Protein AF-A0A437JYG1-F1 (afdb_monomer)

pLDDT: mean 81.85, std 15.3, range [28.48, 97.88]

InterPro domains:
  IPR005534 Curli production assembly/transport component CsgG [PF03783] (320-383)
  IPR011990 Tetratricopeptide-like helical domain superfamily [G3DSA:1.25.40.10] (181-280)
  IPR011990 Tetratricopeptide-like helical domain superfamily [SSF48452] (197-292)

Radius of gyration: 34.42 Å; Cα contacts (8 Å, |Δi|>4): 713; chains: 1; bounding box: 74×98×95 Å

Sequence (388 aa):
MKHTLITLAALLACGTAWSQARLVHAEGTVTLDGRPVVEGTDFDQGRVRTADGGTAQLRFIDGTLLMLGSASEVALPRAGFKELALTAGGLRLATGSPDWYVLVGDGQAGERQLRATGFLKLEWCRADAGCTLTPGLYGSVAQGEAVLEYQGGRSVLRNRHFRWDGAAVRPEILAQPPLLAVDQPRREAAEQARVAVAAQLKAGIEAFGAEQDAVAAEALKRVREAAPGEPLVPYYLGLIALRQGDNAEALRQLQQYAREDPEGATAREVPKTLTVLSSAQLQQEVQAAVAREREVAVAEPEPGSIAVQAFVNRGDEQYRAMAKGLAAMIIADLTKVPGLTVLEREKVQLLLDEMKLGDAGLANPDGAVRSGRLMRAEKVIVGNFEVQ

Organism: NCBI:txid2499835

Nearest PDB structures (foldseek):
  6vfh-assembly1_A  TM=8.377E-01  e=5.446E-03  synthetic construct
  8ump-assembly1_A  TM=8.580E-01  e=1.405E-02  synthetic construct
  5lyn-assembly1_B  TM=5.896E-01  e=2.453E-02  Saccharomyces cerevisiae
  7b80-assembly1_A  TM=6.020E-01  e=2.594E-02  Homo sapiens
  5lyp-assembly1_A  TM=5.891E-01  e=4.052E-02  Saccharomyces cerevisiae

Foldseek 3Di:
DDDDDDDDDDDDPPVPQQWWKFFQDKDAFKDFQNHTDDGGDIDFWGKIFAAAQMKIWIATNQRKIKIFFHGWIKTGDGGDALEIETQAFKMKIAAAPDWHWYWYYNVPADIKIKIDYGIKIKGFDDVVVVHPDDGFIKMAACAGWMWTAAPVGIDIDHRWIWGDHGSNDDIHTDPDHDPTPRCVVVVVVVVVLVVVLVVLQVVLVVCVVVVVLVSSLVSLVVSCVSPVLPLVSLVSQLVSCVVVVVLVSNLVSLVSSCVSDVPVCVVVVSVVVNVVSVLVVLLVVLVVLVVCLVVLLPDAFDFQEEEEAQEAEPADPVCSVVSVVVSVVVLVVQVPDPSHHYQDHSSLVSNCVVVVNPSVNCVDPVSQVSSCSSSSGPYYDYHYDYDD

Solvent-accessible surface area (backbone atoms only — not comparable to full-atom values): 20710 Å² total; per-residue (Å²): 136,89,88,80,90,81,82,93,78,75,98,72,86,76,76,76,69,68,41,41,29,27,30,72,41,66,40,76,57,36,22,49,71,84,39,80,60,56,66,71,44,71,45,45,54,46,36,42,34,26,35,82,86,4,31,38,31,34,38,32,73,81,67,31,36,40,35,36,36,43,46,10,30,37,38,35,56,66,62,75,58,62,47,36,34,44,54,39,36,28,43,36,39,41,37,59,85,79,61,35,38,41,36,41,38,75,87,79,57,68,70,25,44,31,40,37,28,27,31,41,35,41,34,59,35,40,70,92,76,72,38,89,64,80,65,28,39,35,37,37,25,78,36,59,41,36,40,39,48,28,76,84,49,76,47,80,39,57,70,41,22,34,41,34,75,46,27,69,45,80,65,43,78,42,96,57,76,81,90,49,74,88,51,46,66,58,51,50,51,52,49,52,50,51,53,51,42,53,52,38,43,51,51,14,52,52,28,46,75,68,69,36,49,72,62,12,48,55,32,31,50,54,32,39,73,77,37,78,82,54,52,62,43,34,42,55,50,13,52,44,24,50,76,73,67,38,53,67,60,14,44,55,24,40,55,49,19,41,70,70,32,52,66,63,23,57,80,66,46,42,68,60,54,47,54,53,43,53,55,54,50,48,50,50,54,35,51,54,47,59,75,37,38,81,59,44,63,70,50,80,47,43,87,49,21,35,33,65,45,70,32,39,71,74,43,60,74,90,51,54,67,49,22,57,50,55,35,50,52,53,49,62,56,49,61,71,42,88,78,45,46,66,56,60,58,69,57,53,51,49,44,32,59,74,69,68,44,51,77,75,41,54,76,36,70,69,44,42,52,54,52,26,37,69,68,30,28,62,40,69,47,77,52,73,48,69,60,134

Mean predicted aligned error: 17.24 Å

Structure (mmCIF, N/CA/C/O backbone):
data_AF-A0A437JYG1-F1
#
_entry.id   AF-A0A437JYG1-F1
#
loop_
_atom_site.group_PDB
_atom_site.id
_atom_site.type_symbol
_atom_site.label_atom_id
_atom_site.label_alt_id
_atom_site.label_comp_id
_atom_site.label_asym_id
_atom_site.label_entity_id
_atom_site.label_seq_id
_atom_site.pdbx_PDB_ins_code
_atom_site.Cartn_x
_atom_site.Cartn_y
_atom_site.Cartn_z
_atom_site.occupancy
_atom_site.B_iso_or_equiv
_atom_site.auth_seq_id
_atom_site.auth_comp_id
_atom_site.auth_asym_id
_atom_site.auth_atom_id
_atom_site.pdbx_PDB_model_num
ATOM 1 N N . MET A 1 1 ? 11.766 -69.275 -7.592 1.00 34.53 1 MET A N 1
ATOM 2 C CA . MET A 1 1 ? 11.378 -68.276 -6.572 1.00 34.53 1 MET A CA 1
ATOM 3 C C . MET A 1 1 ? 10.675 -67.117 -7.267 1.00 34.53 1 MET A C 1
ATOM 5 O O . MET A 1 1 ? 11.291 -66.468 -8.093 1.00 34.53 1 MET A O 1
ATOM 9 N N . LYS A 1 2 ? 9.384 -66.944 -6.942 1.00 32.75 2 LYS A N 1
ATOM 10 C CA . LYS A 1 2 ? 8.495 -65.781 -7.147 1.00 32.75 2 LYS A CA 1
ATOM 11 C C . LYS A 1 2 ? 8.434 -65.132 -8.539 1.00 32.75 2 LYS A C 1
ATOM 13 O O . LYS A 1 2 ? 9.134 -64.161 -8.784 1.00 32.75 2 LYS A O 1
ATOM 18 N N . HIS A 1 3 ? 7.479 -65.568 -9.362 1.00 32.34 3 HIS A N 1
ATOM 19 C CA . HIS A 1 3 ? 6.846 -64.762 -10.417 1.00 32.34 3 HIS A CA 1
ATOM 20 C C . HIS A 1 3 ? 5.339 -65.049 -10.420 1.00 32.34 3 HIS A C 1
ATOM 22 O O . HIS A 1 3 ? 4.922 -66.008 -11.062 1.00 32.34 3 HIS A O 1
ATOM 28 N N . THR A 1 4 ? 4.529 -64.264 -9.695 1.00 32.94 4 THR A N 1
ATOM 29 C CA . THR A 1 4 ? 3.105 -64.029 -10.026 1.00 32.94 4 THR A CA 1
ATOM 30 C C . THR A 1 4 ? 2.510 -62.864 -9.213 1.00 32.94 4 THR A C 1
ATOM 32 O O . THR A 1 4 ? 2.688 -62.836 -7.998 1.00 32.94 4 THR A O 1
ATOM 35 N N . LEU A 1 5 ? 1.728 -62.018 -9.913 1.00 30.34 5 LEU A N 1
ATOM 36 C CA . LEU A 1 5 ? 0.699 -61.051 -9.458 1.00 30.34 5 LEU A CA 1
ATOM 37 C C . LEU A 1 5 ? 1.243 -59.773 -8.780 1.00 30.34 5 LEU A C 1
ATOM 39 O O . LEU A 1 5 ? 2.100 -59.844 -7.913 1.00 30.34 5 LEU A O 1
ATOM 43 N N . ILE A 1 6 ? 0.838 -58.550 -9.147 1.00 29.92 6 ILE A N 1
ATOM 44 C CA . ILE A 1 6 ? -0.505 -57.932 -9.051 1.00 29.92 6 ILE A CA 1
ATOM 45 C C . ILE A 1 6 ? -0.475 -56.664 -9.952 1.00 29.92 6 ILE A C 1
ATOM 47 O O . ILE A 1 6 ? 0.472 -55.891 -9.875 1.00 29.92 6 ILE A O 1
ATOM 51 N N . THR A 1 7 ? -1.310 -56.556 -10.991 1.00 28.48 7 THR A N 1
ATOM 52 C CA . THR A 1 7 ? -2.571 -55.773 -11.052 1.00 28.48 7 THR A CA 1
ATOM 53 C C . THR A 1 7 ? -2.410 -54.241 -11.068 1.00 28.48 7 THR A C 1
ATOM 55 O O . THR A 1 7 ? -2.052 -53.630 -10.071 1.00 28.48 7 THR A O 1
ATOM 58 N N . LEU A 1 8 ? -2.751 -53.655 -12.224 1.00 37.88 8 LEU A N 1
ATOM 59 C CA . LEU A 1 8 ? -3.527 -52.421 -12.427 1.00 37.88 8 LEU A CA 1
ATOM 60 C C . LEU A 1 8 ? -3.446 -51.335 -11.325 1.00 37.88 8 LEU A C 1
ATOM 62 O O . LEU A 1 8 ? -4.182 -51.387 -10.343 1.00 37.88 8 LEU A O 1
ATOM 66 N N . ALA A 1 9 ? -2.659 -50.281 -11.558 1.00 28.83 9 ALA A N 1
ATOM 67 C CA . ALA A 1 9 ? -2.824 -48.991 -10.884 1.00 28.83 9 ALA A CA 1
ATOM 68 C C . ALA A 1 9 ? -2.414 -47.830 -11.814 1.00 28.83 9 ALA A C 1
ATOM 70 O O . ALA A 1 9 ? -1.243 -47.709 -12.155 1.00 28.83 9 ALA A O 1
ATOM 71 N N . ALA A 1 10 ? -3.415 -47.020 -12.194 1.00 32.03 10 ALA A N 1
ATOM 72 C CA . ALA A 1 10 ? -3.375 -45.603 -12.606 1.00 32.03 10 ALA A CA 1
ATOM 73 C C . ALA A 1 10 ? -2.372 -45.203 -13.723 1.00 32.03 10 ALA A C 1
ATOM 75 O O . ALA A 1 10 ? -1.169 -45.200 -13.521 1.00 32.03 10 ALA A O 1
ATOM 76 N N . LEU A 1 11 ? -2.741 -44.755 -14.932 1.00 37.16 11 LEU A N 1
ATOM 77 C CA . LEU A 1 11 ? -3.838 -43.849 -15.310 1.00 37.16 11 LEU A CA 1
ATOM 78 C C . LEU A 1 11 ? -4.058 -42.731 -14.283 1.00 37.16 11 LEU A C 1
ATOM 80 O O . LEU A 1 11 ? -5.119 -42.646 -13.685 1.00 37.16 11 LEU A O 1
ATOM 84 N N . LEU A 1 12 ? -3.007 -41.933 -14.047 1.00 36.94 12 LEU A N 1
ATOM 85 C CA . LEU A 1 12 ? -3.036 -40.529 -13.599 1.00 36.94 12 LEU A CA 1
ATOM 86 C C . LEU A 1 12 ? -1.592 -40.010 -13.450 1.00 36.94 12 LEU A C 1
ATOM 88 O O . LEU A 1 12 ? -1.148 -39.632 -12.373 1.00 36.94 12 LEU A O 1
ATOM 92 N N . ALA A 1 13 ? -0.841 -39.958 -14.551 1.00 35.59 13 ALA A N 1
ATOM 93 C CA . ALA A 1 13 ? 0.259 -39.002 -14.650 1.00 35.59 13 ALA A CA 1
ATOM 94 C C . ALA A 1 13 ? -0.328 -37.697 -15.202 1.00 35.59 13 ALA A C 1
ATOM 96 O O . ALA A 1 13 ? -0.120 -37.337 -16.357 1.00 35.59 13 ALA A O 1
ATOM 97 N N . CYS A 1 14 ? -1.137 -37.020 -14.382 1.00 36.38 14 CYS A N 1
ATOM 98 C CA . CYS A 1 14 ? -1.401 -35.603 -14.583 1.00 36.38 14 CYS A CA 1
ATOM 99 C C . CYS A 1 14 ? -0.077 -34.903 -14.265 1.00 36.38 14 CYS A C 1
ATOM 101 O O . CYS A 1 14 ? 0.210 -34.594 -13.110 1.00 36.38 14 CYS A O 1
ATOM 103 N N . GLY A 1 15 ? 0.790 -34.788 -15.272 1.00 38.59 15 GLY A N 1
ATOM 104 C CA . GLY A 1 15 ? 1.950 -33.916 -15.205 1.00 38.59 15 GLY A CA 1
ATOM 105 C C . GLY A 1 15 ? 1.410 -32.504 -15.085 1.00 38.59 15 GLY A C 1
ATOM 106 O O . GLY A 1 15 ? 1.040 -31.898 -16.084 1.00 38.59 15 GLY A O 1
ATOM 107 N N . THR A 1 16 ? 1.268 -32.020 -13.856 1.00 42.62 16 THR A N 1
ATOM 108 C CA . THR A 1 16 ? 0.970 -30.621 -13.587 1.00 42.62 16 THR A CA 1
ATOM 109 C C . THR A 1 16 ? 1.991 -29.791 -14.360 1.00 42.62 16 THR A C 1
ATOM 111 O O . THR A 1 16 ? 3.190 -30.007 -14.226 1.00 42.62 16 THR A O 1
ATOM 114 N N . ALA A 1 17 ? 1.534 -28.908 -15.244 1.00 48.91 17 ALA A N 1
ATOM 115 C CA . ALA A 1 17 ? 2.380 -27.916 -15.890 1.00 48.91 17 ALA A CA 1
ATOM 116 C C . ALA A 1 17 ? 2.541 -26.762 -14.890 1.00 48.91 17 ALA A C 1
ATOM 118 O O . ALA A 1 17 ? 1.601 -26.016 -14.636 1.00 48.91 17 ALA A O 1
ATOM 119 N N . TRP A 1 18 ? 3.706 -26.652 -14.249 1.00 51.47 18 TRP A N 1
ATOM 120 C CA . TRP A 1 18 ? 3.938 -25.700 -13.146 1.00 51.47 18 TRP A CA 1
ATOM 121 C C . TRP A 1 18 ? 4.208 -24.266 -13.637 1.00 51.47 18 TRP A C 1
ATOM 123 O O . TRP A 1 18 ? 4.412 -23.368 -12.825 1.00 51.47 18 TRP A O 1
ATOM 133 N N . SER A 1 19 ? 4.227 -24.040 -14.955 1.00 55.88 19 SER A N 1
ATOM 134 C CA . SER A 1 19 ? 4.678 -22.792 -15.583 1.00 55.88 19 SER A CA 1
ATOM 135 C C . SER A 1 19 ? 3.697 -22.228 -16.616 1.00 55.88 19 SER A C 1
ATOM 137 O O . SER A 1 19 ? 4.125 -21.524 -17.527 1.00 55.88 19 SER A O 1
ATOM 139 N N . GLN A 1 20 ? 2.400 -22.527 -16.499 1.00 79.31 20 GLN A N 1
ATOM 140 C CA . GLN A 1 20 ? 1.398 -21.830 -17.305 1.00 79.31 20 GLN A CA 1
ATOM 141 C C . GLN A 1 20 ? 1.421 -20.344 -16.925 1.00 79.31 20 GLN A C 1
ATOM 143 O O . GLN A 1 20 ? 1.304 -19.981 -15.747 1.00 79.31 20 GLN A O 1
ATOM 148 N N . ALA A 1 21 ? 1.620 -19.492 -17.920 1.00 88.69 21 ALA A N 1
ATOM 149 C CA . ALA A 1 21 ? 1.566 -18.050 -17.793 1.00 88.69 21 ALA A CA 1
ATOM 150 C C . ALA A 1 21 ? 0.187 -17.559 -18.229 1.00 88.69 21 ALA A C 1
ATOM 152 O O . ALA A 1 21 ? -0.336 -17.981 -19.259 1.00 88.69 21 ALA A O 1
ATOM 153 N N . ARG A 1 22 ? -0.376 -16.623 -17.468 1.00 93.69 22 ARG A N 1
ATOM 154 C CA . ARG A 1 22 ? -1.562 -15.859 -17.854 1.00 93.69 22 ARG A CA 1
ATOM 155 C C . ARG A 1 22 ? -1.168 -14.424 -18.152 1.00 93.69 22 ARG A C 1
ATOM 157 O O . ARG A 1 22 ? -0.555 -13.779 -17.301 1.00 93.69 22 ARG A O 1
ATOM 164 N N . LEU A 1 23 ? -1.575 -13.892 -19.300 1.00 95.38 23 LEU A N 1
ATOM 165 C CA . LEU A 1 23 ? -1.528 -12.454 -19.568 1.00 95.38 23 LEU A CA 1
ATOM 166 C C . LEU A 1 23 ? -2.587 -11.763 -18.701 1.00 95.38 23 LEU A C 1
ATOM 168 O O . LEU A 1 23 ? -3.778 -11.924 -18.942 1.00 95.38 23 LEU A O 1
ATOM 172 N N . VAL A 1 24 ? -2.177 -11.049 -17.653 1.00 95.50 24 VAL A N 1
ATOM 173 C CA . VAL A 1 24 ? -3.100 -10.403 -16.697 1.00 95.50 24 VAL A CA 1
ATOM 174 C C . VAL A 1 24 ? -3.350 -8.937 -17.006 1.00 95.50 24 VAL A C 1
ATOM 176 O O . VAL A 1 24 ? -4.391 -8.422 -16.619 1.00 95.50 24 VAL A O 1
ATOM 179 N N . HIS A 1 25 ? -2.412 -8.285 -17.690 1.00 93.88 25 HIS A N 1
ATOM 180 C CA . HIS A 1 25 ? -2.579 -6.918 -18.155 1.00 93.88 25 HIS A CA 1
ATOM 181 C C . HIS A 1 25 ? -1.878 -6.719 -19.497 1.00 93.88 25 HIS A C 1
ATOM 183 O O . HIS A 1 25 ? -0.777 -7.245 -19.692 1.00 93.88 25 HIS A O 1
ATOM 189 N N . ALA A 1 26 ? -2.496 -5.969 -20.403 1.00 93.00 26 ALA A N 1
ATOM 190 C CA . ALA A 1 26 ? -1.930 -5.605 -21.693 1.00 93.00 26 ALA A CA 1
ATOM 191 C C . ALA A 1 26 ? -2.331 -4.177 -22.077 1.00 93.00 26 ALA A C 1
ATOM 193 O O . ALA A 1 26 ? -3.512 -3.857 -22.185 1.00 93.00 26 ALA A O 1
ATOM 194 N N . GLU A 1 27 ? -1.338 -3.338 -22.349 1.00 91.75 27 GLU A N 1
ATOM 195 C CA . GLU A 1 27 ? -1.521 -1.999 -22.900 1.00 91.75 27 GLU A CA 1
ATOM 196 C C . GLU A 1 27 ? -0.906 -1.957 -24.302 1.00 91.75 27 GLU A C 1
ATOM 198 O O . GLU A 1 27 ? 0.227 -2.393 -24.510 1.00 91.75 27 GLU A O 1
ATOM 203 N N . GLY A 1 28 ? -1.647 -1.455 -25.290 1.00 90.00 28 GLY A N 1
ATOM 204 C CA . GLY A 1 28 ? -1.216 -1.487 -26.688 1.00 90.00 28 GLY A CA 1
ATOM 205 C C . GLY A 1 28 ? -1.249 -2.892 -27.310 1.00 90.00 28 GLY A C 1
ATOM 206 O O . GLY A 1 28 ? -2.003 -3.767 -26.890 1.00 90.00 28 GLY A O 1
ATOM 207 N N . THR A 1 29 ? -0.462 -3.102 -28.371 1.00 93.12 29 THR A N 1
ATOM 208 C CA . THR A 1 29 ? -0.431 -4.393 -29.083 1.00 93.12 29 THR A CA 1
ATOM 209 C C . THR A 1 29 ? 0.553 -5.355 -28.419 1.00 93.12 29 THR A C 1
ATOM 211 O O . THR A 1 29 ? 1.758 -5.092 -28.391 1.00 93.12 29 THR A O 1
ATOM 214 N N . VAL A 1 30 ? 0.039 -6.493 -27.946 1.00 96.06 30 VAL A N 1
ATOM 215 C CA . VAL A 1 30 ? 0.820 -7.617 -27.410 1.00 96.06 30 VAL A CA 1
ATOM 216 C C . VAL A 1 30 ? 0.598 -8.840 -28.293 1.00 96.06 30 VAL A C 1
ATOM 218 O O . VAL A 1 30 ? -0.536 -9.160 -28.653 1.00 96.06 30 VAL A O 1
ATOM 221 N N . THR A 1 31 ? 1.676 -9.528 -28.660 1.00 96.94 31 THR A N 1
ATOM 222 C CA . THR A 1 31 ? 1.617 -10.741 -29.485 1.00 96.94 31 THR A CA 1
ATOM 223 C C . THR A 1 31 ? 2.284 -11.922 -28.794 1.00 96.94 31 THR A C 1
ATOM 225 O O . THR A 1 31 ? 3.279 -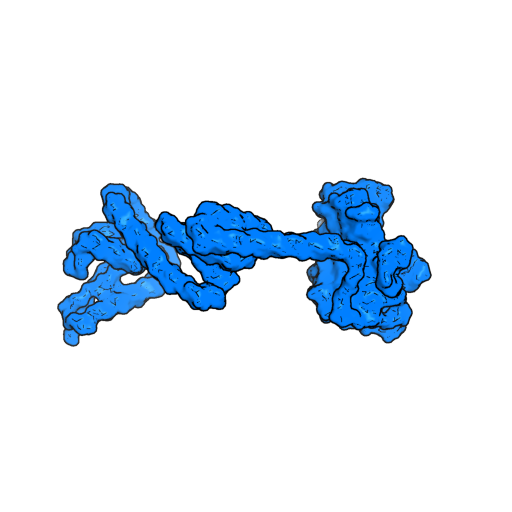11.743 -28.095 1.00 96.94 31 THR A O 1
ATOM 228 N N . LEU A 1 32 ? 1.745 -13.120 -29.015 1.00 95.88 32 LEU A N 1
ATOM 229 C CA . LEU A 1 32 ? 2.342 -14.409 -28.679 1.00 95.88 32 LEU A CA 1
ATOM 230 C C . LEU A 1 32 ? 2.622 -15.163 -29.983 1.00 95.88 32 LEU A C 1
ATOM 232 O O . LEU A 1 32 ? 1.706 -15.400 -30.772 1.00 95.88 32 LEU A O 1
ATOM 236 N N . ASP A 1 33 ? 3.887 -15.492 -30.241 1.00 94.31 33 ASP A N 1
ATOM 237 C CA . ASP A 1 33 ? 4.347 -16.132 -31.483 1.00 94.31 33 ASP A CA 1
ATOM 238 C C . ASP A 1 33 ? 3.843 -15.416 -32.753 1.00 94.31 33 ASP A C 1
ATOM 240 O O . ASP A 1 33 ? 3.459 -16.028 -33.751 1.00 94.31 33 ASP A O 1
ATOM 244 N N . GLY A 1 34 ? 3.826 -14.080 -32.697 1.00 93.00 34 GLY A N 1
ATOM 245 C CA . GLY A 1 34 ? 3.386 -13.208 -33.788 1.00 93.00 34 GLY A CA 1
ATOM 246 C C . GLY A 1 34 ? 1.868 -13.066 -33.935 1.00 93.00 34 GLY A C 1
ATOM 247 O O . GLY A 1 34 ? 1.415 -12.350 -34.824 1.00 93.00 34 GLY A O 1
ATOM 248 N N . ARG A 1 35 ? 1.066 -13.706 -33.076 1.00 95.62 35 ARG A N 1
ATOM 249 C CA . ARG A 1 35 ? -0.397 -13.561 -33.062 1.00 95.62 35 ARG A CA 1
ATOM 250 C C . ARG A 1 35 ? -0.829 -12.613 -31.944 1.00 95.62 35 ARG A C 1
ATOM 252 O O . ARG A 1 35 ? -0.350 -12.786 -30.828 1.00 95.62 35 ARG A O 1
ATOM 259 N N . PRO A 1 36 ? -1.722 -11.640 -32.192 1.00 95.44 36 PRO A N 1
ATOM 260 C CA . PRO A 1 36 ? -2.258 -10.790 -31.133 1.00 95.44 36 PRO A CA 1
ATOM 261 C C . PRO A 1 36 ? -2.925 -11.611 -30.026 1.00 95.44 36 PRO A C 1
ATOM 263 O O . PRO A 1 36 ? -3.646 -12.567 -30.313 1.00 95.44 36 PRO A O 1
ATOM 266 N N . VAL A 1 37 ? -2.692 -11.223 -28.775 1.00 95.75 37 VAL A N 1
ATOM 267 C CA . VAL A 1 37 ? -3.293 -11.839 -27.585 1.00 95.75 37 VAL A CA 1
ATOM 268 C C . VAL A 1 37 ? -3.936 -10.776 -26.704 1.00 95.75 37 VAL A C 1
ATOM 270 O O . VAL A 1 37 ? -3.549 -9.610 -26.740 1.00 95.75 37 VAL A O 1
ATOM 273 N N . VAL A 1 38 ? -4.931 -11.185 -25.919 1.00 93.88 38 VAL A N 1
ATOM 274 C CA . VAL A 1 38 ? -5.693 -10.305 -25.020 1.00 93.88 38 VAL A CA 1
ATOM 275 C C . VAL A 1 38 ? -5.540 -10.741 -23.567 1.00 93.88 38 VAL A C 1
ATOM 277 O O . VAL A 1 38 ? -5.146 -11.878 -23.286 1.00 93.88 38 VAL A O 1
ATOM 280 N N . GLU A 1 39 ? -5.865 -9.851 -22.634 1.00 95.44 39 GLU A N 1
ATOM 281 C CA . GLU A 1 39 ? -5.903 -10.173 -21.206 1.00 95.44 39 GLU A CA 1
ATOM 282 C C . GLU A 1 39 ? -6.757 -11.426 -20.936 1.00 95.44 39 GLU A C 1
ATOM 284 O O . GLU A 1 39 ? -7.795 -11.653 -21.557 1.00 95.44 39 GLU A O 1
ATOM 289 N N . GLY A 1 40 ? -6.287 -12.277 -20.027 1.00 92.56 40 GLY A N 1
ATOM 290 C CA . GLY A 1 40 ? -6.865 -13.585 -19.726 1.00 92.56 40 GLY A CA 1
ATOM 291 C C . GLY A 1 40 ? -6.323 -14.742 -20.571 1.00 92.56 40 GLY A C 1
ATOM 292 O O . GLY A 1 40 ? -6.617 -15.888 -20.245 1.00 92.56 40 GLY A O 1
ATOM 293 N N . THR A 1 41 ? -5.517 -14.481 -21.608 1.00 92.94 41 THR A N 1
ATOM 294 C CA . THR A 1 41 ? -4.900 -15.548 -22.417 1.00 92.94 41 THR A CA 1
ATOM 295 C C . THR A 1 41 ? -3.901 -16.353 -21.585 1.00 92.94 41 THR A C 1
ATOM 297 O O . THR A 1 41 ? -2.968 -15.783 -21.015 1.00 92.94 41 THR A O 1
ATOM 300 N N . ASP A 1 42 ? -4.075 -17.674 -21.568 1.00 92.75 42 ASP A N 1
ATOM 301 C CA . ASP A 1 42 ? -3.160 -18.624 -20.939 1.00 92.75 42 ASP A CA 1
ATOM 302 C C . ASP A 1 42 ? -2.248 -19.292 -21.978 1.00 92.75 42 ASP A C 1
ATOM 304 O O . ASP A 1 42 ? -2.695 -19.645 -23.071 1.00 92.75 42 ASP A O 1
ATOM 308 N N . PHE A 1 43 ? -0.976 -19.494 -21.637 1.00 90.38 43 PHE A N 1
ATOM 309 C CA . PHE A 1 43 ? 0.006 -20.149 -22.501 1.00 90.38 43 PHE A CA 1
ATOM 310 C C . PHE A 1 43 ? 1.166 -20.749 -21.701 1.00 90.38 43 PHE A C 1
ATOM 312 O O . PHE A 1 43 ? 1.519 -20.268 -20.628 1.00 90.38 43 PHE A O 1
ATOM 319 N N . ASP A 1 44 ? 1.779 -21.796 -22.249 1.00 85.94 44 ASP A N 1
ATOM 320 C CA . ASP A 1 44 ? 2.822 -22.575 -21.561 1.00 85.94 44 ASP A CA 1
ATOM 321 C C . ASP A 1 44 ? 4.245 -22.283 -22.058 1.00 85.94 44 ASP A C 1
ATOM 323 O O . ASP A 1 44 ? 5.221 -22.645 -21.407 1.00 85.94 44 ASP A O 1
ATOM 327 N N . GLN A 1 45 ? 4.362 -21.699 -23.250 1.00 88.94 45 GLN A N 1
ATOM 328 C CA . GLN A 1 45 ? 5.612 -21.391 -23.946 1.00 88.94 45 GLN A CA 1
ATOM 329 C C . GLN A 1 45 ? 5.326 -20.401 -25.081 1.00 88.94 45 GLN A C 1
ATOM 331 O O . GLN A 1 45 ? 4.166 -20.199 -25.449 1.00 88.94 45 GLN A O 1
ATOM 336 N N . GLY A 1 46 ? 6.383 -19.856 -25.678 1.00 91.12 46 GLY A N 1
ATOM 337 C CA . GLY A 1 46 ? 6.303 -19.014 -26.872 1.00 91.12 46 GLY A CA 1
ATOM 338 C C . GLY A 1 46 ? 6.999 -17.672 -26.687 1.00 91.12 46 GLY A C 1
ATOM 339 O O . GLY A 1 46 ? 7.566 -17.380 -25.632 1.00 91.12 46 GLY A O 1
ATOM 340 N N . ARG A 1 47 ? 6.985 -16.849 -27.734 1.00 94.06 47 ARG A N 1
ATOM 341 C CA . ARG A 1 47 ? 7.556 -15.497 -27.716 1.00 94.06 47 ARG A CA 1
ATOM 342 C C . ARG A 1 47 ? 6.486 -14.452 -27.492 1.00 94.06 47 ARG A C 1
ATOM 344 O O . ARG A 1 47 ? 5.632 -14.256 -28.354 1.00 94.06 47 ARG A O 1
ATOM 351 N N . VAL A 1 48 ? 6.576 -13.761 -26.364 1.00 95.25 48 VAL A N 1
ATOM 352 C CA . VAL A 1 48 ? 5.728 -12.620 -26.033 1.00 95.25 48 VAL A CA 1
ATOM 353 C C . VAL A 1 48 ? 6.437 -11.345 -26.458 1.00 95.25 48 VAL A C 1
ATOM 355 O O . VAL A 1 48 ? 7.576 -11.105 -26.057 1.00 95.25 48 VAL A O 1
ATOM 358 N N . ARG A 1 49 ? 5.758 -10.517 -27.250 1.00 95.81 49 ARG A N 1
ATOM 359 C CA . ARG A 1 49 ? 6.293 -9.248 -27.743 1.00 95.81 49 ARG A CA 1
ATOM 360 C C . ARG A 1 49 ? 5.305 -8.111 -27.546 1.00 95.81 49 ARG A C 1
ATOM 362 O O . ARG A 1 49 ? 4.129 -8.257 -27.883 1.00 95.81 49 ARG A O 1
ATOM 369 N N . THR A 1 50 ? 5.797 -6.980 -27.060 1.00 94.62 50 THR A N 1
ATOM 370 C CA . THR A 1 50 ? 5.067 -5.711 -26.969 1.00 94.62 50 THR A CA 1
ATOM 371 C C . THR A 1 50 ? 5.488 -4.780 -28.109 1.00 94.62 50 THR A C 1
ATOM 373 O O . THR A 1 50 ? 6.642 -4.777 -28.545 1.00 94.62 50 THR A O 1
ATOM 376 N N . ALA A 1 51 ? 4.542 -4.004 -28.633 1.00 91.12 51 ALA A N 1
ATOM 377 C CA . ALA A 1 51 ? 4.830 -2.937 -29.591 1.00 91.12 51 ALA A CA 1
ATOM 378 C C . ALA A 1 51 ? 5.438 -1.693 -28.905 1.00 91.12 51 ALA A C 1
ATOM 380 O O . ALA A 1 51 ? 5.554 -1.638 -27.677 1.00 91.12 51 ALA A O 1
ATOM 381 N N . ASP A 1 52 ? 5.804 -0.680 -29.694 1.00 85.00 52 ASP A N 1
ATOM 382 C CA . ASP A 1 52 ? 6.211 0.629 -29.171 1.00 85.00 52 ASP A CA 1
ATOM 383 C C . ASP A 1 52 ? 5.080 1.253 -28.337 1.00 85.00 52 ASP A C 1
ATOM 385 O O . ASP A 1 52 ? 3.916 1.254 -28.740 1.00 85.00 52 ASP A O 1
ATOM 389 N N . GLY A 1 53 ? 5.414 1.741 -27.143 1.00 79.88 53 GLY A N 1
ATOM 390 C CA . GLY A 1 53 ? 4.464 2.231 -26.142 1.00 79.88 53 GLY A CA 1
ATOM 391 C C . GLY A 1 53 ? 3.631 1.142 -25.454 1.00 79.88 53 GLY A C 1
ATOM 392 O O . GLY A 1 53 ? 2.899 1.456 -24.521 1.00 79.88 53 GLY A O 1
ATOM 393 N N . GLY A 1 54 ? 3.734 -0.122 -25.877 1.00 86.75 54 GLY A N 1
ATOM 394 C CA . GLY A 1 54 ? 2.968 -1.223 -25.302 1.00 86.75 54 GLY A CA 1
ATOM 395 C C . GLY A 1 54 ? 3.564 -1.762 -24.003 1.00 86.75 54 GLY A C 1
ATOM 396 O O . GLY A 1 54 ? 4.773 -1.708 -23.787 1.00 86.75 54 GLY A O 1
ATOM 397 N N . THR A 1 55 ? 2.729 -2.337 -23.142 1.00 91.25 55 THR A N 1
ATOM 398 C CA . THR A 1 55 ? 3.171 -3.051 -21.938 1.00 91.25 55 THR A CA 1
ATOM 399 C C . THR A 1 55 ? 2.412 -4.362 -21.781 1.00 91.25 55 THR A C 1
ATOM 401 O O . THR A 1 55 ? 1.295 -4.518 -22.270 1.00 91.25 55 THR A O 1
ATOM 404 N N . ALA A 1 56 ? 3.030 -5.337 -21.118 1.00 94.81 56 ALA A N 1
ATOM 405 C CA . ALA A 1 56 ? 2.377 -6.602 -20.803 1.00 94.81 56 ALA A CA 1
ATOM 406 C C . ALA A 1 56 ? 2.778 -7.074 -19.409 1.00 94.81 56 ALA A C 1
ATOM 408 O O . ALA A 1 56 ? 3.948 -6.991 -19.034 1.00 94.81 56 ALA A O 1
ATOM 409 N N . GLN A 1 57 ? 1.826 -7.617 -18.657 1.00 96.12 57 GLN A N 1
ATOM 410 C CA . GLN A 1 57 ? 2.072 -8.288 -17.389 1.00 96.12 57 GLN A CA 1
ATOM 411 C C . GLN A 1 57 ? 1.610 -9.735 -17.479 1.00 96.12 57 GLN A C 1
ATOM 413 O O . GLN A 1 57 ? 0.452 -10.020 -17.779 1.00 96.12 57 GLN A O 1
ATOM 418 N N . LEU A 1 58 ? 2.518 -10.649 -17.166 1.00 94.38 58 LEU A N 1
ATOM 419 C CA . LEU A 1 58 ? 2.275 -12.077 -17.085 1.00 94.38 58 LEU A CA 1
ATOM 420 C C . LEU A 1 58 ? 2.309 -12.511 -15.622 1.00 94.38 58 LEU A C 1
ATOM 422 O O . LEU A 1 58 ? 3.168 -12.073 -14.851 1.00 94.38 58 LEU A O 1
ATOM 426 N N . ARG A 1 59 ? 1.392 -13.402 -15.255 1.00 92.62 59 ARG A N 1
ATOM 427 C CA . ARG A 1 59 ? 1.374 -14.074 -13.958 1.00 92.62 59 ARG A CA 1
ATOM 428 C C . ARG A 1 59 ? 1.506 -15.572 -14.160 1.00 92.62 59 ARG A C 1
ATOM 430 O O . ARG A 1 59 ? 0.687 -16.171 -14.852 1.00 92.62 59 ARG A O 1
ATOM 437 N N . PHE A 1 60 ? 2.501 -16.161 -13.519 1.00 89.50 60 PHE A N 1
ATOM 438 C CA . PHE A 1 60 ? 2.696 -17.605 -13.483 1.00 89.50 60 PHE A CA 1
ATOM 439 C C . PHE A 1 60 ? 1.929 -18.226 -12.311 1.00 89.50 60 PHE A C 1
ATOM 441 O O . PHE A 1 60 ? 1.604 -17.547 -11.332 1.00 89.50 60 PHE A O 1
ATOM 448 N N . ILE A 1 61 ? 1.645 -19.529 -12.400 1.00 85.50 61 ILE A N 1
ATOM 449 C CA . ILE A 1 61 ? 0.945 -20.290 -11.347 1.00 85.50 61 ILE A CA 1
ATOM 450 C C . ILE A 1 61 ? 1.673 -20.207 -9.997 1.00 85.50 61 ILE A C 1
ATOM 452 O O . ILE A 1 61 ? 1.028 -20.147 -8.954 1.00 85.50 61 ILE A O 1
ATOM 456 N N . ASP A 1 62 ? 3.006 -20.161 -10.006 1.00 83.31 62 ASP A N 1
ATOM 457 C CA . ASP A 1 62 ? 3.830 -20.067 -8.795 1.00 83.31 62 ASP A CA 1
ATOM 458 C C . ASP A 1 62 ? 3.832 -18.668 -8.144 1.00 83.31 62 ASP A C 1
ATOM 460 O O . ASP A 1 62 ? 4.559 -18.431 -7.180 1.00 83.31 62 ASP A O 1
ATOM 464 N N . GLY A 1 63 ? 3.033 -17.735 -8.670 1.00 86.88 63 GLY A N 1
ATOM 465 C CA . GLY A 1 63 ? 2.949 -16.357 -8.200 1.00 86.88 63 GLY A CA 1
ATOM 466 C C . GLY A 1 63 ? 4.020 -15.434 -8.778 1.00 86.88 63 GLY A C 1
ATOM 467 O O . GLY A 1 63 ? 3.981 -14.237 -8.493 1.00 86.88 63 GLY A O 1
ATOM 468 N N . THR A 1 64 ? 4.941 -15.939 -9.609 1.00 90.31 64 THR A N 1
ATOM 469 C CA . THR A 1 64 ? 5.910 -15.087 -10.304 1.00 90.31 64 THR A CA 1
ATOM 470 C C . THR A 1 64 ? 5.177 -14.090 -11.196 1.00 90.31 64 THR A C 1
ATOM 472 O O . THR A 1 64 ? 4.259 -14.447 -11.942 1.00 90.31 64 THR A O 1
ATOM 475 N N . LEU A 1 65 ? 5.613 -12.833 -11.140 1.00 92.50 65 LEU A N 1
ATOM 476 C CA . LEU A 1 65 ? 5.149 -11.777 -12.027 1.00 92.50 65 LEU A CA 1
ATOM 477 C C . LEU A 1 65 ? 6.272 -11.356 -12.966 1.00 92.50 65 LEU A C 1
ATOM 479 O O . LEU A 1 65 ? 7.390 -11.061 -12.542 1.00 92.50 65 LEU A O 1
ATOM 483 N N . LEU A 1 66 ? 5.938 -11.279 -14.246 1.00 93.62 66 LEU A N 1
ATOM 484 C CA . LEU A 1 66 ? 6.818 -10.815 -15.304 1.00 93.62 66 LEU A CA 1
ATOM 485 C C . LEU A 1 66 ? 6.151 -9.626 -15.987 1.00 93.62 66 LEU A C 1
ATOM 487 O O . LEU A 1 66 ? 5.011 -9.725 -16.424 1.00 93.62 66 LEU A O 1
ATOM 491 N N . MET A 1 67 ? 6.842 -8.494 -16.069 1.00 94.88 67 MET A N 1
ATOM 492 C CA . MET A 1 67 ? 6.359 -7.300 -16.759 1.00 94.88 67 MET A CA 1
ATOM 493 C C . MET A 1 67 ? 7.308 -6.924 -17.895 1.00 94.88 67 MET A C 1
ATOM 495 O O . MET A 1 67 ? 8.515 -6.777 -17.683 1.00 94.88 67 MET A O 1
ATOM 499 N N . LEU A 1 68 ? 6.740 -6.725 -19.078 1.00 93.38 68 LEU A N 1
ATOM 500 C CA . LEU A 1 68 ? 7.410 -6.260 -20.284 1.00 93.38 68 LEU A CA 1
ATOM 501 C C . LEU A 1 68 ? 7.084 -4.785 -20.518 1.00 93.38 68 LEU A C 1
ATOM 503 O O . LEU A 1 68 ? 5.935 -4.362 -20.363 1.00 93.38 68 LEU A O 1
ATOM 507 N N . GLY A 1 69 ? 8.113 -4.008 -20.853 1.00 87.06 69 GLY A N 1
ATOM 508 C CA . GLY A 1 69 ? 7.979 -2.607 -21.248 1.00 87.06 69 GLY A CA 1
ATOM 509 C C . GLY A 1 69 ? 7.678 -2.450 -22.737 1.00 87.06 69 GLY A C 1
ATOM 510 O O . GLY A 1 69 ? 7.343 -3.418 -23.412 1.00 87.06 69 GLY A O 1
ATOM 511 N N . SER A 1 70 ? 7.826 -1.224 -23.233 1.00 86.88 70 SER A N 1
ATOM 512 C CA . SER A 1 70 ? 7.724 -0.894 -24.659 1.00 86.88 70 SER A CA 1
ATOM 513 C C . SER A 1 70 ? 8.778 -1.636 -25.476 1.00 86.88 70 SER A C 1
ATOM 515 O O . SER A 1 70 ? 9.927 -1.724 -25.044 1.00 86.88 70 SER A O 1
ATOM 517 N N . ALA A 1 71 ? 8.406 -2.099 -26.673 1.00 89.06 71 ALA A N 1
ATOM 518 C CA . ALA A 1 71 ? 9.320 -2.745 -27.623 1.00 89.06 71 ALA A CA 1
ATOM 519 C C . ALA A 1 71 ? 10.122 -3.922 -27.024 1.00 89.06 71 ALA A C 1
ATOM 521 O O . ALA A 1 71 ? 11.278 -4.164 -27.383 1.00 89.06 71 ALA A O 1
ATOM 522 N N . SER A 1 72 ? 9.514 -4.646 -26.085 1.00 92.19 72 SER A N 1
ATOM 523 C CA . SER A 1 72 ? 10.125 -5.778 -25.400 1.00 92.19 72 SER A CA 1
ATOM 524 C C . SER A 1 72 ? 9.785 -7.088 -26.092 1.00 92.19 72 SER A C 1
ATOM 526 O O . SER A 1 72 ? 8.667 -7.289 -26.565 1.00 92.19 72 SER A O 1
ATOM 528 N N . GLU A 1 73 ? 10.730 -8.023 -26.078 1.00 93.44 73 GLU A N 1
ATOM 529 C CA . GLU A 1 73 ? 10.504 -9.396 -26.523 1.00 93.44 73 GLU A CA 1
ATOM 530 C C . GLU A 1 73 ? 11.125 -10.376 -25.525 1.00 93.44 73 GLU A C 1
ATOM 532 O O . GLU A 1 73 ? 12.304 -10.267 -25.176 1.00 93.44 73 GLU A O 1
ATOM 537 N N . VAL A 1 74 ? 10.308 -11.324 -25.059 1.00 93.62 74 VAL A N 1
ATOM 538 C CA . VAL A 1 74 ? 10.738 -12.424 -24.195 1.00 93.62 74 VAL A CA 1
ATOM 539 C C . VAL A 1 74 ? 10.275 -13.755 -24.769 1.00 93.62 74 VAL A C 1
ATOM 541 O O . VAL A 1 74 ? 9.099 -13.933 -25.083 1.00 93.62 74 VAL A O 1
ATOM 544 N N . ALA A 1 75 ? 11.196 -14.710 -24.862 1.00 91.94 75 ALA A N 1
ATOM 545 C CA . ALA A 1 75 ? 10.888 -16.100 -25.154 1.00 91.94 75 ALA A CA 1
ATOM 546 C C . ALA A 1 75 ? 10.762 -16.899 -23.853 1.00 91.94 75 ALA A C 1
ATOM 548 O O . ALA A 1 75 ? 11.658 -16.871 -23.009 1.00 91.94 75 ALA A O 1
ATOM 549 N N . LEU A 1 76 ? 9.662 -17.633 -23.716 1.00 89.06 76 LEU A N 1
ATOM 550 C CA . LEU A 1 76 ? 9.469 -18.626 -22.669 1.00 89.06 76 LEU A CA 1
ATOM 551 C C . LEU A 1 76 ? 9.683 -20.023 -23.277 1.00 89.06 76 LEU A C 1
ATOM 553 O O . LEU A 1 76 ? 8.955 -20.389 -24.211 1.00 89.06 76 LEU A O 1
ATOM 557 N N . PRO A 1 77 ? 10.674 -20.798 -22.802 1.00 78.75 77 PRO A N 1
ATOM 558 C CA . PRO A 1 77 ? 10.873 -22.176 -23.226 1.00 78.75 77 PRO A CA 1
ATOM 559 C C . PRO A 1 77 ? 9.735 -23.081 -22.725 1.00 78.75 77 PRO A C 1
ATOM 561 O O . PRO A 1 77 ? 8.869 -22.661 -21.959 1.00 78.75 77 PRO A O 1
ATOM 564 N N . ARG A 1 78 ? 9.723 -24.341 -23.186 1.00 69.56 78 ARG A N 1
ATOM 565 C CA . ARG A 1 78 ? 8.711 -25.348 -22.814 1.00 69.56 78 ARG A CA 1
ATOM 566 C C . ARG A 1 78 ? 8.498 -25.436 -21.304 1.00 69.56 78 ARG A C 1
ATOM 568 O O . ARG A 1 78 ? 9.451 -25.364 -20.528 1.00 69.56 78 ARG A O 1
ATOM 575 N N . ALA A 1 79 ? 7.249 -25.711 -20.931 1.00 60.28 79 ALA A N 1
ATOM 576 C CA . ALA A 1 79 ? 6.834 -25.832 -19.546 1.00 60.28 79 ALA A CA 1
ATOM 577 C C . ALA A 1 79 ? 7.715 -26.787 -18.724 1.00 60.28 79 ALA A C 1
ATOM 579 O O . ALA A 1 79 ? 8.029 -27.895 -19.162 1.00 60.28 79 ALA A O 1
ATOM 580 N N . GLY A 1 80 ? 8.078 -26.349 -17.515 1.00 60.00 80 GLY A N 1
ATOM 581 C CA . GLY A 1 80 ? 8.868 -27.126 -16.551 1.00 60.00 80 GLY A CA 1
ATOM 582 C C . GLY A 1 80 ? 10.216 -26.515 -16.154 1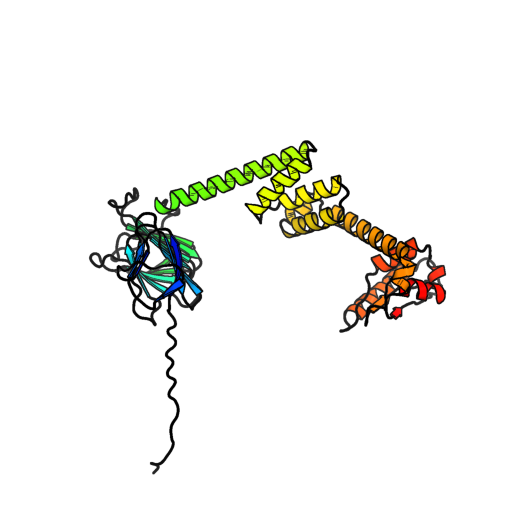.00 60.00 80 GLY A C 1
ATOM 583 O O . GLY A 1 80 ? 10.762 -26.914 -15.128 1.00 60.00 80 GLY A O 1
ATOM 584 N N . PHE A 1 81 ? 10.723 -25.521 -16.890 1.00 65.69 81 PHE A N 1
ATOM 585 C CA . PHE A 1 81 ? 11.941 -24.785 -16.534 1.00 65.69 81 PHE A CA 1
ATOM 586 C C . PHE A 1 81 ? 11.604 -23.337 -16.161 1.00 65.69 81 PHE A C 1
ATOM 588 O O . PHE A 1 81 ? 10.889 -22.657 -16.894 1.00 65.69 81 PHE A O 1
ATOM 595 N N . LYS A 1 82 ? 12.124 -22.849 -15.025 1.00 80.75 82 LYS A N 1
ATOM 596 C CA . LYS A 1 82 ? 12.061 -21.426 -14.640 1.00 80.75 82 LYS A CA 1
ATOM 597 C C . LYS A 1 82 ? 13.117 -20.635 -15.398 1.00 80.75 82 LYS A C 1
ATOM 599 O O . LYS A 1 82 ? 14.058 -20.111 -14.812 1.00 80.75 82 LYS A O 1
ATOM 604 N N . GLU A 1 83 ? 12.991 -20.632 -16.711 1.00 88.00 83 GLU A N 1
ATOM 605 C CA . GLU A 1 83 ? 13.916 -19.985 -17.624 1.00 88.00 83 GLU A CA 1
ATOM 606 C C . GLU A 1 83 ? 13.140 -19.058 -18.555 1.00 88.00 83 GLU A C 1
ATOM 608 O O . GLU A 1 83 ? 11.984 -19.316 -18.883 1.00 88.00 83 GLU A O 1
ATOM 613 N N . LEU A 1 84 ? 13.761 -17.960 -18.962 1.00 91.12 84 LEU A N 1
ATOM 614 C CA . LEU A 1 84 ? 13.254 -17.074 -20.002 1.00 91.12 84 LEU A CA 1
ATOM 615 C C . LEU A 1 84 ? 14.427 -16.447 -20.751 1.00 91.12 84 LEU A C 1
ATOM 617 O O . LEU A 1 84 ? 15.510 -16.297 -20.182 1.00 91.12 84 LEU A O 1
ATOM 621 N N . ALA A 1 85 ? 14.196 -16.016 -21.989 1.00 91.44 85 ALA A N 1
ATOM 622 C CA . ALA A 1 85 ? 15.180 -15.280 -22.774 1.00 91.44 85 ALA A CA 1
ATOM 623 C C . ALA A 1 85 ? 14.672 -13.876 -23.122 1.00 91.44 85 ALA A C 1
ATOM 625 O O . ALA A 1 85 ? 13.654 -13.741 -23.794 1.00 91.44 85 ALA A O 1
ATOM 626 N N . LEU A 1 86 ? 15.381 -12.834 -22.679 1.00 91.88 86 LEU A N 1
ATOM 627 C CA . LEU A 1 86 ? 15.138 -11.438 -23.047 1.00 91.88 86 LEU A CA 1
ATOM 628 C C . LEU A 1 86 ? 15.954 -11.075 -24.292 1.00 91.88 86 LEU A C 1
ATOM 630 O O . LEU A 1 86 ? 17.182 -10.959 -24.224 1.00 91.88 86 LEU A O 1
ATOM 634 N N . THR A 1 87 ? 15.261 -10.831 -25.402 1.00 88.69 87 THR A N 1
ATOM 635 C CA . THR A 1 87 ? 15.880 -10.574 -26.714 1.00 88.69 87 THR A CA 1
ATOM 636 C C . THR A 1 87 ? 15.792 -9.109 -27.143 1.00 88.69 87 THR A C 1
ATOM 638 O O . THR A 1 87 ? 16.640 -8.642 -27.905 1.00 88.69 87 THR A O 1
ATOM 641 N N . ALA A 1 88 ? 14.822 -8.351 -26.617 1.00 88.06 88 ALA A N 1
ATOM 642 C CA . ALA A 1 88 ? 14.663 -6.919 -26.874 1.00 88.06 88 ALA A CA 1
ATOM 643 C C . ALA A 1 88 ? 13.997 -6.184 -25.697 1.00 88.06 88 ALA A C 1
ATOM 645 O O . ALA A 1 88 ? 13.257 -6.788 -24.920 1.00 88.06 88 ALA A O 1
ATOM 646 N N . GLY A 1 89 ? 14.245 -4.874 -25.594 1.00 88.31 89 GLY A N 1
ATOM 647 C CA . GLY A 1 89 ? 13.594 -3.970 -24.640 1.00 88.31 89 GLY A CA 1
ATOM 648 C C . GLY A 1 89 ? 13.938 -4.242 -23.173 1.00 88.31 89 GLY A C 1
ATOM 649 O O . GLY A 1 89 ? 15.099 -4.460 -22.813 1.00 88.31 89 GLY A O 1
ATOM 650 N N . GLY A 1 90 ? 12.915 -4.198 -22.324 1.00 89.88 90 GLY A N 1
ATOM 651 C CA . GLY A 1 90 ? 13.023 -4.320 -20.873 1.00 89.88 90 GLY A CA 1
ATOM 652 C C . GLY A 1 90 ? 12.180 -5.431 -20.255 1.00 89.88 90 GLY A C 1
ATOM 653 O O . GLY A 1 90 ? 11.118 -5.804 -20.761 1.00 89.88 90 GLY A O 1
ATOM 654 N N . LEU A 1 91 ? 12.649 -5.911 -19.107 1.00 92.38 91 LEU A N 1
ATOM 655 C CA . LEU A 1 91 ? 12.043 -6.954 -18.289 1.00 92.38 91 LEU A CA 1
ATOM 656 C C . LEU A 1 91 ? 12.065 -6.533 -16.820 1.00 92.38 91 LEU A C 1
ATOM 658 O O . LEU A 1 91 ? 13.102 -6.156 -16.276 1.00 92.38 91 LEU A O 1
ATOM 662 N N . ARG A 1 92 ? 10.931 -6.665 -16.139 1.00 94.12 92 ARG A N 1
ATOM 663 C CA . ARG A 1 92 ? 10.869 -6.665 -14.675 1.00 94.12 92 ARG A CA 1
ATOM 664 C C . ARG A 1 92 ? 10.333 -8.013 -14.231 1.00 94.12 92 ARG A C 1
ATOM 666 O O . ARG A 1 92 ? 9.289 -8.450 -14.703 1.00 94.12 92 ARG A O 1
ATOM 673 N N . LEU A 1 93 ? 11.052 -8.651 -13.328 1.00 93.06 93 LEU A N 1
ATOM 674 C CA . LEU A 1 93 ? 10.758 -9.982 -12.845 1.00 93.06 93 LEU A CA 1
ATOM 675 C C . LEU A 1 93 ? 10.668 -9.926 -11.320 1.00 93.06 93 LEU A C 1
ATOM 677 O O . LEU A 1 93 ? 11.641 -9.574 -10.653 1.00 93.06 93 LEU A O 1
ATOM 681 N N . ALA A 1 94 ? 9.489 -10.237 -10.789 1.00 92.69 94 ALA A N 1
ATOM 682 C CA . ALA A 1 94 ? 9.237 -10.376 -9.364 1.00 92.69 94 ALA A CA 1
ATOM 683 C C . ALA A 1 94 ? 8.987 -11.855 -9.064 1.00 92.69 94 ALA A C 1
ATOM 685 O O . ALA A 1 94 ? 7.935 -12.402 -9.397 1.00 92.69 94 ALA A O 1
ATOM 686 N N . THR A 1 95 ? 9.983 -12.503 -8.472 1.00 86.62 95 THR A N 1
ATOM 687 C CA . THR A 1 95 ? 10.006 -13.937 -8.199 1.00 86.62 95 THR A CA 1
ATOM 688 C C . THR A 1 95 ? 9.985 -14.203 -6.700 1.00 86.62 95 THR A C 1
ATOM 690 O O . THR A 1 95 ? 10.513 -13.432 -5.893 1.00 86.62 95 THR A O 1
ATOM 693 N N . GLY A 1 96 ? 9.381 -15.329 -6.327 1.00 73.38 96 GLY A N 1
ATOM 694 C CA . GLY A 1 96 ? 9.596 -15.956 -5.027 1.00 73.38 96 GLY A CA 1
ATOM 695 C C . GLY A 1 96 ? 10.770 -16.938 -5.078 1.00 73.38 96 GLY A C 1
ATOM 696 O O . GLY A 1 96 ? 11.772 -16.713 -5.754 1.00 73.38 96 GLY A O 1
ATOM 697 N N . SER A 1 97 ? 10.615 -18.063 -4.386 1.00 65.25 97 SER A N 1
ATOM 698 C CA . SER A 1 97 ? 11.473 -19.245 -4.521 1.00 65.25 97 SER A CA 1
ATOM 699 C C . SER A 1 97 ? 10.719 -20.332 -5.305 1.00 65.25 97 SER A C 1
ATOM 701 O O . SER A 1 97 ? 9.506 -20.453 -5.117 1.00 65.25 97 SER A O 1
ATOM 703 N N . PRO A 1 98 ? 11.366 -21.152 -6.159 1.00 67.25 98 PRO A N 1
ATOM 704 C CA . PRO A 1 98 ? 12.790 -21.139 -6.528 1.00 67.25 98 PRO A CA 1
ATOM 705 C C . PRO A 1 98 ? 13.165 -20.101 -7.598 1.00 67.25 98 PRO A C 1
ATOM 707 O O . PRO A 1 98 ? 12.291 -19.495 -8.223 1.00 67.25 98 PRO A O 1
ATOM 710 N N . ASP A 1 99 ? 14.475 -19.943 -7.785 1.00 83.00 99 ASP A N 1
ATOM 711 C CA . ASP A 1 99 ? 15.137 -18.970 -8.655 1.00 83.00 99 ASP A CA 1
ATOM 712 C C . ASP A 1 99 ? 14.728 -19.081 -10.126 1.00 83.00 99 ASP A C 1
ATOM 714 O O . ASP A 1 99 ? 14.404 -20.159 -10.626 1.00 83.00 99 ASP A O 1
ATOM 718 N N . TRP A 1 100 ? 14.817 -17.954 -10.827 1.00 89.75 100 TRP A N 1
ATOM 719 C CA . TRP A 1 100 ? 14.625 -17.878 -12.270 1.00 89.75 100 TRP A CA 1
ATOM 720 C C . TRP A 1 100 ? 15.948 -17.676 -12.997 1.00 89.75 100 TRP A C 1
ATOM 722 O O . TRP A 1 100 ? 16.766 -16.847 -12.592 1.00 89.75 100 TRP A O 1
ATOM 732 N N . TYR A 1 101 ? 16.124 -18.398 -14.097 1.00 91.12 101 TYR A N 1
ATOM 733 C CA . TYR A 1 101 ? 17.206 -18.218 -15.049 1.00 91.12 101 TYR A CA 1
ATOM 734 C C . TYR A 1 101 ? 16.762 -17.264 -16.154 1.00 91.12 101 TYR A C 1
ATOM 736 O O . TYR A 1 101 ? 15.701 -17.415 -16.754 1.00 91.12 101 TYR A O 1
ATOM 744 N N . VAL A 1 102 ? 17.569 -16.243 -16.401 1.00 92.50 102 VAL A N 1
ATOM 745 C CA . VAL A 1 102 ? 17.312 -15.222 -17.407 1.00 92.50 102 VAL A CA 1
ATOM 746 C C . VAL A 1 102 ? 18.482 -15.223 -18.371 1.00 92.50 102 VAL A C 1
ATOM 748 O O . VAL A 1 102 ? 19.603 -14.859 -18.009 1.00 92.50 102 VAL A O 1
ATOM 751 N N . LEU A 1 103 ? 18.203 -15.652 -19.592 1.00 91.44 103 LEU A N 1
ATOM 752 C CA . LEU A 1 103 ? 19.109 -15.566 -20.721 1.00 91.44 103 LEU A CA 1
ATOM 753 C C . LEU A 1 103 ? 18.925 -14.200 -21.378 1.00 91.44 103 LEU A C 1
ATOM 755 O O . LEU A 1 103 ? 17.801 -13.743 -21.582 1.00 91.44 103 LEU A O 1
ATOM 759 N N . VAL A 1 104 ? 20.018 -13.499 -21.657 1.00 89.38 104 VAL A N 1
ATOM 760 C CA . VAL A 1 104 ? 19.962 -12.153 -22.234 1.00 89.38 104 VAL A CA 1
ATOM 761 C C . VAL A 1 104 ? 20.914 -12.052 -23.409 1.00 89.38 104 VAL A C 1
ATOM 763 O O . VAL A 1 104 ? 22.140 -12.068 -23.262 1.00 89.38 104 VAL A O 1
ATOM 766 N N . GLY A 1 105 ? 20.336 -11.911 -24.591 1.00 80.94 105 GLY A N 1
ATOM 767 C CA . GLY A 1 105 ? 21.075 -11.859 -25.839 1.00 80.94 105 GLY A CA 1
ATOM 768 C C . GLY A 1 105 ? 20.134 -11.819 -27.031 1.00 80.94 105 GLY A C 1
ATOM 769 O O . GLY A 1 105 ? 18.963 -12.164 -26.936 1.00 80.94 105 GLY A O 1
ATOM 770 N N . ASP A 1 106 ? 20.668 -11.398 -28.166 1.00 65.25 106 ASP A N 1
ATOM 771 C CA . ASP A 1 106 ? 19.990 -11.396 -29.465 1.00 65.25 106 ASP A CA 1
ATOM 772 C C . ASP A 1 106 ? 20.347 -12.627 -30.317 1.00 65.25 106 ASP A C 1
ATOM 774 O O . ASP A 1 106 ? 20.035 -12.681 -31.506 1.00 65.25 106 ASP A O 1
ATOM 778 N N . GLY A 1 107 ? 21.035 -13.609 -29.723 1.00 55.66 107 GLY A N 1
ATOM 779 C CA . GLY A 1 107 ? 21.550 -14.796 -30.407 1.00 55.66 107 GLY A CA 1
ATOM 780 C C . GLY A 1 107 ? 22.802 -14.556 -31.266 1.00 55.66 107 GLY A C 1
ATOM 781 O O . GLY A 1 107 ? 23.280 -15.504 -31.882 1.00 55.66 107 GLY A O 1
ATOM 782 N N . GLN A 1 108 ? 23.344 -13.329 -31.319 1.00 48.38 108 GLN A N 1
ATOM 783 C CA . GLN A 1 108 ? 24.513 -12.960 -32.139 1.00 48.38 108 GLN A CA 1
ATOM 784 C C . GLN A 1 108 ? 25.746 -12.625 -31.281 1.00 48.38 108 GLN A C 1
ATOM 786 O O . GLN A 1 108 ? 26.861 -13.025 -31.613 1.00 48.38 108 GLN A O 1
ATOM 791 N N . ALA A 1 109 ? 25.558 -11.932 -30.154 1.00 49.72 109 ALA A N 1
ATOM 792 C CA . ALA A 1 109 ? 26.606 -11.667 -29.168 1.00 49.72 109 ALA A CA 1
ATOM 793 C C . ALA A 1 109 ? 26.389 -12.565 -27.944 1.00 49.72 109 ALA A C 1
ATOM 795 O O . ALA A 1 109 ? 25.308 -12.525 -27.363 1.00 49.72 109 ALA A O 1
ATOM 796 N N . GLY A 1 110 ? 27.402 -13.364 -27.578 1.00 61.38 110 GLY A N 1
ATOM 797 C CA . GLY A 1 110 ? 27.355 -14.414 -26.547 1.00 61.38 110 GLY A CA 1
ATOM 798 C C . GLY A 1 110 ? 26.333 -14.202 -25.421 1.00 61.38 110 GLY A C 1
ATOM 799 O O . GLY A 1 110 ? 26.262 -13.134 -24.810 1.00 61.38 110 GLY A O 1
ATOM 800 N N . GLU A 1 111 ? 25.546 -15.244 -25.169 1.00 76.38 111 GLU A N 1
ATOM 801 C CA . GLU A 1 111 ? 24.397 -15.221 -24.269 1.00 76.38 111 GLU A CA 1
ATOM 802 C C . GLU A 1 111 ? 24.825 -14.931 -22.825 1.00 76.38 111 GLU A C 1
ATOM 804 O O . GLU A 1 111 ? 25.687 -15.603 -22.257 1.00 76.38 111 GLU A O 1
ATOM 809 N N . ARG A 1 112 ? 24.248 -13.882 -22.232 1.00 87.69 112 ARG A N 1
ATOM 810 C CA . ARG A 1 112 ? 24.430 -13.588 -20.809 1.00 87.69 112 ARG A CA 1
ATOM 811 C C . ARG A 1 112 ? 23.486 -14.474 -20.020 1.00 87.69 112 ARG A C 1
ATOM 813 O O . ARG A 1 112 ? 22.293 -14.489 -20.309 1.00 87.69 112 ARG A O 1
ATOM 820 N N . GLN A 1 113 ? 23.996 -15.119 -18.981 1.00 91.00 113 GLN A N 1
ATOM 821 C CA . GLN A 1 113 ? 23.182 -15.924 -18.084 1.00 91.00 113 GLN A CA 1
ATOM 822 C C . GLN A 1 113 ? 23.117 -15.276 -16.704 1.00 91.00 113 GLN A C 1
ATOM 824 O O . GLN A 1 113 ? 24.136 -14.912 -16.106 1.00 91.00 113 GLN A O 1
ATOM 829 N N . LEU A 1 114 ? 21.895 -15.115 -16.205 1.00 92.81 114 LEU A N 1
ATOM 830 C CA . LEU A 1 114 ? 21.622 -14.615 -14.868 1.00 92.81 114 LEU A CA 1
ATOM 831 C C . LEU A 1 114 ? 20.716 -15.590 -14.130 1.00 92.81 114 LEU A C 1
ATOM 833 O O . LEU A 1 114 ? 19.770 -16.114 -14.706 1.00 92.81 114 LEU A O 1
ATOM 837 N N . ARG A 1 115 ? 20.954 -15.768 -12.834 1.00 93.88 115 ARG A N 1
ATOM 838 C CA . ARG A 1 115 ? 20.015 -16.402 -11.904 1.00 93.88 115 ARG A CA 1
ATOM 839 C C . ARG A 1 115 ? 19.499 -15.350 -10.935 1.00 93.88 115 ARG A C 1
ATOM 841 O O . ARG A 1 115 ? 20.314 -14.635 -10.356 1.00 93.88 115 ARG A O 1
ATOM 848 N N . ALA A 1 116 ? 18.188 -15.241 -10.745 1.00 92.25 116 ALA A N 1
ATOM 849 C CA . ALA A 1 116 ? 17.596 -14.186 -9.929 1.00 92.25 116 ALA A CA 1
ATOM 850 C C . ALA A 1 116 ? 16.496 -14.670 -8.977 1.00 92.25 116 ALA A C 1
ATOM 852 O O . ALA A 1 116 ? 15.658 -15.505 -9.323 1.00 92.25 116 ALA A O 1
ATOM 853 N N . THR A 1 117 ? 16.487 -14.069 -7.788 1.00 92.31 117 THR A N 1
ATOM 854 C CA . THR A 1 117 ? 15.421 -14.167 -6.782 1.00 92.31 117 THR A CA 1
ATOM 855 C C . THR A 1 117 ? 14.953 -12.779 -6.374 1.00 92.31 117 THR A C 1
ATOM 857 O O . THR A 1 117 ? 15.746 -11.836 -6.367 1.00 92.31 117 THR A O 1
ATOM 860 N N . GLY A 1 118 ? 13.686 -12.649 -5.983 1.00 91.50 118 GLY A N 1
ATOM 861 C CA . GLY A 1 118 ? 13.122 -11.372 -5.566 1.00 91.50 118 GLY A CA 1
ATOM 862 C C . GLY A 1 118 ? 12.810 -10.482 -6.764 1.00 91.50 118 GLY A C 1
ATOM 863 O O . GLY A 1 118 ? 12.113 -10.900 -7.680 1.00 91.50 118 GLY A O 1
ATOM 864 N N . PHE A 1 119 ? 13.292 -9.241 -6.758 1.00 91.88 119 PHE A N 1
ATOM 865 C CA . PHE A 1 119 ? 12.961 -8.254 -7.782 1.00 91.88 119 PHE A CA 1
ATOM 866 C C . PHE A 1 119 ? 14.180 -7.895 -8.629 1.00 91.88 119 PHE A C 1
ATOM 868 O O . PHE A 1 119 ? 15.066 -7.153 -8.184 1.00 91.88 119 PHE A O 1
ATOM 875 N N . LEU A 1 120 ? 14.179 -8.383 -9.870 1.00 93.50 120 LEU A N 1
ATOM 876 C CA . LEU A 1 120 ? 15.153 -8.050 -10.901 1.00 93.50 120 LEU A CA 1
ATOM 877 C C . LEU A 1 120 ? 14.507 -7.156 -11.958 1.00 93.50 120 LEU A C 1
ATOM 879 O O . LEU A 1 120 ? 13.439 -7.450 -12.490 1.00 93.50 120 LEU A O 1
ATOM 883 N N . LYS A 1 121 ? 15.207 -6.090 -12.325 1.00 93.31 121 LYS A N 1
ATOM 884 C CA . LYS A 1 121 ? 14.902 -5.279 -13.498 1.00 93.31 121 LYS A CA 1
ATOM 885 C C . LYS A 1 121 ? 16.074 -5.334 -14.467 1.00 93.31 121 LYS A C 1
ATOM 887 O O . LYS A 1 121 ? 17.212 -5.178 -14.031 1.00 93.31 121 LYS A O 1
ATOM 892 N N . LEU A 1 122 ? 15.778 -5.510 -15.748 1.00 92.62 122 LEU A N 1
ATOM 893 C CA . LEU A 1 122 ? 16.716 -5.492 -16.863 1.00 92.62 122 LEU A CA 1
ATOM 894 C C . LEU A 1 122 ? 16.180 -4.587 -17.969 1.00 92.62 122 LEU A C 1
ATOM 896 O O . LEU A 1 122 ? 14.982 -4.582 -18.232 1.00 92.62 122 LEU A O 1
ATOM 900 N N . GLU A 1 123 ? 17.067 -3.860 -18.632 1.00 89.31 123 GLU A N 1
ATOM 901 C CA . GLU A 1 123 ? 16.727 -3.018 -19.774 1.00 89.31 123 GLU A CA 1
ATOM 902 C C . GLU A 1 123 ? 17.908 -2.953 -20.740 1.00 89.31 123 GLU A C 1
ATOM 904 O O . GLU A 1 123 ? 19.049 -2.695 -20.338 1.00 89.31 123 GLU A O 1
ATOM 909 N N . TRP A 1 124 ? 17.638 -3.161 -22.023 1.00 86.81 124 TRP A N 1
ATOM 910 C CA . TRP A 1 124 ? 18.614 -2.915 -23.070 1.00 86.81 124 TRP A CA 1
ATOM 911 C C . TRP A 1 124 ? 18.743 -1.421 -23.357 1.00 86.81 124 TRP A C 1
ATOM 913 O O . TRP A 1 124 ? 17.776 -0.757 -23.715 1.00 86.81 124 TRP A O 1
ATOM 923 N N . CYS A 1 125 ? 19.966 -0.903 -23.276 1.00 84.19 125 CYS A N 1
ATOM 924 C CA . CYS A 1 125 ? 20.303 0.390 -23.849 1.00 84.19 125 CYS A CA 1
ATOM 925 C C . CYS A 1 125 ? 20.982 0.161 -25.198 1.00 84.19 125 CYS A C 1
ATOM 927 O O . CYS A 1 125 ? 22.111 -0.338 -25.262 1.00 84.19 125 CYS A O 1
ATOM 929 N N . ARG A 1 126 ? 20.284 0.513 -26.278 1.00 77.69 126 ARG A N 1
ATOM 930 C CA . ARG A 1 126 ? 20.825 0.511 -27.637 1.00 77.69 126 ARG A CA 1
ATOM 931 C C . ARG A 1 126 ? 20.668 1.897 -28.261 1.00 77.69 126 ARG A C 1
ATOM 933 O O . ARG A 1 126 ? 19.714 2.613 -27.958 1.00 77.69 126 ARG A O 1
ATOM 940 N N . ALA A 1 127 ? 21.629 2.281 -29.100 1.00 67.69 127 ALA A N 1
ATOM 941 C CA . ALA A 1 127 ? 21.675 3.612 -29.707 1.00 67.69 127 ALA A CA 1
ATOM 942 C C . ALA A 1 127 ? 20.518 3.856 -30.698 1.00 67.69 127 ALA A C 1
ATOM 944 O O . ALA A 1 127 ? 20.030 4.975 -30.815 1.00 67.69 127 ALA A O 1
ATOM 945 N N . ASP A 1 128 ? 20.052 2.805 -31.372 1.00 62.56 128 ASP A N 1
ATOM 946 C CA . ASP A 1 128 ? 18.896 2.802 -32.278 1.00 62.56 128 ASP A CA 1
ATOM 947 C C . ASP A 1 128 ? 17.549 2.936 -31.545 1.00 62.56 128 ASP A C 1
ATOM 949 O O . ASP A 1 128 ? 16.591 3.451 -32.112 1.00 62.56 128 ASP A O 1
ATOM 953 N N . ALA A 1 129 ? 17.492 2.553 -30.268 1.00 63.12 129 ALA A N 1
ATOM 954 C CA . ALA A 1 129 ? 16.323 2.691 -29.397 1.00 63.12 129 ALA A CA 1
ATOM 955 C C . ALA A 1 129 ? 16.251 4.054 -28.670 1.00 63.12 129 ALA A C 1
ATOM 957 O O . ALA A 1 129 ? 15.495 4.208 -27.711 1.00 63.12 129 ALA A O 1
ATOM 958 N N . GLY A 1 130 ? 17.062 5.042 -29.075 1.00 63.47 130 GLY A N 1
ATOM 959 C CA . GLY A 1 130 ? 17.053 6.391 -28.493 1.00 63.47 130 GLY A CA 1
ATOM 960 C C . GLY A 1 130 ? 17.665 6.492 -27.089 1.00 63.47 130 GLY A C 1
ATOM 961 O O . GLY A 1 130 ? 17.479 7.498 -26.404 1.00 63.47 130 GLY A O 1
ATOM 962 N N . CYS A 1 131 ? 18.401 5.470 -26.640 1.00 73.88 131 CYS A N 1
ATOM 963 C CA . CYS A 1 131 ? 19.091 5.502 -25.355 1.00 73.88 131 CYS A CA 1
ATOM 964 C C . CYS A 1 131 ? 20.365 6.364 -25.438 1.00 73.88 131 CYS A C 1
ATOM 966 O O . CYS A 1 131 ? 21.223 6.136 -26.289 1.00 73.88 131 CYS A O 1
ATOM 968 N N . THR A 1 132 ? 20.506 7.341 -24.536 1.00 76.88 132 THR A N 1
ATOM 969 C CA . THR A 1 132 ? 21.653 8.274 -24.482 1.00 76.88 132 THR A CA 1
ATOM 970 C C . THR A 1 132 ? 22.806 7.788 -23.600 1.00 76.88 132 THR A C 1
ATOM 972 O O . THR A 1 132 ? 23.867 8.412 -23.566 1.00 76.88 132 THR A O 1
ATOM 975 N N . LEU A 1 133 ? 22.609 6.687 -22.868 1.00 83.31 133 LEU A N 1
ATOM 976 C CA . LEU A 1 133 ? 23.647 6.059 -22.054 1.00 83.31 133 LEU A CA 1
ATOM 977 C C . LEU A 1 133 ? 24.583 5.212 -22.928 1.00 83.31 133 LEU A C 1
ATOM 979 O O . LEU A 1 133 ? 24.297 4.922 -24.089 1.00 83.31 133 LEU A O 1
ATOM 983 N N . THR A 1 134 ? 25.718 4.790 -22.368 1.00 87.50 134 THR A N 1
ATOM 984 C CA . THR A 1 134 ? 26.603 3.861 -23.076 1.00 87.50 134 THR A CA 1
ATOM 985 C C . THR A 1 134 ? 25.865 2.550 -23.375 1.00 87.50 134 THR A C 1
ATOM 987 O O . THR A 1 134 ? 25.227 2.020 -22.463 1.00 87.50 134 THR A O 1
ATOM 990 N N . PRO A 1 135 ? 25.969 1.992 -24.595 1.00 87.25 135 PRO A N 1
ATOM 991 C CA . PRO A 1 135 ? 25.300 0.745 -24.943 1.00 87.25 135 PRO A CA 1
ATOM 992 C C . PRO A 1 135 ? 25.615 -0.398 -23.975 1.00 87.25 135 PRO A C 1
ATOM 994 O O . PRO A 1 135 ? 26.715 -0.489 -23.430 1.00 87.25 135 PRO A O 1
ATOM 997 N N . GLY A 1 136 ? 24.635 -1.273 -23.767 1.00 88.38 136 GLY A N 1
ATOM 998 C CA . 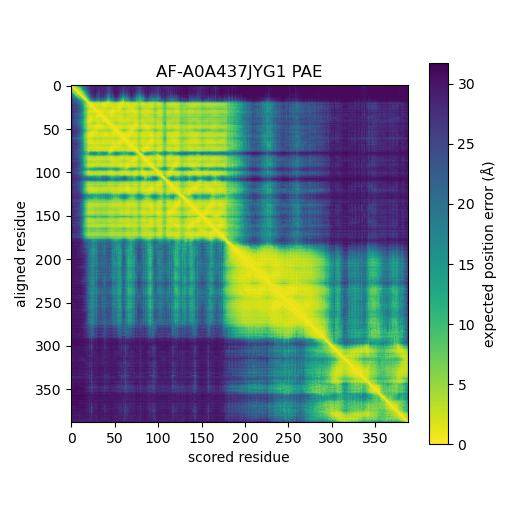GLY A 1 136 ? 24.777 -2.445 -22.909 1.00 88.38 136 GLY A CA 1
ATOM 999 C C . GLY A 1 136 ? 23.484 -2.816 -22.193 1.00 88.38 136 GLY A C 1
ATOM 1000 O O . GLY A 1 136 ? 22.451 -2.157 -22.331 1.00 88.38 136 GLY A O 1
ATOM 1001 N N . LEU A 1 137 ? 23.551 -3.893 -21.413 1.00 90.81 137 LEU A N 1
ATOM 1002 C CA . LEU A 1 137 ? 22.445 -4.322 -20.566 1.00 90.81 137 LEU A CA 1
ATOM 1003 C C . LEU A 1 137 ? 22.523 -3.611 -19.216 1.00 90.81 137 LEU A C 1
ATOM 1005 O O . LEU A 1 137 ? 23.496 -3.776 -18.481 1.00 90.81 137 LEU A O 1
ATOM 1009 N N . TYR A 1 138 ? 21.492 -2.860 -18.862 1.00 92.25 138 TYR A N 1
ATOM 1010 C CA . TYR A 1 138 ? 21.371 -2.241 -17.550 1.00 92.25 138 TYR A CA 1
ATOM 1011 C C . TYR A 1 138 ? 20.478 -3.081 -16.652 1.00 92.25 138 TYR A C 1
ATOM 1013 O O . TYR A 1 138 ? 19.461 -3.608 -17.098 1.00 92.25 138 TYR A O 1
ATOM 1021 N N . GLY A 1 139 ? 20.831 -3.186 -15.373 1.00 92.62 139 GLY A N 1
ATOM 1022 C CA . GLY A 1 139 ? 20.017 -3.930 -14.426 1.00 92.62 139 GLY A CA 1
ATOM 1023 C C . G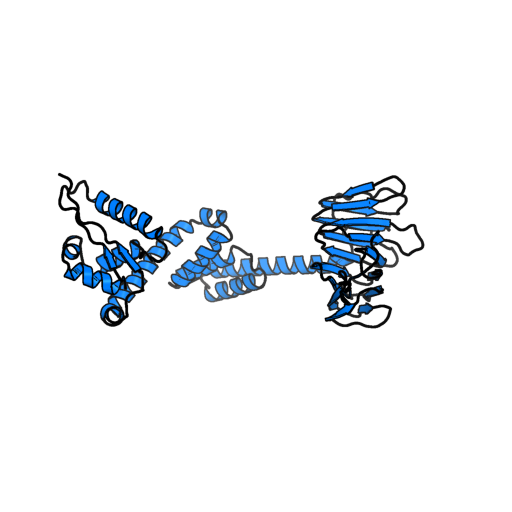LY A 1 139 ? 20.023 -3.384 -13.008 1.00 92.62 139 GLY A C 1
ATOM 1024 O O . GLY A 1 139 ? 20.899 -2.623 -12.594 1.00 92.62 139 GLY A O 1
ATOM 1025 N N . SER A 1 140 ? 18.996 -3.773 -12.258 1.00 93.00 140 SER A N 1
ATOM 1026 C CA . SER A 1 140 ? 18.792 -3.402 -10.862 1.00 93.00 140 SER A CA 1
ATOM 1027 C C . SER A 1 140 ? 18.211 -4.576 -10.090 1.00 93.00 140 SER A C 1
ATOM 1029 O O . SER A 1 140 ? 17.202 -5.144 -10.501 1.00 93.00 140 SER A O 1
ATOM 1031 N N . VAL A 1 141 ? 18.807 -4.887 -8.942 1.00 92.50 141 VAL A N 1
ATOM 1032 C CA . VAL A 1 141 ? 18.282 -5.867 -7.984 1.00 92.50 141 VAL A CA 1
ATOM 1033 C C . VAL A 1 141 ? 17.748 -5.093 -6.789 1.00 92.50 141 VAL A C 1
ATOM 1035 O O . VAL A 1 141 ? 18.548 -4.602 -5.998 1.00 92.50 141 VAL A O 1
ATOM 1038 N N . ALA A 1 142 ? 16.428 -4.935 -6.673 1.00 86.31 142 ALA A N 1
ATOM 1039 C CA . ALA A 1 142 ? 15.822 -4.167 -5.573 1.00 86.31 142 ALA A CA 1
ATOM 1040 C C . ALA A 1 142 ? 15.538 -5.035 -4.336 1.00 86.31 142 ALA A C 1
ATOM 1042 O O . ALA A 1 142 ? 15.597 -4.557 -3.208 1.00 86.31 142 ALA A O 1
ATOM 1043 N N . GLN A 1 143 ? 15.270 -6.323 -4.547 1.00 88.50 143 GLN A N 1
ATOM 1044 C CA . GLN A 1 143 ? 15.006 -7.307 -3.500 1.00 88.50 143 GLN A CA 1
ATOM 1045 C C . GLN A 1 143 ? 15.600 -8.652 -3.926 1.00 88.50 143 GLN A C 1
ATOM 1047 O O . GLN A 1 143 ? 15.585 -8.962 -5.112 1.00 88.50 143 GLN A O 1
ATOM 1052 N N . GLY A 1 144 ? 16.103 -9.446 -2.977 1.00 90.25 144 GLY A N 1
ATOM 1053 C CA . GLY A 1 144 ? 16.712 -10.751 -3.258 1.00 90.25 144 GLY A CA 1
ATOM 1054 C C . GLY A 1 144 ? 18.157 -10.657 -3.760 1.00 90.25 144 GLY A C 1
ATOM 1055 O O . GLY A 1 144 ? 18.940 -9.829 -3.283 1.00 90.25 144 GLY A O 1
ATOM 1056 N N . GLU A 1 145 ? 18.531 -11.544 -4.678 1.00 93.88 145 GLU A N 1
ATOM 1057 C CA . GLU A 1 145 ? 19.864 -11.594 -5.286 1.00 93.88 145 GLU A CA 1
ATOM 1058 C C . GLU A 1 145 ? 19.793 -11.857 -6.790 1.00 93.88 145 GLU A C 1
ATOM 1060 O O . GLU A 1 145 ? 18.908 -12.571 -7.257 1.00 93.88 145 GLU A O 1
ATOM 1065 N N . ALA A 1 146 ? 20.777 -11.343 -7.528 1.00 94.56 146 ALA A N 1
ATOM 1066 C CA . ALA A 1 146 ? 21.073 -11.793 -8.882 1.00 94.56 146 ALA A CA 1
ATOM 1067 C C . ALA A 1 146 ? 22.517 -12.291 -8.968 1.00 94.56 146 ALA A C 1
ATOM 1069 O O . ALA A 1 146 ? 23.445 -11.614 -8.521 1.00 94.56 146 ALA A O 1
ATOM 1070 N N . VAL A 1 147 ? 22.708 -13.468 -9.553 1.00 95.81 147 VAL A N 1
ATOM 1071 C CA . VAL A 1 147 ? 24.016 -14.045 -9.859 1.00 95.81 147 VAL A CA 1
ATOM 1072 C C . VAL A 1 147 ? 24.226 -13.975 -11.360 1.00 95.81 147 VAL A C 1
ATOM 1074 O O . VAL A 1 147 ? 23.464 -14.561 -12.119 1.00 95.81 147 VAL A O 1
ATOM 1077 N N . LEU A 1 148 ? 25.237 -13.216 -11.770 1.00 95.19 148 LEU A N 1
ATOM 1078 C CA . LEU A 1 148 ? 25.585 -12.959 -13.162 1.00 95.19 148 LEU A CA 1
ATOM 1079 C C . LEU A 1 148 ? 26.818 -13.785 -13.512 1.00 95.19 148 LEU A C 1
ATOM 1081 O O . LEU A 1 148 ? 27.864 -13.614 -12.875 1.00 95.19 148 LEU A O 1
ATOM 1085 N N . GLU A 1 149 ? 26.701 -14.651 -14.511 1.00 92.88 149 GLU A N 1
ATOM 1086 C CA . GLU A 1 149 ? 27.789 -15.510 -14.979 1.00 92.88 149 GLU A CA 1
ATOM 1087 C C . GLU A 1 149 ? 28.455 -14.900 -16.215 1.00 92.88 149 GLU A C 1
ATOM 1089 O O . GLU A 1 149 ? 27.796 -14.567 -17.196 1.00 92.88 149 GLU A O 1
ATOM 1094 N N . TYR A 1 150 ? 29.773 -14.723 -16.158 1.00 91.38 150 TYR A N 1
ATOM 1095 C CA . TYR A 1 150 ? 30.587 -14.186 -17.248 1.00 91.38 150 TYR A CA 1
ATOM 1096 C C . TYR A 1 150 ? 31.820 -15.075 -17.459 1.00 91.38 150 TYR A C 1
ATOM 1098 O O . TYR A 1 150 ? 32.185 -15.852 -16.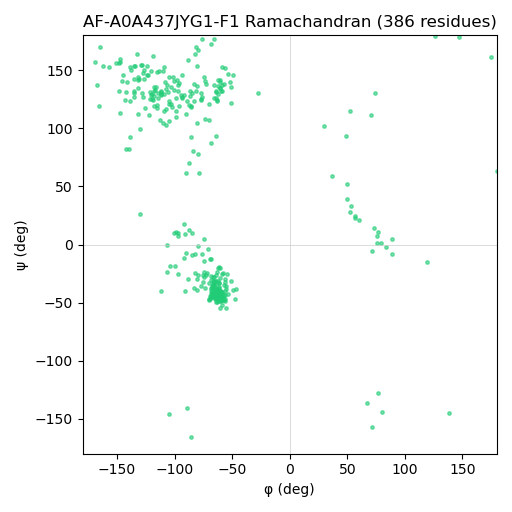579 1.00 91.38 150 TYR A O 1
ATOM 1106 N N . GLN A 1 151 ? 32.509 -14.961 -18.598 1.00 86.94 151 GLN A N 1
ATOM 1107 C CA . GLN A 1 151 ? 33.633 -15.859 -18.940 1.00 86.94 151 GLN A CA 1
ATOM 1108 C C . GLN A 1 151 ? 34.749 -15.919 -17.874 1.00 86.94 151 GLN A C 1
ATOM 1110 O O . GLN A 1 151 ? 35.453 -16.920 -17.774 1.00 86.94 151 GLN A O 1
ATOM 1115 N N . GLY A 1 152 ? 34.904 -14.872 -17.057 1.00 85.12 152 GLY A N 1
ATOM 1116 C CA . GLY A 1 152 ? 35.883 -14.800 -15.968 1.00 85.12 152 GLY A CA 1
ATOM 1117 C C . GLY A 1 152 ? 35.356 -15.154 -14.568 1.00 85.12 152 GLY A C 1
ATOM 1118 O O . GLY A 1 152 ? 36.076 -14.922 -13.598 1.00 85.12 152 GLY A O 1
ATOM 1119 N N . GLY A 1 153 ? 34.118 -15.645 -14.421 1.00 91.62 153 GLY A N 1
ATOM 1120 C CA . GLY A 1 153 ? 33.554 -16.081 -13.138 1.00 91.62 153 GLY A CA 1
ATOM 1121 C C . GLY A 1 153 ? 32.099 -15.664 -12.908 1.00 91.62 153 GLY A C 1
ATOM 1122 O O . GLY A 1 153 ? 31.282 -15.625 -13.822 1.00 91.62 153 GLY A O 1
ATOM 1123 N N . ARG A 1 154 ? 31.755 -15.360 -11.650 1.00 94.56 154 ARG A N 1
ATOM 1124 C CA . ARG A 1 154 ? 30.393 -14.973 -11.245 1.00 94.56 154 ARG A CA 1
ATOM 1125 C C . ARG A 1 154 ? 30.391 -13.721 -10.378 1.00 94.56 154 ARG A C 1
ATOM 1127 O O . ARG A 1 154 ? 31.248 -13.566 -9.510 1.00 94.56 154 ARG A O 1
ATOM 1134 N N . SER A 1 155 ? 29.409 -12.847 -10.580 1.00 95.69 155 SER A N 1
ATOM 1135 C CA . SER A 1 155 ? 29.149 -11.688 -9.718 1.00 95.69 155 SER A CA 1
ATOM 1136 C C . SER A 1 155 ? 27.804 -11.851 -9.018 1.00 95.69 155 SER A C 1
ATOM 1138 O O . SER A 1 155 ? 26.793 -12.057 -9.678 1.00 95.69 155 SER A O 1
ATOM 1140 N N . VAL A 1 156 ? 27.787 -11.748 -7.688 1.00 96.38 156 VAL A N 1
ATOM 1141 C CA . VAL A 1 156 ? 26.562 -11.826 -6.875 1.00 96.38 156 VAL A CA 1
ATOM 1142 C C . VAL A 1 156 ? 26.164 -10.423 -6.437 1.00 96.38 156 VAL A C 1
ATOM 1144 O O . VAL A 1 156 ? 26.940 -9.738 -5.770 1.00 96.38 156 VAL A O 1
ATOM 1147 N N . LEU A 1 157 ? 24.961 -9.996 -6.806 1.00 95.31 157 LEU A N 1
ATOM 1148 C CA . LEU A 1 157 ? 24.455 -8.642 -6.606 1.00 95.31 157 LEU A CA 1
ATOM 1149 C C . LEU A 1 157 ? 23.227 -8.654 -5.690 1.00 95.31 157 LEU A C 1
ATOM 1151 O O . LEU A 1 157 ? 22.299 -9.429 -5.903 1.00 95.31 157 LEU A O 1
ATOM 1155 N N . ARG A 1 158 ? 23.214 -7.770 -4.685 1.00 94.88 158 ARG A N 1
ATOM 1156 C CA . ARG A 1 158 ? 22.090 -7.550 -3.757 1.00 94.88 158 ARG A CA 1
ATOM 1157 C C . ARG A 1 158 ? 21.934 -6.058 -3.507 1.00 94.88 158 ARG A C 1
ATOM 1159 O O . ARG A 1 158 ? 22.901 -5.439 -3.066 1.00 94.88 158 ARG A O 1
ATOM 1166 N N . ASN A 1 159 ? 20.757 -5.489 -3.758 1.00 91.12 159 ASN A N 1
ATOM 1167 C CA . ASN A 1 159 ? 20.535 -4.043 -3.636 1.00 91.12 159 ASN A CA 1
ATOM 1168 C C . ASN A 1 159 ? 21.620 -3.234 -4.382 1.00 91.12 159 ASN A C 1
ATOM 1170 O O . ASN A 1 159 ? 22.357 -2.425 -3.803 1.00 91.12 159 ASN A O 1
ATOM 1174 N N . ARG A 1 160 ? 21.823 -3.585 -5.656 1.00 94.31 160 ARG A N 1
ATOM 1175 C CA . ARG A 1 160 ? 22.847 -3.010 -6.536 1.00 94.31 160 ARG A CA 1
ATOM 1176 C C . ARG A 1 160 ? 22.280 -2.772 -7.926 1.00 94.31 160 ARG A C 1
ATOM 1178 O O . ARG A 1 160 ? 21.390 -3.492 -8.384 1.00 94.31 160 ARG A O 1
ATOM 1185 N N . HIS A 1 161 ? 22.873 -1.794 -8.592 1.00 94.12 161 HIS A N 1
ATOM 1186 C CA . HIS A 1 161 ? 22.649 -1.473 -9.992 1.00 94.12 161 HIS A CA 1
ATOM 1187 C C . HIS A 1 161 ? 23.898 -1.840 -10.787 1.00 94.12 161 HIS A C 1
ATOM 1189 O O . HIS A 1 161 ? 25.009 -1.786 -10.253 1.00 94.12 161 HIS A O 1
ATOM 1195 N N . PHE A 1 162 ? 23.732 -2.227 -12.045 1.00 94.62 162 PHE A N 1
ATOM 1196 C CA . PHE A 1 162 ? 24.857 -2.620 -12.880 1.00 94.62 162 PHE A CA 1
ATOM 1197 C C . PHE A 1 162 ? 24.647 -2.266 -14.350 1.00 94.62 162 PHE A C 1
ATOM 1199 O O . PHE A 1 162 ? 23.514 -2.141 -14.820 1.00 94.62 162 PHE A O 1
ATOM 1206 N N . ARG A 1 163 ? 25.764 -2.151 -15.067 1.00 93.69 163 ARG A N 1
ATOM 1207 C CA . ARG A 1 163 ? 25.839 -2.174 -16.527 1.00 93.69 163 ARG A CA 1
ATOM 1208 C C . ARG A 1 163 ? 26.644 -3.394 -16.950 1.00 93.69 163 ARG A C 1
ATOM 1210 O O . ARG A 1 163 ? 27.706 -3.664 -16.393 1.00 93.69 163 ARG A O 1
ATOM 1217 N N . TRP A 1 164 ? 26.163 -4.120 -17.949 1.00 92.38 164 TRP A N 1
ATOM 1218 C CA . TRP A 1 164 ? 26.818 -5.315 -18.450 1.00 92.38 164 TRP A CA 1
ATOM 1219 C C . TRP A 1 164 ? 26.963 -5.293 -19.971 1.00 92.38 164 TRP A C 1
ATOM 1221 O O . TRP A 1 164 ? 26.041 -5.612 -20.727 1.00 92.38 164 TRP A O 1
ATOM 1231 N N . ASP A 1 165 ? 28.165 -4.920 -20.401 1.00 88.38 165 ASP A N 1
ATOM 1232 C CA . ASP A 1 165 ? 28.523 -4.728 -21.806 1.00 88.38 165 ASP A CA 1
ATOM 1233 C C . ASP A 1 165 ? 28.517 -6.033 -22.619 1.00 88.38 165 ASP A C 1
ATOM 1235 O O . ASP A 1 165 ? 28.014 -6.053 -23.736 1.00 88.38 165 ASP A O 1
ATOM 1239 N N . GLY A 1 166 ? 28.927 -7.167 -22.039 1.00 86.19 166 GLY A N 1
ATOM 1240 C CA . GLY A 1 166 ? 28.957 -8.461 -22.733 1.00 86.19 166 GLY A CA 1
ATOM 1241 C C . GLY A 1 166 ? 29.217 -9.647 -21.806 1.00 86.19 166 GLY A C 1
ATOM 1242 O O . GLY A 1 166 ? 29.835 -9.485 -20.758 1.00 86.19 166 GLY A O 1
ATOM 1243 N N . ALA A 1 167 ? 28.809 -10.855 -22.210 1.00 86.19 167 ALA A N 1
ATOM 1244 C CA . ALA A 1 167 ? 29.007 -12.083 -21.423 1.00 86.19 167 ALA A CA 1
ATOM 1245 C C . ALA A 1 167 ? 30.491 -12.423 -21.157 1.00 86.19 167 ALA A C 1
ATOM 1247 O O . ALA A 1 167 ? 30.812 -13.169 -20.235 1.00 86.19 167 ALA A O 1
ATOM 1248 N N . ALA A 1 168 ? 31.418 -11.866 -21.942 1.00 86.94 168 ALA A N 1
ATOM 1249 C CA . ALA A 1 168 ? 32.854 -12.046 -21.737 1.00 86.94 168 ALA A CA 1
ATOM 1250 C C . ALA A 1 168 ? 33.416 -11.223 -20.566 1.00 86.94 168 ALA A C 1
ATOM 1252 O O . ALA A 1 168 ? 34.420 -11.601 -19.963 1.00 86.94 168 ALA A O 1
ATOM 1253 N N . VAL A 1 169 ? 32.778 -10.101 -20.226 1.00 89.88 169 VAL A N 1
ATOM 1254 C CA . VAL A 1 169 ? 33.312 -9.126 -19.271 1.00 89.88 169 VAL A CA 1
ATOM 1255 C C . VAL A 1 169 ? 32.534 -9.134 -17.964 1.00 89.88 169 VAL A C 1
ATOM 1257 O O . VAL A 1 169 ? 31.347 -9.455 -17.919 1.00 89.88 169 VAL A O 1
ATOM 1260 N N . ARG A 1 170 ? 33.210 -8.760 -16.875 1.00 93.56 170 ARG A N 1
ATOM 1261 C CA . ARG A 1 170 ? 32.566 -8.600 -15.571 1.00 93.56 170 ARG A CA 1
ATOM 1262 C C . ARG A 1 170 ? 31.570 -7.425 -15.616 1.00 93.56 170 ARG A C 1
ATOM 1264 O O . ARG A 1 170 ? 31.941 -6.369 -16.126 1.00 93.56 170 ARG A O 1
ATOM 1271 N N . PRO A 1 171 ? 30.360 -7.559 -15.042 1.00 93.94 171 PRO A N 1
ATOM 1272 C CA . PRO A 1 171 ? 29.427 -6.443 -14.895 1.00 93.94 171 PRO A CA 1
ATOM 1273 C C . PRO A 1 171 ? 30.032 -5.291 -14.081 1.00 93.94 171 PRO A C 1
ATOM 1275 O O . PRO A 1 171 ? 30.645 -5.508 -13.033 1.00 93.94 171 PRO A O 1
ATOM 1278 N N . GLU A 1 172 ? 29.816 -4.065 -14.540 1.00 94.88 172 GLU A N 1
ATOM 1279 C CA . GLU A 1 172 ? 30.190 -2.841 -13.839 1.00 94.88 172 GLU A CA 1
ATOM 1280 C C . GLU A 1 172 ? 29.097 -2.461 -12.839 1.00 94.88 172 GLU A C 1
ATOM 1282 O O . GLU A 1 172 ? 27.922 -2.407 -13.197 1.00 94.88 172 GLU A O 1
ATOM 1287 N N . ILE A 1 173 ? 29.470 -2.175 -11.590 1.00 95.62 173 ILE A N 1
ATOM 1288 C CA . ILE A 1 173 ? 28.520 -1.756 -10.554 1.00 95.62 173 ILE A CA 1
ATOM 1289 C C . ILE A 1 173 ? 28.325 -0.248 -10.615 1.00 95.62 173 ILE A C 1
ATOM 1291 O O . ILE A 1 173 ? 29.287 0.512 -10.541 1.00 95.62 173 ILE A O 1
ATOM 1295 N N . LEU A 1 174 ? 27.069 0.177 -10.688 1.00 91.69 174 LEU A N 1
ATOM 1296 C CA . LEU A 1 174 ? 26.692 1.582 -10.740 1.00 91.69 174 LEU A CA 1
ATOM 1297 C C . LEU A 1 174 ? 26.336 2.083 -9.337 1.00 91.69 174 LEU A C 1
ATOM 1299 O O . LEU A 1 174 ? 25.659 1.395 -8.569 1.00 91.69 174 LEU A O 1
ATOM 1303 N N . ALA A 1 175 ? 26.770 3.301 -9.012 1.00 85.94 175 ALA A N 1
ATOM 1304 C CA . ALA A 1 175 ? 26.476 3.942 -7.728 1.00 85.94 175 ALA A CA 1
ATOM 1305 C C . ALA A 1 175 ? 25.016 4.415 -7.612 1.00 85.94 175 ALA A C 1
ATOM 1307 O O . ALA A 1 175 ? 24.482 4.517 -6.511 1.00 85.94 175 ALA A O 1
ATOM 1308 N N . GLN A 1 176 ? 24.376 4.705 -8.745 1.00 81.88 176 GLN A N 1
ATOM 1309 C CA . GLN A 1 176 ? 22.997 5.173 -8.838 1.00 81.88 176 GLN A CA 1
ATOM 1310 C C . GLN A 1 176 ? 22.226 4.319 -9.852 1.00 81.88 176 GLN A C 1
ATOM 1312 O O . GLN A 1 176 ? 22.841 3.744 -10.757 1.00 81.88 176 GLN A O 1
ATOM 1317 N N . PRO A 1 177 ? 20.892 4.215 -9.721 1.00 78.06 177 PRO A N 1
ATOM 1318 C CA . PRO A 1 177 ? 20.074 3.532 -10.712 1.00 78.06 177 PRO A CA 1
ATOM 1319 C C . PRO A 1 177 ? 20.218 4.215 -12.079 1.00 78.06 177 PRO A C 1
ATOM 1321 O O . PRO A 1 177 ? 20.236 5.447 -12.146 1.00 78.06 177 PRO A O 1
ATOM 1324 N N . PRO A 1 178 ? 20.296 3.442 -13.174 1.00 69.81 178 PRO A N 1
ATOM 1325 C CA . PRO A 1 178 ? 20.394 4.019 -14.505 1.00 69.81 178 PRO A CA 1
ATOM 1326 C C . PRO A 1 178 ? 19.117 4.805 -14.830 1.00 69.81 178 PRO A C 1
ATOM 1328 O O . PRO A 1 178 ? 18.003 4.309 -14.643 1.00 69.81 178 PRO A O 1
ATOM 1331 N N . LEU A 1 179 ? 19.284 6.040 -15.307 1.00 66.12 179 LEU A N 1
ATOM 1332 C CA . LEU A 1 179 ? 18.197 6.886 -15.804 1.00 66.12 179 LEU A CA 1
ATOM 1333 C C . LEU A 1 179 ? 17.836 6.452 -17.229 1.00 66.12 179 LEU A C 1
ATOM 1335 O O . LEU A 1 179 ? 18.269 7.049 -18.209 1.00 66.12 179 LEU A O 1
ATOM 1339 N N . LEU A 1 180 ? 17.098 5.350 -17.335 1.00 64.56 180 LEU A N 1
ATOM 1340 C CA . LEU A 1 180 ? 16.638 4.811 -18.612 1.00 64.56 180 LEU A CA 1
ATOM 1341 C C . LEU A 1 180 ? 15.404 5.591 -19.084 1.00 64.56 180 LEU A C 1
ATOM 1343 O O . LEU A 1 180 ? 14.488 5.843 -18.300 1.00 64.56 180 LEU A O 1
ATOM 1347 N N . ALA A 1 181 ? 15.361 5.935 -20.373 1.00 57.62 181 ALA A N 1
ATOM 1348 C CA . ALA A 1 181 ? 14.296 6.748 -20.967 1.00 57.62 181 ALA A CA 1
ATOM 1349 C C . ALA A 1 181 ? 12.883 6.161 -20.753 1.00 57.62 181 ALA A C 1
ATOM 1351 O O . ALA A 1 181 ? 11.930 6.907 -20.558 1.00 57.62 181 ALA A O 1
ATOM 1352 N N . VAL A 1 182 ? 12.755 4.829 -20.695 1.00 57.09 182 VAL A N 1
ATOM 1353 C CA . VAL A 1 182 ? 11.491 4.109 -20.435 1.00 57.09 182 VAL A CA 1
ATOM 1354 C C . VAL A 1 182 ? 10.905 4.379 -19.042 1.00 57.09 182 VAL A C 1
ATOM 1356 O O . VAL A 1 182 ? 9.695 4.273 -18.849 1.00 57.09 182 VAL A O 1
ATOM 1359 N N . ASP A 1 183 ? 11.726 4.736 -18.052 1.00 56.66 183 ASP A N 1
ATOM 1360 C CA . ASP A 1 183 ? 11.238 5.047 -16.703 1.00 56.66 183 ASP A CA 1
ATOM 1361 C C . ASP A 1 183 ? 10.932 6.531 -16.502 1.00 56.66 183 ASP A C 1
ATOM 1363 O O . ASP A 1 183 ? 10.316 6.894 -15.498 1.00 56.66 183 ASP A O 1
ATOM 1367 N N . GLN A 1 184 ? 11.353 7.385 -17.433 1.00 60.16 184 GLN A N 1
ATOM 1368 C CA . GLN A 1 184 ? 11.280 8.833 -17.289 1.00 60.16 184 GLN A CA 1
ATOM 1369 C C . GLN A 1 184 ? 9.824 9.338 -17.196 1.00 60.16 184 GLN A C 1
ATOM 1371 O O . GLN A 1 184 ? 9.512 9.984 -16.193 1.00 60.16 184 GLN A O 1
ATOM 1376 N N . PRO A 1 185 ? 8.882 8.946 -18.086 1.00 61.84 185 PRO A N 1
ATOM 1377 C CA . PRO A 1 185 ? 7.493 9.408 -18.002 1.00 61.84 185 PRO A CA 1
ATOM 1378 C C . PRO A 1 185 ? 6.793 8.922 -16.730 1.00 61.84 185 PRO A C 1
ATOM 1380 O O . PRO A 1 185 ? 5.990 9.632 -16.135 1.00 61.84 185 PRO A O 1
ATOM 1383 N N . ARG A 1 186 ? 7.118 7.705 -16.271 1.00 66.56 186 ARG A N 1
ATOM 1384 C CA . ARG A 1 186 ? 6.520 7.123 -15.062 1.00 66.56 186 ARG A CA 1
ATOM 1385 C C . ARG A 1 186 ? 7.055 7.787 -13.790 1.00 66.56 186 ARG A C 1
ATOM 1387 O O . ARG A 1 186 ? 6.284 7.987 -12.856 1.00 66.56 186 ARG A O 1
ATOM 1394 N N . ARG A 1 187 ? 8.345 8.144 -13.739 1.00 65.75 187 ARG A N 1
ATOM 1395 C CA . ARG A 1 187 ? 8.907 8.925 -12.622 1.00 65.75 187 ARG A CA 1
ATOM 1396 C C . ARG A 1 187 ? 8.362 10.346 -12.610 1.00 65.75 187 ARG A C 1
ATOM 1398 O O . ARG A 1 187 ? 8.016 10.824 -11.539 1.00 65.75 187 ARG A O 1
ATOM 1405 N N . GLU A 1 188 ? 8.241 10.982 -13.770 1.00 70.81 188 GLU A N 1
ATOM 1406 C CA . GLU A 1 188 ? 7.651 12.317 -13.898 1.00 70.81 188 GLU A CA 1
ATOM 1407 C C . GLU A 1 188 ? 6.181 12.322 -13.477 1.00 70.81 188 GLU A C 1
ATOM 1409 O O . GLU A 1 188 ? 5.796 13.158 -12.669 1.00 70.81 188 GLU A O 1
ATOM 1414 N N . ALA A 1 189 ? 5.382 11.346 -13.917 1.00 70.50 189 ALA A N 1
ATOM 1415 C CA . ALA A 1 189 ? 3.993 11.202 -13.484 1.00 70.50 189 ALA A CA 1
ATOM 1416 C C . ALA A 1 189 ? 3.874 10.946 -11.971 1.00 70.50 189 ALA A C 1
ATOM 1418 O O . ALA A 1 189 ? 3.024 11.539 -11.309 1.00 70.50 189 ALA A O 1
ATOM 1419 N N . ALA A 1 190 ? 4.737 10.098 -11.398 1.00 71.31 190 ALA A N 1
ATOM 1420 C CA . ALA A 1 190 ? 4.752 9.840 -9.957 1.00 71.31 190 ALA A CA 1
ATOM 1421 C C . ALA A 1 190 ? 5.166 11.081 -9.146 1.00 71.31 190 ALA A C 1
ATOM 1423 O O . ALA A 1 190 ? 4.587 11.354 -8.095 1.00 71.31 190 ALA A O 1
ATOM 1424 N N . GLU A 1 191 ? 6.143 11.846 -9.635 1.00 77.69 191 GLU A N 1
ATOM 1425 C CA . GLU A 1 191 ? 6.572 13.099 -9.014 1.00 77.69 191 GLU A CA 1
ATOM 1426 C C . GLU A 1 191 ? 5.480 14.169 -9.116 1.00 77.69 191 GLU A C 1
ATOM 1428 O O . GLU A 1 191 ? 5.135 14.795 -8.118 1.00 77.69 191 GLU A O 1
ATOM 1433 N N . GLN A 1 192 ? 4.856 14.323 -10.285 1.00 78.75 192 GLN A N 1
ATOM 1434 C CA . GLN A 1 192 ? 3.713 15.217 -10.478 1.00 78.75 192 GLN A CA 1
ATOM 1435 C C . GLN A 1 192 ? 2.551 14.852 -9.551 1.00 78.75 192 GLN A C 1
ATOM 1437 O O . GLN A 1 192 ? 1.973 15.739 -8.924 1.00 78.75 192 GLN A O 1
ATOM 1442 N N . ALA A 1 193 ? 2.242 13.560 -9.406 1.00 78.44 193 ALA A N 1
ATOM 1443 C CA . ALA A 1 193 ? 1.222 13.090 -8.476 1.00 78.44 193 ALA A CA 1
ATOM 1444 C C . ALA A 1 193 ? 1.577 13.445 -7.023 1.00 78.44 193 ALA A C 1
ATOM 1446 O O . ALA A 1 193 ? 0.730 13.957 -6.294 1.00 78.44 193 ALA A O 1
ATOM 1447 N N . ARG A 1 194 ? 2.836 13.255 -6.607 1.00 83.00 194 ARG A N 1
ATOM 1448 C CA . ARG A 1 194 ? 3.311 13.647 -5.269 1.00 83.00 194 ARG A CA 1
ATOM 1449 C C . ARG A 1 194 ? 3.197 15.147 -5.022 1.00 83.00 194 ARG A C 1
ATOM 1451 O O . ARG A 1 194 ? 2.685 15.547 -3.979 1.00 83.00 194 ARG A O 1
ATOM 1458 N N . VAL A 1 195 ? 3.633 15.968 -5.974 1.00 87.69 195 VAL A N 1
ATOM 1459 C CA . VAL A 1 195 ? 3.531 17.432 -5.893 1.00 87.69 195 VAL A CA 1
ATOM 1460 C C . VAL A 1 195 ? 2.066 17.866 -5.809 1.00 87.69 195 VAL A C 1
ATOM 1462 O O . VAL A 1 195 ? 1.727 18.714 -4.984 1.00 87.69 195 VAL A O 1
ATOM 1465 N N . ALA A 1 196 ? 1.183 17.256 -6.603 1.00 87.69 196 ALA A N 1
ATOM 1466 C CA . ALA A 1 196 ? -0.248 17.540 -6.571 1.00 87.69 196 ALA A CA 1
ATOM 1467 C C . ALA A 1 196 ? -0.879 17.172 -5.218 1.00 87.69 196 ALA A C 1
ATOM 1469 O O . ALA A 1 196 ? -1.608 17.983 -4.646 1.00 87.69 196 ALA A O 1
ATOM 1470 N N . VAL A 1 197 ? -0.560 15.994 -4.671 1.00 91.12 197 VAL A N 1
ATOM 1471 C CA . VAL A 1 197 ? -1.014 15.561 -3.340 1.00 91.12 197 VAL A CA 1
ATOM 1472 C C . VAL A 1 197 ? -0.521 16.518 -2.253 1.00 91.12 197 VAL A C 1
ATOM 1474 O O . VAL A 1 197 ? -1.316 16.959 -1.426 1.00 91.12 197 VAL A O 1
ATOM 1477 N N . ALA A 1 198 ? 0.758 16.904 -2.281 1.00 89.94 198 ALA A N 1
ATOM 1478 C CA . ALA A 1 198 ? 1.329 17.840 -1.314 1.00 89.94 198 ALA A CA 1
ATOM 1479 C C . ALA A 1 198 ? 0.655 19.223 -1.374 1.00 89.94 198 ALA A C 1
ATOM 1481 O O . ALA A 1 198 ? 0.370 19.823 -0.336 1.00 89.94 198 ALA A O 1
ATOM 1482 N N . ALA A 1 199 ? 0.351 19.717 -2.578 1.00 92.12 199 ALA A N 1
ATOM 1483 C CA . ALA A 1 199 ? -0.373 20.971 -2.763 1.00 92.12 199 ALA A CA 1
ATOM 1484 C C . ALA A 1 199 ? -1.812 20.898 -2.219 1.00 92.12 199 ALA A C 1
ATOM 1486 O O . ALA A 1 199 ? -2.255 21.827 -1.545 1.00 92.12 199 ALA A O 1
ATOM 1487 N N . GLN A 1 200 ? -2.526 19.793 -2.462 1.00 92.38 200 GLN A N 1
ATOM 1488 C CA . GLN A 1 200 ? -3.879 19.573 -1.931 1.00 92.38 200 GLN A CA 1
ATOM 1489 C C . GLN A 1 200 ? -3.885 19.468 -0.402 1.00 92.38 200 GLN A C 1
ATOM 1491 O O . GLN A 1 200 ? -4.728 20.082 0.250 1.00 92.38 200 GLN A O 1
ATOM 1496 N N . LEU A 1 201 ? -2.919 18.748 0.178 1.00 96.06 201 LEU A N 1
ATOM 1497 C CA . LEU A 1 201 ? -2.763 18.649 1.628 1.00 96.06 201 LEU A CA 1
ATOM 1498 C C . LEU A 1 201 ? -2.524 20.028 2.245 1.00 96.06 201 LEU A C 1
ATOM 1500 O O . LEU A 1 201 ? -3.214 20.404 3.190 1.00 96.06 201 LEU A O 1
ATOM 1504 N N . LYS A 1 202 ? -1.601 20.808 1.672 1.00 96.00 202 LYS A N 1
ATOM 1505 C CA . LYS A 1 202 ? -1.335 22.181 2.110 1.00 96.00 202 LYS A CA 1
ATOM 1506 C C . LYS A 1 202 ? -2.600 23.043 2.063 1.00 96.00 202 LYS A C 1
ATOM 1508 O O . LYS A 1 202 ? -2.919 23.682 3.060 1.00 96.00 202 LYS A O 1
ATOM 1513 N N . ALA A 1 203 ? -3.340 23.016 0.954 1.00 95.44 203 ALA A N 1
ATOM 1514 C CA . ALA A 1 203 ? -4.582 23.774 0.812 1.00 95.44 203 ALA A CA 1
ATOM 1515 C C . ALA A 1 203 ? -5.643 23.361 1.850 1.00 95.44 203 ALA A C 1
ATOM 1517 O O . ALA A 1 203 ? -6.310 24.220 2.423 1.00 95.44 203 ALA A O 1
ATOM 1518 N N . GLY A 1 204 ? -5.773 22.061 2.141 1.00 96.88 204 GLY A N 1
ATOM 1519 C CA . GLY A 1 204 ? -6.672 21.563 3.185 1.00 96.88 204 GLY A CA 1
ATOM 1520 C C . GLY A 1 204 ? -6.297 22.060 4.585 1.00 96.88 204 GLY A C 1
ATOM 1521 O O . GLY A 1 204 ? -7.168 22.472 5.349 1.00 96.88 204 GLY A O 1
ATOM 1522 N N . ILE A 1 205 ? -5.001 22.086 4.908 1.00 97.50 205 ILE A N 1
ATOM 1523 C CA . ILE A 1 205 ? -4.489 22.595 6.191 1.00 97.50 205 ILE A CA 1
ATOM 1524 C C . ILE A 1 205 ? -4.693 24.112 6.310 1.00 97.50 205 ILE A C 1
ATOM 1526 O O . ILE A 1 205 ? -5.096 24.599 7.367 1.00 97.50 205 ILE A O 1
ATOM 1530 N N . GLU A 1 206 ? -4.449 24.865 5.236 1.00 97.69 206 GLU A N 1
ATOM 1531 C CA . GLU A 1 206 ? -4.690 26.312 5.193 1.00 97.69 206 GLU A CA 1
ATOM 1532 C C . GLU A 1 206 ? -6.181 26.636 5.364 1.00 97.69 206 GLU A C 1
ATOM 1534 O O . GLU A 1 206 ? -6.529 27.501 6.168 1.00 97.69 206 GLU A O 1
ATOM 1539 N N . ALA A 1 207 ? -7.068 25.894 4.693 1.00 97.62 207 ALA A N 1
ATOM 1540 C CA . ALA A 1 207 ? -8.515 26.027 4.862 1.00 97.62 207 ALA A CA 1
ATOM 1541 C C . ALA A 1 207 ? -8.959 25.713 6.301 1.00 97.62 207 ALA A C 1
ATOM 1543 O O . ALA A 1 207 ? -9.789 26.431 6.858 1.00 97.62 207 ALA A O 1
ATOM 1544 N N . PHE A 1 208 ? -8.374 24.691 6.937 1.00 97.75 208 PHE A N 1
ATOM 1545 C CA . PHE A 1 208 ? -8.638 24.376 8.343 1.00 97.75 208 PHE A CA 1
ATOM 1546 C C . PHE A 1 208 ? -8.220 25.519 9.281 1.00 97.75 208 PHE A C 1
ATOM 1548 O O . PHE A 1 208 ? -8.960 25.859 10.210 1.00 97.75 208 PHE A O 1
ATOM 1555 N N . GLY A 1 209 ? -7.047 26.113 9.030 1.00 96.50 209 GLY A N 1
ATOM 1556 C CA . GLY A 1 209 ? -6.540 27.275 9.765 1.00 96.50 209 GLY A CA 1
ATOM 1557 C C . GLY A 1 209 ? -7.380 28.538 9.557 1.00 96.50 209 GLY A C 1
ATOM 1558 O O . GLY A 1 209 ? -7.464 29.362 10.460 1.00 96.50 209 GLY A O 1
ATOM 1559 N N . ALA A 1 210 ? -8.045 28.660 8.406 1.00 97.38 210 ALA A N 1
ATOM 1560 C CA . ALA A 1 210 ? -9.007 29.718 8.096 1.00 97.38 210 ALA A CA 1
ATOM 1561 C C . ALA A 1 210 ? -10.440 29.422 8.588 1.00 97.38 210 ALA A C 1
ATOM 1563 O O . ALA A 1 210 ? -11.371 30.122 8.194 1.00 97.38 210 ALA A O 1
ATOM 1564 N N . GLU A 1 211 ? -10.629 28.376 9.403 1.00 95.81 211 GLU A N 1
ATOM 1565 C CA . GLU A 1 211 ?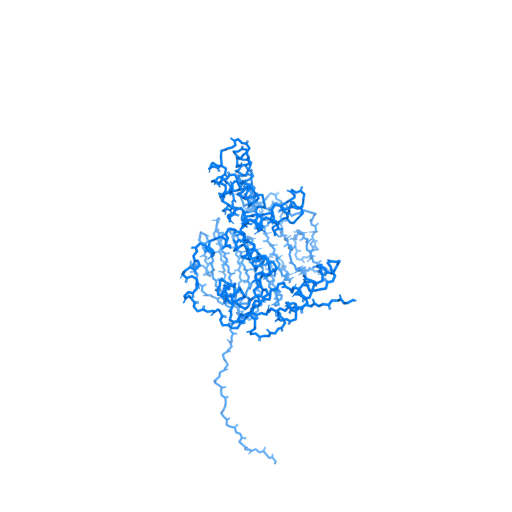 -11.930 27.930 9.933 1.00 95.81 211 GLU A CA 1
ATOM 1566 C C . GLU A 1 211 ? -12.955 27.525 8.851 1.00 95.81 211 GLU A C 1
ATOM 1568 O O . GLU A 1 211 ? -14.158 27.445 9.092 1.00 95.81 211 GLU A O 1
ATOM 1573 N N . GLN A 1 212 ? -12.487 27.203 7.643 1.00 97.06 212 GLN A N 1
ATOM 1574 C CA . GLN A 1 212 ? -13.314 26.740 6.527 1.00 97.06 212 GLN A CA 1
ATOM 1575 C C . GLN A 1 212 ? -13.440 25.211 6.536 1.00 97.06 212 GLN A C 1
ATOM 1577 O O . GLN A 1 212 ? -13.028 24.528 5.597 1.00 97.06 212 GLN A O 1
ATOM 1582 N N . ASP A 1 213 ? -14.020 24.660 7.601 1.00 96.06 213 ASP A N 1
ATOM 1583 C CA . ASP A 1 213 ? -14.040 23.216 7.886 1.00 96.06 213 ASP A CA 1
ATOM 1584 C C . ASP A 1 213 ? -14.576 22.347 6.746 1.00 96.06 213 ASP A C 1
ATOM 1586 O O . ASP A 1 213 ? -14.005 21.302 6.445 1.00 96.06 213 ASP A O 1
ATOM 1590 N N . ALA A 1 214 ? -15.657 22.773 6.089 1.00 95.69 214 ALA A N 1
ATOM 1591 C CA . ALA A 1 214 ? -16.239 22.023 4.977 1.00 95.69 214 ALA A CA 1
ATOM 1592 C C . ALA A 1 214 ? -15.273 21.936 3.782 1.00 95.69 214 ALA A C 1
ATOM 1594 O O . ALA A 1 214 ? -15.117 20.877 3.177 1.00 95.69 214 ALA A O 1
ATOM 1595 N N . VAL A 1 215 ? -14.582 23.039 3.473 1.00 96.69 215 VAL A N 1
ATOM 1596 C CA . VAL A 1 215 ? -13.587 23.103 2.392 1.00 96.69 215 VAL A CA 1
ATOM 1597 C C . VAL A 1 215 ? -12.362 22.264 2.751 1.00 96.69 215 VAL A C 1
ATOM 1599 O O . VAL A 1 215 ? -11.883 21.484 1.927 1.00 96.69 215 VAL A O 1
ATOM 1602 N N . ALA A 1 216 ? -11.891 22.382 3.994 1.00 97.62 216 ALA A N 1
ATOM 1603 C CA . ALA A 1 216 ? -10.768 21.616 4.513 1.00 97.62 216 ALA A CA 1
ATOM 1604 C C . ALA A 1 216 ? -11.045 20.108 4.471 1.00 97.62 216 ALA A C 1
ATOM 1606 O O . ALA A 1 216 ? -10.230 19.346 3.952 1.00 97.62 216 ALA A O 1
ATOM 1607 N N . ALA A 1 217 ? -12.214 19.678 4.954 1.00 96.31 217 ALA A N 1
ATOM 1608 C CA . ALA A 1 217 ? -12.607 18.276 4.973 1.00 96.31 217 ALA A CA 1
ATOM 1609 C C . ALA A 1 217 ? -12.646 17.675 3.563 1.00 96.31 217 ALA A C 1
ATOM 1611 O O . ALA A 1 217 ? -12.106 16.592 3.346 1.00 96.31 217 ALA A O 1
ATOM 1612 N N . GLU A 1 218 ? -13.228 18.379 2.590 1.00 95.81 218 GLU A N 1
ATOM 1613 C CA . GLU A 1 218 ? -13.277 17.906 1.204 1.00 95.81 218 GLU A CA 1
ATOM 1614 C C . GLU A 1 218 ? -11.886 17.818 0.562 1.00 95.81 218 GLU A C 1
ATOM 1616 O O . GLU A 1 218 ? -11.579 16.831 -0.108 1.00 95.81 218 GLU A O 1
ATOM 1621 N N . ALA A 1 219 ? -11.006 18.796 0.799 1.00 95.19 219 ALA A N 1
ATOM 1622 C CA . ALA A 1 219 ? -9.627 18.737 0.314 1.00 95.19 219 ALA A CA 1
ATOM 1623 C C . ALA A 1 219 ? -8.860 17.546 0.918 1.00 95.19 219 ALA A C 1
ATOM 1625 O O . ALA A 1 219 ? -8.218 16.782 0.196 1.00 95.19 219 ALA A O 1
ATOM 1626 N N . LEU A 1 220 ? -8.975 17.340 2.232 1.00 96.69 220 LEU A N 1
ATOM 1627 C CA . LEU A 1 220 ? -8.308 16.254 2.953 1.00 96.69 220 LEU A CA 1
ATOM 1628 C C . LEU A 1 220 ? -8.828 14.866 2.540 1.00 96.69 220 LEU A C 1
ATOM 1630 O O . LEU A 1 220 ? -8.040 13.927 2.431 1.00 96.69 220 LEU A O 1
ATOM 1634 N N . LYS A 1 221 ? -10.126 14.720 2.243 1.00 94.75 221 LYS A N 1
ATOM 1635 C CA . LYS A 1 221 ? -10.686 13.468 1.701 1.00 94.75 221 LYS A CA 1
ATOM 1636 C C . LYS A 1 221 ? -10.084 13.112 0.342 1.00 94.75 221 LYS A C 1
ATOM 1638 O O . LYS A 1 221 ? -9.663 11.974 0.157 1.00 94.75 221 LYS A O 1
ATOM 1643 N N . ARG A 1 222 ? -9.942 14.083 -0.570 1.00 93.69 222 ARG A N 1
ATOM 1644 C CA . ARG A 1 222 ? -9.269 13.855 -1.866 1.00 93.69 222 ARG A CA 1
ATOM 1645 C C . ARG A 1 222 ? -7.809 13.447 -1.691 1.00 93.69 222 ARG A C 1
ATOM 1647 O O . ARG A 1 222 ? -7.316 12.590 -2.419 1.00 93.69 222 ARG A O 1
ATOM 1654 N N . VAL A 1 223 ? -7.116 14.028 -0.708 1.00 95.50 223 VAL A N 1
ATOM 1655 C CA . VAL A 1 223 ? -5.754 13.600 -0.354 1.00 95.50 223 VAL A CA 1
ATOM 1656 C C . VAL A 1 223 ? -5.753 12.140 0.086 1.00 95.50 223 VAL A C 1
ATOM 1658 O O . VAL A 1 223 ? -4.896 11.392 -0.369 1.00 95.50 223 VAL A O 1
ATOM 1661 N N . ARG A 1 224 ? -6.721 11.698 0.900 1.00 92.56 224 ARG A N 1
ATOM 1662 C CA . ARG A 1 224 ? -6.809 10.290 1.321 1.00 92.56 224 ARG A CA 1
ATOM 1663 C C . ARG A 1 224 ? -7.047 9.333 0.156 1.00 92.56 224 ARG A C 1
ATOM 1665 O O . ARG A 1 224 ? -6.485 8.243 0.161 1.00 92.56 224 ARG A O 1
ATOM 1672 N N . GLU A 1 225 ? -7.859 9.720 -0.823 1.00 90.62 225 GLU A N 1
ATOM 1673 C CA . GLU A 1 225 ? -8.104 8.911 -2.025 1.00 90.62 225 GLU A CA 1
ATOM 1674 C C . GLU A 1 225 ? -6.830 8.744 -2.865 1.00 90.62 225 GLU A C 1
ATOM 1676 O O . GLU A 1 225 ? -6.531 7.646 -3.331 1.00 90.62 225 GLU A O 1
ATOM 1681 N N . ALA A 1 226 ? -6.051 9.817 -3.019 1.00 88.12 226 ALA A N 1
ATOM 1682 C CA . ALA A 1 226 ? -4.813 9.808 -3.796 1.00 88.12 226 ALA A CA 1
ATOM 1683 C C . ALA A 1 226 ? -3.605 9.229 -3.031 1.00 88.12 226 ALA A C 1
ATOM 1685 O O . ALA A 1 226 ? -2.695 8.662 -3.635 1.00 88.12 226 ALA A O 1
ATOM 1686 N N . ALA A 1 227 ?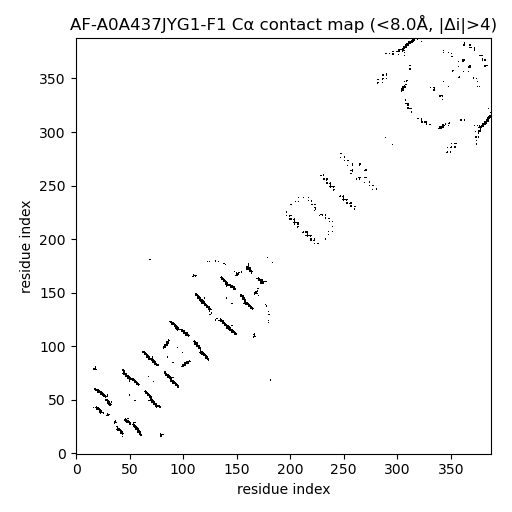 -3.584 9.373 -1.705 1.00 88.94 227 ALA A N 1
ATOM 1687 C CA . ALA A 1 227 ? -2.518 8.931 -0.814 1.00 88.94 227 ALA A CA 1
ATOM 1688 C C . ALA A 1 227 ? -3.106 8.329 0.481 1.00 88.94 227 ALA A C 1
ATOM 1690 O O . ALA A 1 227 ? -3.144 8.989 1.523 1.00 88.94 227 ALA A O 1
ATOM 1691 N N . PRO A 1 228 ? -3.519 7.044 0.458 1.00 87.88 228 PRO A N 1
ATOM 1692 C CA . PRO A 1 228 ? -4.165 6.393 1.600 1.00 87.88 228 PRO A CA 1
ATOM 1693 C C . PRO A 1 228 ? -3.318 6.330 2.872 1.00 87.88 228 PRO A C 1
ATOM 1695 O O . PRO A 1 228 ? -3.877 6.147 3.946 1.00 87.88 228 PRO A O 1
ATOM 1698 N N . GLY A 1 229 ? -1.994 6.464 2.760 1.00 86.00 229 GLY A N 1
ATOM 1699 C CA . GLY A 1 229 ? -1.053 6.425 3.880 1.00 86.00 229 GLY A CA 1
ATOM 1700 C C . GLY A 1 229 ? -0.600 7.792 4.394 1.00 86.00 229 GLY A C 1
ATOM 1701 O O . GLY A 1 229 ? 0.369 7.826 5.139 1.00 86.00 229 GLY A O 1
ATOM 1702 N N . GLU A 1 230 ? -1.221 8.900 3.975 1.00 91.62 230 GLU A N 1
ATOM 1703 C CA . GLU A 1 230 ? -0.867 10.242 4.460 1.00 91.62 230 GLU A CA 1
ATOM 1704 C C . GLU A 1 230 ? -1.364 10.453 5.909 1.00 91.62 230 GLU A C 1
ATOM 1706 O O . GLU A 1 230 ? -2.575 10.614 6.119 1.00 91.62 230 GLU A O 1
ATOM 1711 N N . PRO A 1 231 ? -0.466 10.479 6.917 1.00 89.31 231 PRO A N 1
ATOM 1712 C CA . PRO A 1 231 ? -0.853 10.438 8.325 1.00 89.31 231 PRO A CA 1
ATOM 1713 C C . PRO A 1 231 ? -1.431 11.758 8.837 1.00 89.31 231 PRO A C 1
ATOM 1715 O O . PRO A 1 231 ? -2.037 11.772 9.902 1.00 89.31 231 PRO A O 1
ATOM 1718 N N . LEU A 1 232 ? -1.289 12.880 8.123 1.00 94.62 232 LEU A N 1
ATOM 1719 C CA . LEU A 1 232 ? -1.871 14.150 8.573 1.00 94.62 232 LEU A CA 1
ATOM 1720 C C . LEU A 1 232 ? -3.369 14.267 8.278 1.00 94.62 232 LEU A C 1
ATOM 1722 O O . LEU A 1 232 ? -4.084 14.946 9.013 1.00 94.62 232 LEU A O 1
ATOM 1726 N N . VAL A 1 233 ? -3.883 13.572 7.261 1.00 97.06 233 VAL A N 1
ATOM 1727 C CA . VAL A 1 233 ? -5.320 13.595 6.940 1.00 97.06 233 VAL A CA 1
ATOM 1728 C C . VAL A 1 233 ? -6.239 13.211 8.117 1.00 97.06 233 VAL A C 1
ATOM 1730 O O . VAL A 1 233 ? -7.130 14.000 8.435 1.00 97.06 233 VAL A O 1
ATOM 1733 N N . PRO A 1 234 ? -6.074 12.049 8.783 1.00 96.38 234 PRO A N 1
ATOM 1734 C CA . PRO A 1 234 ? -6.938 11.658 9.894 1.00 96.38 234 PRO A CA 1
ATOM 1735 C C . PRO A 1 234 ? -6.785 12.605 11.090 1.00 96.38 234 PRO A C 1
ATOM 1737 O O . PRO A 1 234 ? -7.760 12.875 11.783 1.00 96.38 234 PRO A O 1
ATOM 1740 N N . TYR A 1 235 ? -5.598 13.178 11.309 1.00 97.44 235 TYR A N 1
ATOM 1741 C CA . TYR A 1 235 ? -5.400 14.175 12.357 1.00 97.44 235 TYR A CA 1
ATOM 1742 C C . TYR A 1 235 ? -6.290 15.406 12.138 1.00 97.44 235 TYR A C 1
ATOM 1744 O O . TYR A 1 235 ? -7.092 15.748 13.007 1.00 97.44 235 TYR A O 1
ATOM 1752 N N . TYR A 1 236 ? -6.210 16.040 10.963 1.00 97.75 236 TYR A N 1
ATOM 1753 C CA . TYR A 1 236 ? -6.996 17.243 10.676 1.00 97.75 236 TYR A CA 1
ATOM 1754 C C . TYR A 1 236 ? -8.499 16.961 10.558 1.00 97.75 236 TYR A C 1
ATOM 1756 O O . TYR A 1 236 ? -9.292 17.757 11.052 1.00 97.75 236 TYR A O 1
ATOM 1764 N N . LEU A 1 237 ? -8.910 15.824 9.982 1.00 97.88 237 LEU A N 1
ATOM 1765 C CA . LEU A 1 237 ? -10.325 15.428 9.971 1.00 97.88 237 LEU A CA 1
ATOM 1766 C C . LEU A 1 237 ? -10.867 15.212 11.391 1.00 97.88 237 LEU A C 1
ATOM 1768 O O . LEU A 1 237 ? -11.985 15.629 11.683 1.00 97.88 237 LEU A O 1
ATOM 1772 N N . GLY A 1 238 ? -10.063 14.635 12.289 1.00 97.06 238 GLY A N 1
ATOM 1773 C CA . GLY A 1 238 ? -10.417 14.503 13.700 1.00 97.06 238 GLY A CA 1
ATOM 1774 C C . GLY A 1 238 ? -10.584 15.853 14.402 1.00 97.06 238 GLY A C 1
ATOM 1775 O O . GLY A 1 238 ? -11.544 16.043 15.143 1.00 97.06 238 GLY A O 1
ATOM 1776 N N . LEU A 1 239 ? -9.703 16.823 14.132 1.00 97.25 239 LEU A N 1
ATOM 1777 C CA . LEU A 1 239 ? -9.836 18.184 14.668 1.00 97.25 239 LEU A CA 1
ATOM 1778 C C . LEU A 1 239 ? -11.064 18.929 14.124 1.00 97.25 239 LEU A C 1
ATOM 1780 O O . LEU A 1 239 ? -11.705 19.673 14.865 1.00 97.25 239 LEU A O 1
ATOM 1784 N N . ILE A 1 240 ? -11.397 18.736 12.846 1.00 97.62 240 ILE A N 1
ATOM 1785 C CA . ILE A 1 240 ? -12.616 19.291 12.244 1.00 97.62 240 ILE A CA 1
ATOM 1786 C C . ILE A 1 240 ? -13.853 18.704 12.934 1.00 97.62 240 ILE A C 1
ATOM 1788 O O . ILE A 1 240 ? -14.731 19.452 13.355 1.00 97.62 240 ILE A O 1
ATOM 1792 N N . ALA A 1 241 ? -13.891 17.383 13.125 1.00 96.31 241 ALA A N 1
ATOM 1793 C CA . ALA A 1 241 ? -14.984 16.716 13.829 1.00 96.31 241 ALA A CA 1
ATOM 1794 C C . ALA A 1 241 ? -15.130 17.219 15.279 1.00 96.31 241 ALA A C 1
ATOM 1796 O O . ALA A 1 241 ? -16.243 17.499 15.721 1.00 96.31 241 ALA A O 1
ATOM 1797 N N . LEU A 1 242 ? -14.015 17.454 15.986 1.00 94.50 242 LEU A N 1
ATOM 1798 C CA . LEU A 1 242 ? -14.026 18.092 17.310 1.00 94.50 242 LEU A CA 1
ATOM 1799 C C . LEU A 1 242 ? -14.670 19.482 17.289 1.00 94.50 242 LEU A C 1
ATOM 1801 O O . LEU A 1 242 ? -15.481 19.791 18.159 1.00 94.50 242 LEU A O 1
ATOM 1805 N N . ARG A 1 243 ? -14.328 20.322 16.302 1.00 94.69 243 ARG A N 1
ATOM 1806 C CA . ARG A 1 243 ? -14.897 21.674 16.159 1.00 94.69 243 ARG A CA 1
ATOM 1807 C C . ARG A 1 243 ? -16.403 21.633 15.881 1.00 94.69 243 ARG A C 1
ATOM 1809 O O . ARG A 1 243 ? -17.134 22.510 16.330 1.00 94.69 243 ARG A O 1
ATOM 1816 N N . GLN A 1 244 ? -16.857 20.592 15.191 1.00 93.81 244 GLN A N 1
ATOM 1817 C CA . GLN A 1 244 ? -18.265 20.342 14.874 1.00 93.81 244 GLN A CA 1
ATOM 1818 C C . GLN A 1 244 ? -19.038 19.661 16.017 1.00 93.81 244 GLN A C 1
ATOM 1820 O O . GLN A 1 244 ? -20.259 19.542 15.938 1.00 93.81 244 GLN A O 1
ATOM 1825 N N . GLY A 1 245 ? -18.351 19.227 17.080 1.00 90.94 245 GLY A N 1
ATOM 1826 C CA . GLY A 1 245 ? -18.947 18.489 18.195 1.00 90.94 245 GLY A CA 1
ATOM 1827 C C . GLY A 1 245 ? -19.245 17.015 17.892 1.00 90.94 245 GLY A C 1
ATOM 1828 O O . GLY A 1 245 ? -19.905 16.354 18.695 1.00 90.94 245 GLY A O 1
ATOM 1829 N N . ASP A 1 246 ? -18.760 16.482 16.768 1.00 92.31 246 ASP A N 1
ATOM 1830 C CA . ASP A 1 246 ? -18.878 15.063 16.429 1.00 92.31 246 ASP A CA 1
ATOM 1831 C C . ASP A 1 246 ? -17.749 14.266 17.100 1.00 92.31 246 ASP A C 1
ATOM 1833 O O . ASP A 1 246 ? -16.714 13.943 16.511 1.00 92.31 246 ASP A O 1
ATOM 1837 N N . ASN A 1 247 ? -17.945 13.971 18.386 1.00 90.38 247 ASN A N 1
ATOM 1838 C CA . ASN A 1 247 ? -16.968 13.248 19.201 1.00 90.38 247 ASN A CA 1
ATOM 1839 C C . ASN A 1 247 ? -16.702 11.824 18.691 1.00 90.38 247 ASN A C 1
ATOM 1841 O O . ASN A 1 247 ? -15.587 11.327 18.853 1.00 90.38 247 ASN A O 1
ATOM 1845 N N . ALA A 1 248 ? -17.698 11.175 18.082 1.00 88.94 248 ALA A N 1
ATOM 1846 C CA . ALA A 1 248 ? -17.571 9.808 17.586 1.00 88.94 248 ALA A CA 1
ATOM 1847 C C . ALA A 1 248 ? -16.645 9.760 16.364 1.00 88.94 248 ALA A C 1
ATOM 1849 O O . ALA A 1 248 ? -15.711 8.952 16.311 1.00 88.94 248 ALA A O 1
ATOM 1850 N N . GLU A 1 249 ? -16.854 10.667 15.407 1.00 93.19 249 GLU A N 1
ATOM 1851 C CA . GLU A 1 249 ? -15.981 10.789 14.242 1.00 93.19 249 GLU A CA 1
ATOM 1852 C C . GLU A 1 249 ? -14.583 11.283 14.639 1.00 93.19 249 GLU A C 1
ATOM 1854 O O . GLU A 1 249 ? -13.579 10.735 14.174 1.00 93.19 249 GLU A O 1
ATOM 1859 N N . ALA A 1 250 ? -14.496 12.246 15.564 1.00 95.88 250 ALA A N 1
ATOM 1860 C CA . ALA A 1 250 ? -13.225 12.713 16.109 1.00 95.88 250 ALA A CA 1
ATOM 1861 C C . ALA A 1 250 ? -12.409 11.576 16.737 1.00 95.88 250 ALA A C 1
ATOM 1863 O O . ALA A 1 250 ? -11.222 11.427 16.436 1.00 95.88 250 ALA A O 1
ATOM 1864 N N . LEU A 1 251 ? -13.042 10.748 17.575 1.00 93.31 251 LEU A N 1
ATOM 1865 C CA . LEU A 1 251 ? -12.397 9.608 18.221 1.00 93.31 251 LEU A CA 1
ATOM 1866 C C . LEU A 1 251 ? -11.851 8.631 17.176 1.00 93.31 251 LEU A C 1
ATOM 1868 O O . LEU A 1 251 ? -10.677 8.263 17.231 1.00 93.31 251 LEU A O 1
ATOM 1872 N N . ARG A 1 252 ? -12.672 8.258 16.188 1.00 94.12 252 ARG A N 1
ATOM 1873 C CA . ARG A 1 252 ? -12.291 7.317 15.126 1.00 94.12 252 ARG A CA 1
ATOM 1874 C C . ARG A 1 252 ? -11.080 7.810 14.330 1.00 94.12 252 ARG A C 1
ATOM 1876 O O . ARG A 1 252 ? -10.135 7.050 14.105 1.00 94.12 252 ARG A O 1
ATOM 1883 N N . GLN A 1 253 ? -11.100 9.075 13.921 1.00 96.75 253 GLN A N 1
ATOM 1884 C CA . GLN A 1 253 ? -10.038 9.692 13.127 1.00 96.75 253 GLN A CA 1
ATOM 1885 C C . GLN A 1 253 ? -8.742 9.849 13.933 1.00 96.75 253 GLN A C 1
ATOM 1887 O O . GLN A 1 253 ? -7.667 9.470 13.470 1.00 96.75 253 GLN A O 1
ATOM 1892 N N . LEU A 1 254 ? -8.820 10.311 15.182 1.00 96.38 254 LEU A N 1
ATOM 1893 C CA . LEU A 1 254 ? -7.639 10.478 16.034 1.00 96.38 254 LEU A CA 1
ATOM 1894 C C . LEU A 1 254 ? -7.023 9.135 16.469 1.00 96.38 254 LEU A C 1
ATOM 1896 O O . LEU A 1 254 ? -5.800 9.028 16.556 1.00 96.38 254 LEU A O 1
ATOM 1900 N N . GLN A 1 255 ? -7.831 8.088 16.676 1.00 94.62 255 GLN A N 1
ATOM 1901 C CA . GLN A 1 255 ? -7.333 6.723 16.898 1.00 94.62 255 GLN A CA 1
ATOM 1902 C C . GLN A 1 255 ? -6.618 6.178 15.661 1.00 94.62 255 GLN A C 1
ATOM 1904 O O . GLN A 1 255 ? -5.610 5.480 15.774 1.00 94.62 255 GLN A O 1
ATOM 1909 N N . GLN A 1 256 ? -7.139 6.469 14.467 1.00 93.69 256 GLN A N 1
ATOM 1910 C CA . GLN A 1 256 ? -6.468 6.116 13.222 1.00 93.69 256 GLN A CA 1
ATOM 1911 C C . GLN A 1 256 ? -5.121 6.834 13.104 1.00 93.69 256 GLN A C 1
ATOM 1913 O O . GLN A 1 256 ? -4.112 6.167 12.895 1.00 93.69 256 GLN A O 1
ATOM 1918 N N . TYR A 1 257 ? -5.084 8.145 13.340 1.00 96.94 257 TYR A N 1
ATOM 1919 C CA . TYR A 1 257 ? -3.841 8.913 13.344 1.00 96.94 257 TYR A CA 1
ATOM 1920 C C . TYR A 1 257 ? -2.802 8.354 14.327 1.00 96.94 257 TYR A C 1
ATOM 1922 O O . TYR A 1 257 ? -1.662 8.125 13.941 1.00 96.94 257 TYR A O 1
ATOM 1930 N N . ALA A 1 258 ? -3.196 8.044 15.566 1.00 94.19 258 ALA A N 1
ATOM 1931 C CA . ALA A 1 258 ? -2.285 7.487 16.569 1.00 94.19 258 ALA A CA 1
ATOM 1932 C C . ALA A 1 258 ? -1.704 6.109 16.194 1.00 94.19 258 ALA A C 1
ATOM 1934 O O . ALA A 1 258 ? -0.639 5.744 16.687 1.00 94.19 258 ALA A O 1
ATOM 1935 N N . ARG A 1 259 ? -2.389 5.346 15.330 1.00 93.00 259 ARG A N 1
ATOM 1936 C CA . ARG A 1 259 ? -1.878 4.081 14.777 1.00 93.00 259 ARG A CA 1
ATOM 1937 C C . ARG A 1 259 ? -0.954 4.297 13.580 1.00 93.00 259 ARG A C 1
ATOM 1939 O O . ARG A 1 259 ? 0.005 3.548 13.432 1.00 93.00 259 ARG A O 1
ATOM 1946 N N . GLU A 1 260 ? -1.263 5.274 12.730 1.00 90.06 260 GLU A N 1
ATOM 1947 C CA . GLU A 1 260 ? -0.500 5.582 11.512 1.00 90.06 260 GLU A CA 1
ATOM 1948 C C . GLU A 1 260 ? 0.800 6.350 11.819 1.00 90.06 260 GLU A C 1
ATOM 1950 O O . GLU A 1 260 ? 1.816 6.090 11.179 1.00 90.06 260 GLU A O 1
ATOM 1955 N N . ASP A 1 261 ? 0.795 7.239 12.820 1.00 93.19 261 ASP A N 1
ATOM 1956 C CA . ASP A 1 261 ? 1.954 8.032 13.255 1.00 93.19 261 ASP A CA 1
ATOM 1957 C C . ASP A 1 261 ? 2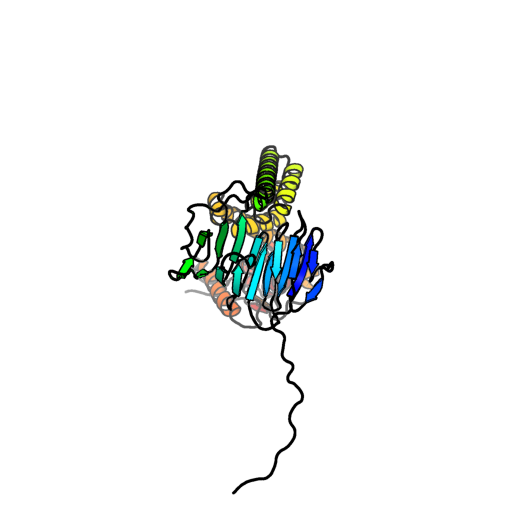.001 8.191 14.796 1.00 93.19 261 ASP A C 1
ATOM 1959 O O . ASP A 1 261 ? 1.574 9.213 15.351 1.00 93.19 261 ASP A O 1
ATOM 1963 N N . PRO A 1 262 ? 2.520 7.182 15.526 1.00 91.00 262 PRO A N 1
ATOM 1964 C CA . PRO A 1 262 ? 2.599 7.217 16.989 1.00 91.00 262 PRO A CA 1
ATOM 1965 C C . PRO A 1 262 ? 3.467 8.360 17.544 1.00 91.00 262 PRO A C 1
ATOM 1967 O O . PRO A 1 262 ? 3.149 8.944 18.587 1.00 91.00 262 PRO A O 1
ATOM 1970 N N . GLU A 1 263 ? 4.563 8.696 16.857 1.00 92.56 263 GLU A N 1
ATOM 1971 C CA . GLU A 1 263 ? 5.482 9.763 17.267 1.00 92.56 263 GLU A CA 1
ATOM 1972 C C . GLU A 1 263 ? 4.821 11.134 17.102 1.00 92.56 263 GLU A C 1
ATOM 1974 O O . GLU A 1 263 ? 4.787 11.932 18.045 1.00 92.56 263 GLU A O 1
ATOM 1979 N N . GLY A 1 264 ? 4.207 11.386 15.943 1.00 92.06 264 GLY A N 1
ATOM 1980 C CA . GLY A 1 264 ? 3.470 12.617 15.691 1.00 92.06 264 GLY A CA 1
ATOM 1981 C C . GLY A 1 264 ? 2.223 12.761 16.559 1.00 92.06 264 GLY A C 1
ATOM 1982 O O . GLY A 1 264 ? 1.860 13.887 16.913 1.00 92.06 264 GLY A O 1
ATOM 1983 N N . ALA A 1 265 ? 1.549 11.666 16.916 1.00 92.69 265 ALA A N 1
ATOM 1984 C CA . ALA A 1 265 ? 0.444 11.683 17.873 1.00 92.69 265 ALA A CA 1
ATOM 1985 C C . ALA A 1 265 ? 0.910 12.077 19.277 1.00 92.69 265 ALA A C 1
ATOM 1987 O O . ALA A 1 265 ? 0.256 12.893 19.929 1.00 92.69 265 ALA A O 1
ATOM 1988 N N . THR A 1 266 ? 2.061 11.564 19.714 1.00 92.06 266 THR A N 1
ATOM 1989 C CA . THR A 1 266 ? 2.661 11.922 21.006 1.00 92.06 266 THR A CA 1
ATOM 1990 C C . THR A 1 266 ? 3.067 13.394 21.037 1.00 92.06 266 THR A C 1
ATOM 1992 O O . THR A 1 266 ? 2.700 14.110 21.967 1.00 92.06 266 THR A O 1
ATOM 1995 N N . ALA A 1 267 ? 3.747 13.875 19.991 1.00 93.94 267 ALA A N 1
ATOM 1996 C CA . ALA A 1 267 ? 4.177 15.269 19.878 1.00 93.94 267 ALA A CA 1
ATOM 1997 C C . ALA A 1 267 ? 3.007 16.271 19.880 1.00 93.94 267 ALA A C 1
ATOM 1999 O O . ALA A 1 267 ? 3.167 17.409 20.314 1.00 93.94 267 ALA A O 1
ATOM 2000 N N . ARG A 1 268 ? 1.829 15.847 19.406 1.00 94.69 268 ARG A N 1
ATOM 2001 C CA . ARG A 1 268 ? 0.600 16.657 19.348 1.00 94.69 268 ARG A CA 1
ATOM 2002 C C . ARG A 1 268 ? -0.385 16.359 20.483 1.00 94.69 268 ARG A C 1
ATOM 2004 O O . ARG A 1 268 ? -1.526 16.802 20.422 1.00 94.69 268 ARG A O 1
ATOM 2011 N N . GLU A 1 269 ? 0.039 15.590 21.486 1.00 94.06 269 GLU A N 1
ATOM 2012 C CA . GLU A 1 269 ? -0.751 15.209 22.665 1.00 94.06 269 GLU A CA 1
ATOM 2013 C C . GLU A 1 269 ? -2.088 14.496 22.375 1.00 94.06 269 GLU A C 1
ATOM 2015 O O . GLU A 1 269 ? -2.970 14.437 23.235 1.00 94.06 269 GLU A O 1
ATOM 2020 N N . VAL A 1 270 ? -2.230 13.875 21.201 1.00 95.06 270 VAL A N 1
ATOM 2021 C CA . VAL A 1 270 ? -3.457 13.173 20.787 1.00 95.06 270 VAL A CA 1
ATOM 2022 C C . VAL A 1 270 ? -3.908 12.093 21.779 1.00 95.06 270 VAL A C 1
ATOM 2024 O O . VAL A 1 270 ? -5.112 12.008 22.026 1.00 95.06 270 VAL A O 1
ATOM 2027 N N . PRO A 1 271 ? -3.016 11.309 22.424 1.00 92.31 271 PRO A N 1
ATOM 2028 C CA . PRO A 1 271 ? -3.435 10.347 23.442 1.00 92.31 271 PRO A CA 1
ATOM 2029 C C . PRO A 1 271 ? -4.242 10.967 24.591 1.00 92.31 271 PRO A C 1
ATOM 2031 O O . PRO A 1 271 ? -5.186 10.346 25.072 1.00 92.31 271 PRO A O 1
ATOM 2034 N N . LYS A 1 272 ? -3.931 12.204 25.008 1.00 91.06 272 LYS A N 1
ATOM 2035 C CA . LYS A 1 272 ? -4.699 12.897 26.055 1.00 91.06 272 LYS A CA 1
ATOM 2036 C C . LYS A 1 272 ? -6.108 13.223 25.562 1.00 91.06 272 LYS A C 1
ATOM 2038 O O . LYS A 1 272 ? -7.078 12.966 26.272 1.00 91.06 272 LYS A O 1
ATOM 2043 N N . THR A 1 273 ? -6.220 13.742 24.338 1.00 92.12 273 THR A N 1
ATOM 2044 C CA . THR A 1 273 ? -7.509 14.032 23.693 1.00 92.12 273 THR A CA 1
ATOM 2045 C C . THR A 1 273 ? -8.360 12.774 23.557 1.00 92.12 273 THR A C 1
ATOM 2047 O O . THR A 1 273 ? -9.544 12.807 23.875 1.00 92.12 273 THR A O 1
ATOM 2050 N N . LEU A 1 274 ? -7.760 11.649 23.157 1.00 90.88 274 LEU A N 1
ATOM 2051 C CA . LEU A 1 274 ? -8.450 10.364 23.053 1.00 90.88 274 LEU A CA 1
ATOM 2052 C C . LEU A 1 274 ? -9.030 9.911 24.398 1.00 90.88 274 LEU A C 1
ATOM 2054 O O . LEU A 1 274 ? -10.188 9.511 24.444 1.00 90.88 274 LEU A O 1
ATOM 2058 N N . THR A 1 275 ? -8.283 10.033 25.499 1.00 85.69 275 THR A N 1
ATOM 2059 C CA . THR A 1 275 ? -8.789 9.703 26.844 1.00 85.69 275 THR A CA 1
ATOM 2060 C C . THR A 1 275 ? -10.010 10.540 27.225 1.00 85.69 275 THR A C 1
ATOM 2062 O O . THR A 1 275 ? -10.986 10.011 27.763 1.00 85.69 275 THR A O 1
ATOM 2065 N N . VAL A 1 276 ? -9.978 11.844 26.930 1.00 89.44 276 VAL A N 1
ATOM 2066 C CA . VAL A 1 276 ? -11.106 12.748 27.194 1.00 89.44 276 VAL A CA 1
ATOM 2067 C C . VAL A 1 276 ? -12.319 12.358 26.347 1.00 89.44 276 VAL A C 1
ATOM 2069 O O . VAL A 1 276 ? -13.421 12.246 26.883 1.00 89.44 276 VAL A O 1
ATOM 2072 N N . LEU A 1 277 ? -12.122 12.097 25.051 1.00 88.94 277 LEU A N 1
ATOM 2073 C CA . LEU A 1 277 ? -13.205 11.721 24.139 1.00 88.94 277 LEU A CA 1
ATOM 2074 C C . LEU A 1 277 ? -13.843 10.383 24.502 1.00 88.94 277 LEU A C 1
ATOM 2076 O O . LEU A 1 277 ? -15.067 10.299 24.560 1.00 88.94 277 LEU A O 1
ATOM 2080 N N . SER A 1 278 ? -13.036 9.364 24.806 1.00 81.12 278 SER A N 1
ATOM 2081 C CA . SER A 1 278 ? -13.538 8.062 25.252 1.00 81.12 278 SER A CA 1
ATOM 2082 C C . SER A 1 278 ? -14.374 8.193 26.525 1.00 81.12 278 SER A C 1
ATOM 2084 O O . SER A 1 278 ? -15.457 7.620 26.613 1.00 81.12 278 SER A O 1
ATOM 2086 N N . SER A 1 279 ? -13.921 9.007 27.485 1.00 81.00 279 SER A N 1
ATOM 2087 C CA . SER A 1 279 ? -14.667 9.247 28.728 1.00 81.00 279 SER A CA 1
ATOM 2088 C C . SER A 1 279 ? -16.012 9.935 28.464 1.00 81.00 279 SER A C 1
ATOM 2090 O O . SER A 1 279 ? -17.034 9.529 29.016 1.00 81.00 279 SER A O 1
ATOM 2092 N N . ALA A 1 280 ? -16.032 10.951 27.594 1.00 81.12 280 ALA A N 1
ATOM 2093 C CA . ALA A 1 280 ? -17.253 11.665 27.220 1.00 81.12 280 ALA A CA 1
ATOM 2094 C C . ALA A 1 280 ? -18.240 10.773 26.447 1.00 81.12 280 ALA A C 1
ATOM 2096 O O . ALA A 1 280 ? -19.446 10.827 26.691 1.00 81.12 280 ALA A O 1
ATOM 2097 N N . GLN A 1 281 ? -17.743 9.921 25.547 1.00 80.38 281 GLN A N 1
ATOM 2098 C CA . GLN A 1 281 ? -18.574 8.978 24.802 1.00 80.38 281 GLN A CA 1
ATOM 2099 C C . GLN A 1 281 ? -19.198 7.923 25.724 1.00 80.38 281 GLN A C 1
ATOM 2101 O O . GLN A 1 281 ? -20.400 7.676 25.635 1.00 80.38 281 GLN A O 1
ATOM 2106 N N . LEU A 1 282 ? -18.423 7.364 26.660 1.00 74.75 282 LEU A N 1
ATOM 2107 C CA . LEU A 1 282 ? -18.949 6.448 27.676 1.00 74.75 282 LEU A CA 1
ATOM 2108 C C . LEU A 1 282 ? -20.068 7.104 28.496 1.00 74.75 282 LEU A C 1
ATOM 2110 O O . LEU A 1 282 ? -21.115 6.494 28.699 1.00 74.75 282 LEU A O 1
ATOM 2114 N N . GLN A 1 283 ? -19.899 8.362 28.914 1.00 77.00 283 GLN A N 1
ATOM 2115 C CA . GLN A 1 283 ? -20.944 9.111 29.622 1.00 77.00 283 GLN A CA 1
ATOM 2116 C C . GLN A 1 283 ? -22.220 9.278 28.785 1.00 77.00 283 GLN A C 1
ATOM 2118 O O . GLN A 1 283 ? -23.318 9.054 29.293 1.00 77.00 283 GLN A O 1
ATOM 2123 N N . GLN A 1 284 ? -22.096 9.619 27.499 1.00 78.31 284 GLN A N 1
ATOM 2124 C CA . GLN A 1 284 ? -23.246 9.748 26.597 1.00 78.31 284 GLN A CA 1
ATOM 2125 C C . GLN A 1 284 ? -23.972 8.416 26.379 1.00 78.31 284 GLN A C 1
ATOM 2127 O O . GLN A 1 284 ? -25.203 8.373 26.411 1.00 78.31 284 GLN A O 1
ATOM 2132 N N . GLU A 1 285 ? -23.237 7.317 26.189 1.00 74.94 285 GLU A N 1
ATOM 2133 C CA . GLU A 1 285 ? -23.822 5.976 26.073 1.00 74.94 285 GLU A CA 1
ATOM 2134 C C . GLU A 1 285 ? -24.611 5.595 27.323 1.00 74.94 285 GLU A C 1
ATOM 2136 O O . GLU A 1 285 ? -25.714 5.051 27.230 1.00 74.94 285 GLU A O 1
ATOM 2141 N N . VAL A 1 286 ? -24.049 5.904 28.489 1.00 74.69 286 VAL A N 1
ATOM 2142 C CA . VAL A 1 286 ? -24.672 5.670 29.786 1.00 74.69 286 VAL A CA 1
ATOM 2143 C C . VAL A 1 286 ? -25.950 6.485 29.945 1.00 74.69 286 VAL A C 1
ATOM 2145 O O . VAL A 1 286 ? -26.994 5.913 30.255 1.00 74.69 286 VAL A O 1
ATOM 2148 N N . GLN A 1 287 ? -25.915 7.786 29.660 1.00 75.75 287 GLN A N 1
ATOM 2149 C CA . GLN A 1 287 ? -27.104 8.640 29.718 1.00 75.75 287 GLN A CA 1
ATOM 2150 C C . GLN A 1 287 ? -28.193 8.163 28.758 1.00 75.75 287 GLN A C 1
ATOM 2152 O O . GLN A 1 287 ? -29.365 8.109 29.125 1.00 75.75 287 GLN A O 1
ATOM 2157 N N . ALA A 1 288 ? -27.818 7.749 27.547 1.00 78.12 288 ALA A N 1
ATOM 2158 C CA . ALA A 1 288 ? -28.756 7.190 26.585 1.00 78.12 288 ALA A CA 1
ATOM 2159 C C . ALA A 1 288 ? -29.347 5.848 27.057 1.00 78.12 288 ALA A C 1
ATOM 2161 O O . ALA A 1 288 ? -30.525 5.579 26.817 1.00 78.12 288 ALA A O 1
ATOM 2162 N N . ALA A 1 289 ? -28.560 5.006 27.733 1.00 70.44 289 ALA A N 1
ATOM 2163 C CA . ALA A 1 289 ? -29.035 3.757 28.328 1.00 70.44 289 ALA A CA 1
ATOM 2164 C C . ALA A 1 289 ? -30.013 4.008 29.488 1.00 70.44 289 ALA A C 1
ATOM 2166 O O . ALA A 1 289 ? -31.056 3.360 29.546 1.00 70.44 289 ALA A O 1
ATOM 2167 N N . VAL A 1 290 ? -29.727 4.985 30.354 1.00 73.25 290 VAL A N 1
ATOM 2168 C CA . VAL A 1 290 ? -30.626 5.407 31.442 1.00 73.25 290 VAL A CA 1
ATOM 2169 C C . VAL A 1 290 ? -31.903 6.050 30.890 1.00 73.25 290 VAL A C 1
ATOM 2171 O O . VAL A 1 290 ? -32.999 5.730 31.338 1.00 73.25 290 VAL A O 1
ATOM 2174 N N . ALA A 1 291 ? -31.814 6.899 29.863 1.00 76.94 291 ALA A N 1
ATOM 2175 C CA . ALA A 1 291 ? -32.989 7.499 29.223 1.00 76.94 291 ALA A CA 1
ATOM 2176 C C . ALA A 1 291 ? -33.917 6.443 28.595 1.00 76.94 291 ALA A C 1
ATOM 2178 O O . ALA A 1 291 ? -35.140 6.590 28.611 1.00 76.94 291 ALA A O 1
ATOM 2179 N N . ARG A 1 292 ? -33.335 5.349 28.091 1.00 74.50 292 ARG A N 1
ATOM 2180 C CA . ARG A 1 292 ? -34.054 4.180 27.571 1.00 74.50 292 ARG A CA 1
ATOM 2181 C C . ARG A 1 292 ? -34.284 3.095 28.625 1.00 74.50 292 ARG A C 1
ATOM 2183 O O . ARG A 1 292 ? -34.615 1.975 28.253 1.00 74.50 292 ARG A O 1
ATOM 2190 N N . GLU A 1 293 ? -34.169 3.392 29.924 1.00 67.00 293 GLU A N 1
ATOM 2191 C CA . GLU A 1 293 ? -34.292 2.403 31.011 1.00 67.00 293 GLU A CA 1
ATOM 2192 C C . GLU A 1 293 ? -35.546 1.525 30.870 1.00 67.00 293 GLU A C 1
ATOM 2194 O O . GLU A 1 293 ? -35.481 0.317 31.075 1.00 67.00 293 GLU A O 1
ATOM 2199 N N . ARG A 1 294 ? -36.678 2.106 30.446 1.00 61.09 294 ARG A N 1
ATOM 2200 C CA . ARG A 1 294 ? -37.945 1.379 30.244 1.00 61.09 294 ARG A CA 1
ATOM 2201 C C . ARG A 1 294 ? -37.926 0.384 29.079 1.00 61.09 294 ARG A C 1
ATOM 2203 O O . ARG A 1 294 ? -38.673 -0.583 29.122 1.00 61.09 294 ARG A O 1
ATOM 2210 N N . GLU A 1 295 ? -37.102 0.613 28.063 1.00 62.97 295 GLU A N 1
ATOM 2211 C CA . GLU A 1 295 ? -36.935 -0.275 26.903 1.00 62.97 295 GLU A CA 1
ATOM 2212 C C . GLU A 1 295 ? -35.813 -1.293 27.154 1.00 62.97 295 GLU A C 1
ATOM 2214 O O . GLU A 1 295 ? -35.959 -2.478 26.862 1.00 62.97 295 GLU A O 1
ATOM 2219 N N . VAL A 1 296 ? -34.714 -0.848 27.774 1.00 60.34 296 VAL A N 1
ATOM 2220 C CA . VAL A 1 296 ? -33.558 -1.681 28.135 1.00 60.34 296 VAL A CA 1
ATOM 2221 C C . VAL A 1 296 ? -33.925 -2.707 29.212 1.00 60.34 296 VAL A C 1
ATOM 2223 O O . VAL A 1 296 ? -33.455 -3.837 29.146 1.00 60.34 296 VAL A O 1
ATOM 2226 N N . ALA A 1 297 ? -34.820 -2.372 30.150 1.00 58.56 297 ALA A N 1
ATOM 2227 C CA . ALA A 1 297 ? -35.297 -3.300 31.181 1.00 58.56 297 ALA A CA 1
ATOM 2228 C C . ALA A 1 297 ? -36.186 -4.444 30.650 1.00 58.56 297 ALA A C 1
ATOM 2230 O O . ALA A 1 297 ? -36.458 -5.383 31.399 1.00 58.56 297 ALA A O 1
ATOM 2231 N N . VAL A 1 298 ? -36.653 -4.362 29.396 1.00 55.97 298 VAL A N 1
ATOM 2232 C CA . VAL A 1 298 ? -37.476 -5.393 28.733 1.00 55.97 298 VAL A CA 1
ATOM 2233 C C . VAL A 1 298 ? -36.630 -6.282 27.809 1.00 55.97 298 VAL A C 1
ATOM 2235 O O . VAL A 1 298 ? -37.046 -7.390 27.477 1.00 55.97 298 VAL A O 1
ATOM 2238 N N . ALA A 1 299 ? -35.435 -5.836 27.412 1.00 63.47 299 ALA A N 1
ATOM 2239 C CA . ALA A 1 299 ? -34.522 -6.625 26.592 1.00 63.47 299 ALA A CA 1
ATOM 2240 C C . ALA A 1 299 ? -33.884 -7.762 27.407 1.00 63.47 299 ALA A C 1
ATOM 2242 O O . ALA A 1 299 ? -33.455 -7.554 28.543 1.00 63.47 299 ALA A O 1
ATOM 2243 N N . GLU A 1 300 ? -33.780 -8.958 26.817 1.00 69.06 300 GLU A N 1
ATOM 2244 C CA . GLU A 1 300 ? -33.124 -10.081 27.488 1.00 69.06 300 GLU A CA 1
ATOM 2245 C C . GLU A 1 300 ? -31.633 -9.772 27.771 1.00 69.06 300 GLU A C 1
ATOM 2247 O O . GLU A 1 300 ? -30.964 -9.120 26.943 1.00 69.06 300 GLU A O 1
ATOM 2252 N N . PRO A 1 301 ? -31.115 -10.202 28.943 1.00 74.69 301 PRO A N 1
ATOM 2253 C CA . PRO A 1 301 ? -29.702 -10.084 29.291 1.00 74.69 301 PRO A CA 1
ATOM 2254 C C . PRO A 1 301 ? -28.803 -10.751 28.250 1.00 74.69 301 PRO A C 1
ATOM 2256 O O . PRO A 1 301 ? -29.201 -11.710 27.591 1.00 74.69 301 PRO A O 1
ATOM 2259 N N . GLU A 1 302 ? -27.575 -10.263 28.112 1.00 76.81 302 GLU A N 1
ATOM 2260 C CA . GLU A 1 302 ? -26.597 -10.873 27.218 1.00 76.81 302 GLU A CA 1
ATOM 2261 C C . GLU A 1 302 ? -26.143 -12.232 27.797 1.00 76.81 302 GLU A C 1
ATOM 2263 O O . GLU A 1 302 ? -25.641 -12.259 28.926 1.00 76.81 302 GLU A O 1
ATOM 2268 N N . PRO A 1 303 ? -26.323 -13.365 27.089 1.00 78.56 303 PRO A N 1
ATOM 2269 C CA . PRO A 1 303 ? -25.990 -14.683 27.630 1.00 78.56 303 PRO A CA 1
ATOM 2270 C C . PRO A 1 303 ? -24.506 -14.799 27.996 1.00 78.56 303 PRO A C 1
ATOM 2272 O O . PRO A 1 303 ? -23.634 -14.443 27.207 1.00 78.56 303 PRO A O 1
ATOM 2275 N N . GLY A 1 304 ? -24.210 -15.311 29.188 1.00 80.50 304 GLY A N 1
ATOM 2276 C CA . GLY A 1 304 ? -22.853 -15.441 29.718 1.00 80.50 304 GLY A CA 1
ATOM 2277 C C . GLY A 1 304 ? -22.239 -14.131 30.222 1.00 80.50 304 GLY A C 1
ATOM 2278 O O . GLY A 1 304 ? -21.059 -14.116 30.575 1.00 80.50 304 GLY A O 1
ATOM 2279 N N . SER A 1 305 ? -22.993 -13.028 30.281 1.00 85.19 305 SER A N 1
ATOM 2280 C CA . SER A 1 305 ? -22.463 -11.744 30.751 1.00 85.19 305 SER A CA 1
ATOM 2281 C C . SER A 1 305 ? -22.476 -11.607 32.277 1.00 85.19 305 SER A C 1
ATOM 2283 O O . SER A 1 305 ? -23.443 -11.965 32.960 1.00 85.19 305 SER A O 1
ATOM 2285 N N . ILE A 1 306 ? -21.394 -11.055 32.830 1.00 85.88 306 ILE A N 1
ATOM 2286 C CA . ILE A 1 306 ? -21.259 -10.774 34.262 1.00 85.88 306 ILE A CA 1
ATOM 2287 C C . ILE A 1 306 ? -20.849 -9.317 34.477 1.00 85.88 306 ILE A C 1
ATOM 2289 O O . ILE A 1 306 ? -19.830 -8.860 33.959 1.00 85.88 306 ILE A O 1
ATOM 2293 N N . ALA A 1 307 ? -21.609 -8.601 35.306 1.00 83.12 307 ALA A N 1
ATOM 2294 C CA . ALA A 1 307 ? -21.212 -7.299 35.833 1.00 83.12 307 ALA A CA 1
ATOM 2295 C C . ALA A 1 307 ? -20.610 -7.449 37.232 1.00 83.12 307 ALA A C 1
ATOM 2297 O O . ALA A 1 307 ? -21.209 -8.074 38.108 1.00 83.12 307 ALA A O 1
ATOM 2298 N N . VAL A 1 308 ? -19.456 -6.829 37.467 1.00 81.69 308 VAL A N 1
ATOM 2299 C CA . VAL A 1 308 ? -18.841 -6.744 38.798 1.00 81.69 308 VAL A CA 1
ATOM 2300 C C . VAL A 1 308 ? -18.959 -5.308 39.285 1.00 81.69 308 VAL A C 1
ATOM 2302 O O . VAL A 1 308 ? -18.382 -4.400 38.688 1.00 81.69 308 VAL A O 1
ATOM 2305 N N . GLN A 1 309 ? -19.715 -5.096 40.359 1.00 74.81 309 GLN A N 1
ATOM 2306 C CA . GLN A 1 309 ? -19.824 -3.778 40.980 1.00 74.81 309 GLN A CA 1
ATOM 2307 C C . GLN A 1 309 ? -18.647 -3.508 41.926 1.00 74.81 309 GLN A C 1
ATOM 2309 O O . GLN A 1 309 ? -17.922 -4.420 42.336 1.00 74.81 309 GLN A O 1
ATOM 2314 N N . ALA A 1 310 ? -18.449 -2.237 42.284 1.00 69.38 310 ALA A N 1
ATOM 2315 C CA . ALA A 1 310 ? -17.519 -1.884 43.348 1.00 69.38 310 ALA A CA 1
ATOM 2316 C C . ALA A 1 310 ? -17.987 -2.494 44.681 1.00 69.38 310 ALA A C 1
ATOM 2318 O O . ALA A 1 310 ? -19.172 -2.452 45.009 1.00 69.38 310 ALA A O 1
ATOM 2319 N N . PHE A 1 311 ? -17.053 -3.061 45.448 1.00 78.38 311 PHE A N 1
ATOM 2320 C CA . PHE A 1 311 ? -17.363 -3.622 46.763 1.00 78.38 311 PHE A CA 1
ATOM 2321 C C . PHE A 1 311 ? -17.609 -2.502 47.774 1.00 78.38 311 PHE A C 1
ATOM 2323 O O . PHE A 1 311 ? -16.885 -1.510 47.783 1.00 78.38 311 PHE A O 1
ATOM 2330 N N . VAL A 1 312 ? -18.581 -2.660 48.668 1.00 76.81 312 VAL A N 1
ATOM 2331 C CA . VAL A 1 312 ? -18.869 -1.640 49.686 1.00 76.81 312 VAL A CA 1
ATOM 2332 C C . VAL A 1 312 ? -18.028 -1.902 50.935 1.00 76.81 312 VAL A C 1
ATOM 2334 O O . VAL A 1 312 ? -18.089 -2.985 51.519 1.00 76.81 312 VAL A O 1
ATOM 2337 N N . ASN A 1 313 ? -17.247 -0.905 51.352 1.00 80.88 313 ASN A N 1
ATOM 2338 C CA . ASN A 1 313 ? -16.519 -0.945 52.618 1.00 80.88 313 ASN A CA 1
ATOM 2339 C C . ASN A 1 313 ? -17.484 -0.673 53.781 1.00 80.88 313 ASN A C 1
ATOM 2341 O O . ASN A 1 313 ? -18.155 0.358 53.787 1.00 80.88 313 ASN A O 1
ATOM 2345 N N . ARG A 1 314 ? -17.549 -1.583 54.755 1.00 81.19 314 ARG A N 1
ATOM 2346 C CA . ARG A 1 314 ? -18.315 -1.417 56.004 1.00 81.19 314 ARG A CA 1
ATOM 2347 C C . ARG A 1 314 ? -17.438 -1.163 57.236 1.00 81.19 314 ARG A C 1
ATOM 2349 O O . ARG A 1 314 ? -17.985 -1.008 58.322 1.00 81.19 314 ARG A O 1
ATOM 2356 N N . GLY A 1 315 ? -16.117 -1.128 57.062 1.00 78.44 315 GLY A N 1
ATOM 2357 C CA . GLY A 1 315 ? -15.138 -0.817 58.104 1.00 78.44 315 GLY A CA 1
ATOM 2358 C C . GLY A 1 315 ? -14.560 0.592 57.955 1.00 78.44 315 GLY A C 1
ATOM 2359 O O . GLY A 1 315 ? -15.246 1.517 57.520 1.00 78.44 315 GLY A O 1
ATOM 2360 N N . ASP A 1 316 ? -13.284 0.751 58.303 1.00 81.62 316 ASP A N 1
ATOM 2361 C CA . ASP A 1 316 ? -12.608 2.053 58.313 1.00 81.62 316 ASP A CA 1
ATOM 2362 C C . ASP A 1 316 ? -12.500 2.684 56.910 1.00 81.62 316 ASP A C 1
ATOM 2364 O O . ASP A 1 316 ? -12.075 2.046 55.939 1.00 81.62 316 ASP A O 1
ATOM 2368 N N . GLU A 1 317 ? -12.856 3.966 56.808 1.00 80.31 317 GLU A N 1
ATOM 2369 C CA . GLU A 1 317 ? -12.878 4.763 55.581 1.00 80.31 317 GLU A CA 1
ATOM 2370 C C . GLU A 1 317 ? -11.507 4.847 54.886 1.00 80.31 317 GLU A C 1
ATOM 2372 O O . GLU A 1 317 ? -11.448 4.957 53.656 1.00 80.31 317 GLU A O 1
ATOM 2377 N N . GLN A 1 318 ? -10.401 4.682 55.623 1.00 84.75 318 GLN A N 1
ATOM 2378 C CA . GLN A 1 318 ? -9.053 4.632 55.042 1.00 84.75 318 GLN A CA 1
ATOM 2379 C C . GLN A 1 318 ? -8.885 3.515 53.991 1.00 84.75 318 GLN A C 1
ATOM 2381 O O . GLN A 1 318 ? -8.077 3.637 53.068 1.00 84.75 318 GLN A O 1
ATOM 2386 N N . TYR A 1 319 ? -9.697 2.452 54.061 1.00 82.81 319 TYR A N 1
ATOM 2387 C CA . TYR A 1 319 ? -9.669 1.328 53.120 1.00 82.81 319 TYR A CA 1
ATOM 2388 C C . TYR A 1 319 ? -10.610 1.491 51.923 1.00 82.81 319 TYR A C 1
ATOM 2390 O O . TYR A 1 319 ? -10.760 0.567 51.120 1.00 82.81 319 TYR A O 1
ATOM 2398 N N . ARG A 1 320 ? -11.216 2.667 51.718 1.00 75.75 320 ARG A N 1
ATOM 2399 C CA . ARG A 1 320 ? -12.137 2.911 50.593 1.00 75.75 320 ARG A CA 1
ATOM 2400 C C . ARG A 1 320 ? -11.510 2.635 49.220 1.00 75.75 320 ARG A C 1
ATOM 2402 O O . ARG A 1 320 ? -12.205 2.218 48.299 1.00 75.75 320 ARG A O 1
ATOM 2409 N N . ALA A 1 321 ? -10.195 2.804 49.064 1.00 80.12 321 ALA A N 1
ATOM 2410 C CA . ALA A 1 321 ? -9.496 2.454 47.823 1.00 80.12 321 ALA A CA 1
ATOM 2411 C C . ALA A 1 321 ? -9.485 0.934 47.537 1.00 80.12 321 ALA A C 1
ATOM 2413 O O . ALA A 1 321 ? -9.476 0.527 46.374 1.00 80.12 321 ALA A O 1
ATOM 2414 N N . MET A 1 322 ? -9.546 0.091 48.575 1.00 82.56 322 MET A N 1
ATOM 2415 C CA . MET A 1 322 ? -9.507 -1.373 48.464 1.00 82.56 322 MET A CA 1
ATOM 2416 C C . MET A 1 322 ? -10.771 -1.942 47.806 1.00 82.56 322 MET A C 1
ATOM 2418 O O . MET A 1 322 ? -10.673 -2.905 47.047 1.00 82.56 322 MET A O 1
ATOM 2422 N N . ALA A 1 323 ? -11.919 -1.277 47.977 1.00 79.12 323 ALA A N 1
ATOM 2423 C CA . ALA A 1 323 ? -13.169 -1.563 47.264 1.00 79.12 323 ALA A CA 1
ATOM 2424 C C . ALA A 1 323 ? -12.963 -1.709 45.749 1.00 79.12 323 ALA A C 1
ATOM 2426 O O . ALA A 1 323 ? -13.434 -2.649 45.104 1.00 79.12 323 ALA A O 1
ATOM 2427 N N . LYS A 1 324 ? -12.211 -0.758 45.187 1.00 75.81 324 LYS A N 1
ATOM 2428 C CA . LYS A 1 324 ? -11.892 -0.676 43.761 1.00 75.81 324 LYS A CA 1
ATOM 2429 C C . LYS A 1 324 ? -10.840 -1.703 43.345 1.00 75.81 324 LYS A C 1
ATOM 2431 O O . LYS A 1 324 ? -10.867 -2.156 42.202 1.00 75.81 324 LYS A O 1
ATOM 2436 N N . GLY A 1 325 ? -9.917 -2.044 44.245 1.00 82.75 325 GLY A N 1
ATOM 2437 C CA . GLY A 1 325 ? -8.893 -3.065 44.022 1.00 82.75 325 GLY A CA 1
ATOM 2438 C C . GLY A 1 325 ? -9.482 -4.474 43.956 1.00 82.75 325 GLY A C 1
ATOM 2439 O O . GLY A 1 325 ? -9.209 -5.203 43.008 1.00 82.75 325 GLY A O 1
ATOM 2440 N N . LEU A 1 326 ? -10.363 -4.822 44.899 1.00 84.19 326 LEU A N 1
ATOM 2441 C CA . LEU A 1 326 ? -11.041 -6.124 44.959 1.00 84.19 326 LEU A CA 1
ATOM 2442 C C . LEU A 1 326 ? -11.879 -6.395 43.704 1.00 84.19 326 LEU A C 1
ATOM 2444 O O . LEU A 1 326 ? -11.759 -7.458 43.095 1.00 84.19 326 LEU A O 1
ATOM 2448 N N . ALA A 1 327 ? -12.663 -5.405 43.266 1.00 81.50 327 ALA A N 1
ATOM 2449 C CA . ALA A 1 327 ? -13.422 -5.506 42.022 1.00 81.50 327 ALA A CA 1
ATOM 2450 C C . ALA A 1 327 ? -12.503 -5.731 40.807 1.00 81.50 327 ALA A C 1
ATOM 2452 O O . ALA A 1 327 ? -12.798 -6.573 39.964 1.00 81.50 327 ALA A O 1
ATOM 2453 N N . ALA A 1 328 ? -11.365 -5.029 40.729 1.00 81.00 328 ALA A N 1
ATOM 2454 C CA . ALA A 1 328 ? -10.409 -5.191 39.632 1.00 81.00 328 ALA A CA 1
ATOM 2455 C C . ALA A 1 328 ? -9.769 -6.588 39.601 1.00 81.00 328 ALA A C 1
ATOM 2457 O O . ALA A 1 328 ? -9.605 -7.150 38.521 1.00 81.00 328 ALA A O 1
ATOM 2458 N N . MET A 1 329 ? -9.444 -7.159 40.765 1.00 86.50 329 MET A N 1
ATOM 2459 C CA . MET A 1 329 ? -8.905 -8.520 40.859 1.00 86.50 329 MET A CA 1
ATOM 2460 C C . MET A 1 329 ? -9.917 -9.557 40.365 1.00 86.50 329 MET A C 1
ATOM 2462 O O . MET A 1 329 ? -9.579 -10.399 39.538 1.00 86.50 329 MET A O 1
ATOM 2466 N N . ILE A 1 330 ? -11.176 -9.442 40.797 1.00 86.94 330 ILE A N 1
ATOM 2467 C CA . ILE A 1 330 ? -12.247 -10.353 40.371 1.00 86.94 330 ILE A CA 1
ATOM 2468 C C . ILE A 1 330 ? -12.510 -10.223 38.869 1.00 86.94 330 ILE A C 1
ATOM 2470 O O . ILE A 1 330 ? -12.607 -11.234 38.182 1.00 86.94 330 ILE A O 1
ATOM 2474 N N . ILE A 1 331 ? -12.568 -8.998 38.337 1.00 83.44 331 ILE A N 1
ATOM 2475 C CA . ILE A 1 331 ? -12.705 -8.759 36.892 1.00 83.44 331 ILE A CA 1
ATOM 2476 C C . ILE A 1 331 ? -11.554 -9.420 36.126 1.00 83.44 331 ILE A C 1
ATOM 2478 O O . ILE A 1 331 ? -11.796 -10.123 35.149 1.00 83.44 331 ILE A O 1
ATOM 2482 N N . ALA A 1 332 ? -10.308 -9.232 36.568 1.00 85.19 332 ALA A N 1
ATOM 2483 C CA . ALA A 1 332 ? -9.139 -9.797 35.897 1.00 85.19 332 ALA A CA 1
ATOM 2484 C C . ALA A 1 332 ? -9.162 -11.334 35.850 1.00 85.19 332 ALA A C 1
ATOM 2486 O O . ALA A 1 332 ? -8.685 -11.920 34.877 1.00 85.19 332 ALA A O 1
ATOM 2487 N N . ASP A 1 333 ? -9.716 -11.986 36.871 1.00 87.94 333 ASP A N 1
ATOM 2488 C CA . ASP A 1 333 ? -9.851 -13.441 36.900 1.00 87.94 333 ASP A CA 1
ATOM 2489 C C . ASP A 1 333 ? -11.051 -13.940 36.090 1.00 87.94 333 ASP A C 1
ATOM 2491 O O . ASP A 1 333 ? -10.916 -14.916 35.353 1.00 87.94 333 ASP A O 1
ATOM 2495 N N . LEU A 1 334 ? -12.190 -13.245 36.138 1.00 85.75 334 LEU A N 1
ATOM 2496 C CA . LEU A 1 334 ? -13.374 -13.601 35.350 1.00 85.75 334 LEU A CA 1
ATOM 2497 C C . LEU A 1 334 ? -13.145 -13.444 33.843 1.00 85.75 334 LEU A C 1
ATOM 2499 O O . LEU A 1 334 ? -13.620 -14.274 33.073 1.00 85.75 334 LEU A O 1
ATOM 2503 N N . THR A 1 335 ? -12.352 -12.456 33.419 1.00 86.38 335 THR A N 1
ATOM 2504 C CA . THR A 1 335 ? -11.981 -12.256 32.005 1.00 86.38 335 THR A CA 1
ATOM 2505 C C . THR A 1 335 ? -11.185 -13.436 31.426 1.00 86.38 335 THR A C 1
ATOM 2507 O O . THR A 1 335 ? -11.135 -13.613 30.212 1.00 86.38 335 THR A O 1
ATOM 2510 N N . LYS A 1 336 ? -10.569 -14.280 32.267 1.00 88.50 336 LYS A N 1
ATOM 2511 C CA . LYS A 1 336 ? -9.831 -15.478 31.822 1.00 88.50 336 LYS A CA 1
ATOM 2512 C C . LYS A 1 336 ? -10.733 -16.698 31.610 1.00 88.50 336 LYS A C 1
ATOM 2514 O O . LYS A 1 336 ? -10.247 -17.715 31.118 1.00 88.50 336 LYS A O 1
ATOM 2519 N N . VAL A 1 337 ? -12.008 -16.642 32.004 1.00 89.00 337 VAL A N 1
ATOM 2520 C CA . VAL A 1 337 ? -12.934 -17.778 31.915 1.00 89.00 337 VAL A CA 1
ATOM 2521 C C . VAL A 1 337 ? -13.572 -17.822 30.519 1.00 89.00 337 VAL A C 1
ATOM 2523 O O . VAL A 1 337 ? -14.292 -16.894 30.149 1.00 89.00 337 VAL A O 1
ATOM 2526 N N . PRO A 1 338 ? -13.366 -18.897 29.734 1.00 79.12 338 PRO A N 1
ATOM 2527 C CA . PRO A 1 338 ? -13.984 -19.029 28.419 1.00 79.12 338 PRO A CA 1
ATOM 2528 C C . PRO A 1 338 ? -15.513 -19.066 28.523 1.00 79.12 338 PRO A C 1
ATOM 2530 O O . PRO A 1 338 ? -16.066 -19.860 29.283 1.00 79.12 338 PRO A O 1
ATOM 2533 N N . GLY A 1 339 ? -16.191 -18.231 27.735 1.00 79.31 339 GLY A N 1
ATOM 2534 C CA . GLY A 1 339 ? -17.655 -18.152 27.711 1.00 79.31 339 GLY A CA 1
ATOM 2535 C C . GLY A 1 339 ? -18.273 -17.170 28.711 1.00 79.31 339 GLY A C 1
ATOM 2536 O O . GLY A 1 339 ? -19.497 -17.112 28.784 1.00 79.31 339 GLY A O 1
ATOM 2537 N N . LEU A 1 340 ? -17.462 -16.401 29.452 1.00 84.38 340 LEU A N 1
ATOM 2538 C CA . LEU A 1 340 ? -17.937 -15.267 30.246 1.00 84.38 340 LEU A CA 1
ATOM 2539 C C . LEU A 1 340 ? -17.563 -13.933 29.590 1.00 84.38 340 LEU A C 1
ATOM 2541 O O . LEU A 1 340 ? -16.404 -13.707 29.246 1.00 84.38 340 LEU A O 1
ATOM 2545 N N . THR A 1 341 ? -18.539 -13.032 29.479 1.00 83.38 341 THR A N 1
ATOM 2546 C CA . THR A 1 341 ? -18.336 -11.652 29.014 1.00 83.38 341 THR A CA 1
ATOM 2547 C C . THR A 1 341 ? -18.404 -10.716 30.214 1.00 83.38 341 THR A C 1
ATOM 2549 O O . THR A 1 341 ? -19.476 -10.480 30.771 1.00 83.38 341 THR A O 1
ATOM 2552 N N . VAL A 1 342 ? -17.259 -10.193 30.654 1.00 82.50 342 VAL A N 1
ATOM 2553 C CA . VAL A 1 342 ? -17.221 -9.238 31.771 1.00 82.50 342 VAL A CA 1
ATOM 2554 C C . VAL A 1 342 ? -17.513 -7.834 31.252 1.00 82.50 342 VAL A C 1
ATOM 2556 O O . VAL A 1 342 ? -16.819 -7.346 30.364 1.00 82.50 342 VAL A O 1
ATOM 2559 N N . LEU A 1 343 ? -18.536 -7.181 31.804 1.00 76.88 343 LEU A N 1
ATOM 2560 C CA . LEU A 1 343 ? -18.919 -5.829 31.396 1.00 76.88 343 LEU A CA 1
ATOM 2561 C C . LEU A 1 343 ? -17.945 -4.771 31.936 1.00 76.88 343 LEU A C 1
ATOM 2563 O O . LEU A 1 343 ? -17.426 -4.884 33.049 1.00 76.88 343 LEU A O 1
ATOM 2567 N N . GLU A 1 344 ? -17.705 -3.727 31.141 1.00 71.19 344 GLU A N 1
ATOM 2568 C CA . GLU A 1 344 ? -16.684 -2.714 31.421 1.00 71.19 344 GLU A CA 1
ATOM 2569 C C . GLU A 1 344 ? -16.968 -1.906 32.696 1.00 71.19 344 GLU A C 1
ATOM 2571 O O . GLU A 1 344 ? -18.008 -1.261 32.841 1.00 71.19 344 GLU A O 1
ATOM 2576 N N . ARG A 1 345 ? -15.987 -1.879 33.607 1.00 69.31 345 ARG A N 1
ATOM 2577 C CA . ARG A 1 345 ? -16.071 -1.220 34.922 1.00 69.31 345 ARG A CA 1
ATOM 2578 C C . ARG A 1 345 ? -16.420 0.268 34.852 1.00 69.31 345 ARG A C 1
ATOM 2580 O O . ARG A 1 345 ? -17.150 0.761 35.709 1.00 69.31 345 ARG A O 1
ATOM 2587 N N . GLU A 1 346 ? -15.862 0.995 33.891 1.00 65.00 346 GLU A N 1
ATOM 2588 C CA . GLU A 1 346 ? -16.097 2.438 33.750 1.00 65.00 346 GLU A CA 1
ATOM 2589 C C . GLU A 1 346 ? -17.557 2.712 33.393 1.00 65.00 346 GLU A C 1
ATOM 2591 O O . GLU A 1 346 ? -18.197 3.563 34.007 1.00 65.00 346 GLU A O 1
ATOM 2596 N N . LYS A 1 347 ? -18.124 1.891 32.504 1.00 64.81 347 LYS A N 1
ATOM 2597 C CA . LYS A 1 347 ? -19.542 1.920 32.148 1.00 64.81 347 LYS A CA 1
ATOM 2598 C C . LYS A 1 347 ? -20.438 1.580 33.340 1.00 64.81 347 LYS A C 1
ATOM 2600 O O . LYS A 1 347 ? -21.439 2.260 33.547 1.00 64.81 347 LYS A O 1
ATOM 2605 N N . VAL A 1 348 ? -20.057 0.589 34.159 1.00 67.81 348 VAL A N 1
ATOM 2606 C CA . VAL A 1 348 ? -20.772 0.248 35.405 1.00 67.81 348 VAL A CA 1
ATOM 2607 C C . VAL A 1 348 ? -20.810 1.441 36.358 1.00 67.81 348 VAL A C 1
ATOM 2609 O O . VAL A 1 348 ? -21.885 1.824 36.804 1.00 67.81 348 VAL A O 1
ATOM 2612 N N . GLN A 1 349 ? -19.664 2.057 36.655 1.00 66.56 349 GLN A N 1
ATOM 2613 C CA . GLN A 1 349 ? -19.613 3.179 37.596 1.00 66.56 349 GLN A CA 1
ATOM 2614 C C . GLN A 1 349 ? -20.397 4.393 37.083 1.00 66.56 349 GLN A C 1
ATOM 2616 O O . GLN A 1 349 ? -21.155 4.989 37.839 1.00 66.56 349 GLN A O 1
ATOM 2621 N N . LEU A 1 350 ? -20.266 4.721 35.797 1.00 66.19 350 LEU A N 1
ATOM 2622 C CA . LEU A 1 350 ? -20.995 5.832 35.191 1.00 66.19 350 LEU A CA 1
ATOM 2623 C C . LEU A 1 350 ? -22.515 5.610 35.227 1.00 66.19 350 LEU A C 1
ATOM 2625 O O . LEU A 1 350 ? -23.253 6.544 35.535 1.00 66.19 350 LEU A O 1
ATOM 2629 N N . LEU A 1 351 ? -22.997 4.384 34.964 1.00 67.50 351 LEU A N 1
ATOM 2630 C CA . LEU A 1 351 ? -24.422 4.041 35.102 1.00 67.50 351 LEU A CA 1
ATOM 2631 C C . LEU A 1 351 ? -24.920 4.275 36.529 1.00 67.50 351 LEU A C 1
ATOM 2633 O O . LEU A 1 351 ? -26.016 4.791 36.724 1.00 67.50 351 LEU A O 1
ATOM 2637 N N . LEU A 1 352 ? -24.112 3.917 37.525 1.00 68.12 352 LEU A N 1
ATOM 2638 C CA . LEU A 1 352 ? -24.457 4.068 38.937 1.00 68.12 352 LEU A CA 1
ATOM 2639 C C . LEU A 1 352 ? -24.511 5.536 39.371 1.00 68.12 352 LEU A C 1
ATOM 2641 O O . LEU A 1 352 ? -25.476 5.945 40.029 1.00 68.12 352 LEU A O 1
ATOM 2645 N N . ASP A 1 353 ? -23.522 6.324 38.949 1.00 69.19 353 ASP A N 1
ATOM 2646 C CA . ASP A 1 353 ? -23.441 7.756 39.231 1.00 69.19 353 ASP A CA 1
ATOM 2647 C C . ASP A 1 353 ? -24.635 8.508 38.602 1.00 69.19 353 ASP A C 1
ATOM 2649 O O . ASP A 1 353 ? -25.282 9.315 39.275 1.00 69.19 353 ASP A O 1
ATOM 2653 N N . GLU A 1 354 ? -25.005 8.185 37.354 1.00 70.62 354 GLU A N 1
ATOM 2654 C CA . GLU A 1 354 ? -26.156 8.786 36.653 1.00 70.62 354 GLU A CA 1
ATOM 2655 C C . GLU A 1 354 ? -27.503 8.391 37.293 1.00 70.62 354 GLU A C 1
ATOM 2657 O O . GLU A 1 354 ? -28.412 9.212 37.426 1.00 70.62 354 GLU A O 1
ATOM 2662 N N . MET A 1 355 ? -27.631 7.158 37.796 1.00 66.31 355 MET A N 1
ATOM 2663 C CA . MET A 1 355 ? -28.814 6.707 38.546 1.00 66.31 355 MET A CA 1
ATOM 2664 C C . MET A 1 355 ? -28.935 7.337 39.945 1.00 66.31 355 MET A C 1
ATOM 2666 O O . MET A 1 355 ? -29.926 7.081 40.641 1.00 66.31 355 MET A O 1
ATOM 2670 N N . LYS A 1 356 ? -27.946 8.138 40.374 1.00 66.50 356 LYS A N 1
ATOM 2671 C CA . LYS A 1 356 ? -27.804 8.684 41.736 1.00 66.50 356 LYS A CA 1
ATOM 2672 C C . LYS A 1 356 ? -27.776 7.599 42.818 1.00 66.50 356 LYS A C 1
ATOM 2674 O O . LYS A 1 356 ? -28.118 7.854 43.974 1.00 66.50 356 LYS A O 1
ATOM 2679 N N . LEU A 1 357 ? -27.380 6.381 42.453 1.00 61.72 357 LEU A N 1
ATOM 2680 C CA . LEU A 1 357 ? -27.173 5.288 43.392 1.00 61.72 357 LEU A CA 1
ATOM 2681 C C . LEU A 1 357 ? -25.749 5.417 43.938 1.00 61.72 357 LEU A C 1
ATOM 2683 O O . LEU A 1 357 ? -24.801 4.930 43.337 1.00 61.72 357 LEU A O 1
ATOM 2687 N N . GLY A 1 358 ? -25.592 6.103 45.073 1.00 57.00 358 GLY A N 1
ATOM 2688 C CA . GLY A 1 358 ? -24.322 6.089 45.807 1.00 57.00 358 GLY A CA 1
ATOM 2689 C C . GLY A 1 358 ? -23.998 4.697 46.372 1.00 57.00 358 GLY A C 1
ATOM 2690 O O . GLY A 1 358 ? -24.830 3.790 46.316 1.00 57.00 358 GLY A O 1
ATOM 2691 N N . ASP A 1 359 ? -22.829 4.545 47.003 1.00 57.34 359 ASP A N 1
ATOM 2692 C CA . ASP A 1 359 ? -22.344 3.273 47.579 1.00 57.34 359 ASP A CA 1
ATOM 2693 C C . ASP A 1 359 ? -23.386 2.582 48.501 1.00 57.34 359 ASP A C 1
ATOM 2695 O O . ASP A 1 359 ? -23.486 1.356 48.550 1.00 57.34 359 ASP A O 1
ATOM 2699 N N . ALA A 1 360 ? -24.236 3.362 49.182 1.00 55.81 360 ALA A N 1
ATOM 2700 C CA . ALA A 1 360 ? -25.308 2.867 50.052 1.00 55.81 360 ALA A CA 1
ATOM 2701 C C . ALA A 1 360 ? -26.527 2.282 49.303 1.00 55.81 360 ALA A C 1
ATOM 2703 O O . ALA A 1 360 ? -27.208 1.406 49.834 1.00 55.81 360 ALA A O 1
ATOM 2704 N N . GLY A 1 361 ? -26.811 2.738 48.077 1.00 53.41 361 GLY A N 1
ATOM 2705 C CA . GLY A 1 361 ? -27.928 2.246 47.260 1.00 53.41 361 GLY A CA 1
ATOM 2706 C C . GLY A 1 361 ? -27.672 0.862 46.654 1.00 53.41 361 GLY A C 1
ATOM 2707 O O . GLY A 1 361 ? -28.619 0.127 46.382 1.00 53.41 361 GLY A O 1
ATOM 2708 N N . LEU A 1 362 ? -26.396 0.492 46.498 1.00 55.16 362 LEU A N 1
ATOM 2709 C CA . LEU A 1 362 ? -25.931 -0.792 45.954 1.00 55.16 362 LEU A CA 1
ATOM 2710 C C . LEU A 1 362 ? -25.911 -1.917 46.986 1.00 55.16 362 LEU A C 1
ATOM 2712 O O . LEU A 1 362 ? -26.023 -3.090 46.638 1.00 55.16 362 LEU A O 1
ATOM 2716 N N . ALA A 1 363 ? -25.814 -1.560 48.268 1.00 58.53 363 ALA A N 1
ATOM 2717 C CA . ALA A 1 363 ? -25.918 -2.510 49.369 1.00 58.53 363 ALA A CA 1
ATOM 2718 C C . ALA A 1 363 ? -27.339 -3.094 49.517 1.00 58.53 363 ALA A C 1
ATOM 2720 O O . ALA A 1 363 ? -27.520 -4.071 50.247 1.00 58.53 363 ALA A O 1
ATOM 2721 N N . ASN A 1 364 ? -28.334 -2.504 48.840 1.00 62.38 364 ASN A N 1
ATOM 2722 C CA . ASN A 1 364 ? -29.701 -3.006 48.777 1.00 62.38 364 ASN A CA 1
ATOM 2723 C C . ASN A 1 364 ? -29.893 -3.904 47.529 1.00 62.38 364 ASN A C 1
ATOM 2725 O O . ASN A 1 364 ? -29.633 -3.439 46.413 1.00 62.38 364 ASN A O 1
ATOM 2729 N N . PRO A 1 365 ? -30.393 -5.149 47.680 1.00 64.25 365 PRO A N 1
ATOM 2730 C CA . PRO A 1 365 ? -30.715 -6.048 46.569 1.00 64.25 365 PRO A CA 1
ATOM 2731 C C . PRO A 1 365 ? -31.510 -5.404 45.423 1.00 64.25 365 PRO A C 1
ATOM 2733 O O . PRO A 1 365 ? -31.217 -5.665 44.257 1.00 64.25 365 PRO A O 1
ATOM 2736 N N . ASP A 1 366 ? -32.455 -4.511 45.727 1.00 67.00 366 ASP A N 1
ATOM 2737 C CA . ASP A 1 366 ? -33.281 -3.851 44.706 1.00 67.00 366 ASP A CA 1
ATOM 2738 C C . ASP A 1 366 ? -32.467 -2.898 43.811 1.00 67.00 366 ASP A C 1
ATOM 2740 O O . ASP A 1 366 ? -32.682 -2.828 42.596 1.00 67.00 366 ASP A O 1
ATOM 2744 N N . GLY A 1 367 ? -31.489 -2.194 44.392 1.00 66.06 367 GLY A N 1
ATOM 2745 C CA . GLY A 1 367 ? -30.568 -1.322 43.658 1.00 66.06 367 GLY A CA 1
ATOM 2746 C C . GLY A 1 367 ? -29.614 -2.117 42.766 1.00 66.06 367 GLY A C 1
ATOM 2747 O O . GLY A 1 367 ? -29.385 -1.745 41.612 1.00 66.06 367 GLY A O 1
ATOM 2748 N N . ALA A 1 368 ? -29.133 -3.262 43.261 1.00 64.56 368 ALA A N 1
ATOM 2749 C CA . ALA A 1 368 ? -28.276 -4.178 42.511 1.00 64.56 368 ALA A CA 1
ATOM 2750 C C . ALA A 1 368 ? -28.998 -4.807 41.305 1.00 64.56 368 ALA A C 1
ATOM 2752 O O . ALA A 1 368 ? -28.441 -4.849 40.207 1.00 64.56 368 ALA A O 1
ATOM 2753 N N . VAL A 1 369 ? -30.256 -5.233 41.473 1.00 68.69 369 VAL A N 1
ATOM 2754 C CA . VAL A 1 369 ? -31.083 -5.794 40.389 1.00 68.69 369 VAL A CA 1
ATOM 2755 C C . VAL A 1 369 ? -31.388 -4.744 39.321 1.00 68.69 369 VAL A C 1
ATOM 2757 O O . VAL A 1 369 ? -31.294 -5.032 38.126 1.00 68.69 369 VAL A O 1
ATOM 2760 N N . ARG A 1 370 ? -31.722 -3.513 39.727 1.00 70.38 370 ARG A N 1
ATOM 2761 C CA . ARG A 1 370 ? -32.002 -2.411 38.795 1.00 70.38 370 ARG A CA 1
ATOM 2762 C C . ARG A 1 370 ? -30.769 -2.037 37.968 1.00 70.38 370 ARG A C 1
ATOM 2764 O O . ARG A 1 370 ? -30.867 -1.923 36.748 1.00 70.38 370 ARG A O 1
ATOM 2771 N N . SER A 1 371 ? -29.610 -1.921 38.617 1.00 68.88 371 SER A N 1
ATOM 2772 C CA . SER A 1 371 ? -28.323 -1.698 37.949 1.00 68.88 371 SER A CA 1
ATOM 2773 C C . SER A 1 371 ? -27.986 -2.844 36.982 1.00 68.88 371 SER A C 1
ATOM 2775 O O . SER A 1 371 ? -27.640 -2.595 35.828 1.00 68.88 371 SER A O 1
ATOM 2777 N N . GLY A 1 372 ? -28.170 -4.103 37.401 1.00 69.06 372 GLY A N 1
ATOM 2778 C CA . GLY A 1 372 ? -27.943 -5.290 36.568 1.00 69.06 372 GLY A CA 1
ATOM 2779 C C . GLY A 1 372 ? -28.742 -5.310 35.267 1.00 69.06 372 GLY A C 1
ATOM 2780 O O . GLY A 1 372 ? -28.188 -5.591 34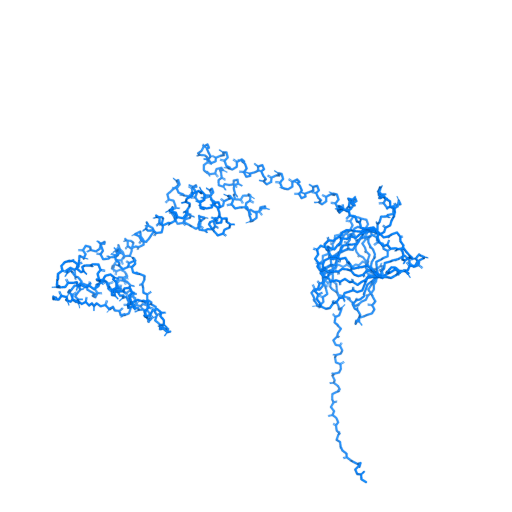.206 1.00 69.06 372 GLY A O 1
ATOM 2781 N N . ARG A 1 373 ? -30.029 -4.948 35.339 1.00 72.06 373 ARG A N 1
ATOM 2782 C CA . ARG A 1 373 ? -30.924 -4.880 34.170 1.00 72.06 373 ARG A CA 1
ATOM 2783 C C . ARG A 1 373 ? -30.497 -3.814 33.164 1.00 72.06 373 ARG A C 1
ATOM 2785 O O . ARG A 1 373 ? -30.495 -4.081 31.969 1.00 72.06 373 ARG A O 1
ATOM 2792 N N . LEU A 1 374 ? -30.081 -2.639 33.634 1.00 69.81 374 LEU A N 1
ATOM 2793 C CA . LEU A 1 374 ? -29.567 -1.569 32.771 1.00 69.81 374 LEU A CA 1
ATOM 2794 C C . LEU A 1 374 ? -28.244 -1.932 32.095 1.00 69.81 374 LEU A C 1
ATOM 2796 O O . LEU A 1 374 ? -28.006 -1.556 30.950 1.00 69.81 374 LEU A O 1
ATOM 2800 N N . MET A 1 375 ? -27.409 -2.702 32.789 1.00 72.00 375 MET A N 1
ATOM 2801 C CA . MET A 1 375 ? -26.171 -3.247 32.237 1.00 72.00 375 MET A CA 1
ATOM 2802 C C . MET A 1 375 ? -26.411 -4.431 31.290 1.00 72.00 375 MET A C 1
ATOM 2804 O O . MET A 1 375 ? -25.465 -4.881 30.656 1.00 72.00 375 MET A O 1
ATOM 2808 N N . ARG A 1 376 ? -27.648 -4.944 31.190 1.00 74.94 376 ARG A N 1
ATOM 2809 C CA . ARG A 1 376 ? -27.998 -6.189 30.481 1.00 74.94 376 ARG A CA 1
ATOM 2810 C C . ARG A 1 376 ? -27.154 -7.391 30.925 1.00 74.94 376 ARG A C 1
ATOM 2812 O O . ARG A 1 376 ? -26.960 -8.325 30.153 1.00 74.94 376 ARG A O 1
ATOM 2819 N N . ALA A 1 377 ? -26.679 -7.367 32.169 1.00 79.56 377 ALA A N 1
ATOM 2820 C CA . ALA A 1 377 ? -25.872 -8.435 32.735 1.00 79.56 377 ALA A CA 1
ATOM 2821 C C . ALA A 1 377 ? -26.763 -9.624 33.110 1.00 79.56 377 ALA A C 1
ATOM 2823 O O . ALA A 1 377 ? -27.761 -9.443 33.812 1.00 79.56 377 ALA A O 1
ATOM 2824 N N . GLU A 1 378 ? -26.396 -10.838 32.700 1.00 80.88 378 GLU A N 1
ATOM 2825 C CA . GLU A 1 378 ? -27.096 -12.053 33.138 1.00 80.88 378 GLU A CA 1
ATOM 2826 C C . GLU A 1 378 ? -26.912 -12.257 34.646 1.00 80.88 378 GLU A C 1
ATOM 2828 O O . GLU A 1 378 ? -27.845 -12.634 35.359 1.00 80.88 378 GLU A O 1
ATOM 2833 N N . LYS A 1 379 ? -25.704 -11.975 35.149 1.00 81.94 379 LYS A N 1
ATOM 2834 C CA . LYS A 1 379 ? -25.366 -12.075 36.572 1.00 81.94 379 LYS A CA 1
ATOM 2835 C C . LYS A 1 379 ? -24.650 -10.819 37.045 1.00 81.94 379 LYS A C 1
ATOM 2837 O O . LYS A 1 379 ? -23.831 -10.241 36.335 1.00 81.94 379 LYS A O 1
ATOM 2842 N N . VAL A 1 380 ? -24.928 -10.419 38.282 1.00 78.12 380 VAL A N 1
ATOM 2843 C CA . VAL A 1 380 ? -24.259 -9.292 38.938 1.00 78.12 380 VAL A CA 1
ATOM 2844 C C . VAL A 1 380 ? -23.567 -9.791 40.193 1.00 78.12 380 VAL A C 1
ATOM 2846 O O . VAL A 1 380 ? -24.187 -10.451 41.027 1.00 78.12 380 VAL A O 1
ATOM 2849 N N . ILE A 1 381 ? -22.287 -9.460 40.334 1.00 80.38 381 ILE A N 1
ATOM 2850 C CA . ILE A 1 381 ? -21.520 -9.694 41.552 1.00 80.38 381 ILE A CA 1
ATOM 2851 C C . ILE A 1 381 ? -21.534 -8.408 42.369 1.00 80.38 381 ILE A C 1
ATOM 2853 O O . ILE A 1 381 ? -21.039 -7.367 41.931 1.00 80.38 381 ILE A O 1
ATOM 2857 N N . VAL A 1 382 ? -22.094 -8.518 43.569 1.00 76.81 382 VAL A N 1
ATOM 2858 C CA . VAL A 1 382 ? -22.063 -7.496 44.614 1.00 76.81 382 VAL A CA 1
ATOM 2859 C C . VAL A 1 382 ? -21.392 -8.076 45.847 1.00 76.81 382 VAL A C 1
ATOM 2861 O O . VAL A 1 382 ? -21.483 -9.277 46.109 1.00 76.81 382 VAL A O 1
ATOM 2864 N N . GLY A 1 383 ? -20.724 -7.234 46.622 1.00 75.81 383 GLY A N 1
ATOM 2865 C CA . GLY A 1 383 ? -20.069 -7.687 47.835 1.00 75.81 383 GLY A CA 1
ATOM 2866 C C . GLY A 1 383 ? -19.754 -6.544 48.776 1.00 75.81 383 GLY A C 1
ATOM 2867 O O . GLY A 1 383 ? -19.563 -5.402 48.364 1.00 75.81 383 GLY A O 1
ATOM 2868 N N . ASN A 1 384 ? -19.690 -6.885 50.056 1.00 82.06 384 ASN A N 1
ATOM 2869 C CA . ASN A 1 384 ? -19.252 -5.988 51.109 1.00 82.06 384 ASN A CA 1
ATOM 2870 C C . ASN A 1 384 ? -17.967 -6.556 51.707 1.00 82.06 384 ASN A C 1
ATOM 2872 O O . ASN A 1 384 ? -17.806 -7.776 51.765 1.00 82.06 384 ASN A O 1
ATOM 2876 N N . PHE A 1 385 ? -17.082 -5.689 52.175 1.00 82.44 385 PHE A N 1
ATOM 2877 C CA . PHE A 1 385 ? -15.914 -6.092 52.949 1.00 82.44 385 PHE A CA 1
ATOM 2878 C C . PHE A 1 385 ? -15.770 -5.188 54.168 1.00 82.44 385 PHE A C 1
ATOM 2880 O O . PHE A 1 385 ? -16.234 -4.048 54.176 1.00 82.44 385 PHE A O 1
ATOM 2887 N N . GLU A 1 386 ? -15.142 -5.718 55.205 1.00 83.94 386 GLU A N 1
ATOM 2888 C CA . GLU A 1 386 ? -14.874 -5.014 56.449 1.00 83.94 386 GLU A CA 1
ATOM 2889 C C . GLU A 1 386 ? -13.429 -5.315 56.834 1.00 83.94 386 GLU A C 1
ATOM 2891 O O . GLU A 1 386 ? -12.999 -6.470 56.799 1.00 83.94 386 GLU A O 1
ATOM 2896 N N . VAL A 1 387 ? -12.674 -4.265 57.143 1.00 78.81 387 VAL A N 1
ATOM 2897 C CA . VAL A 1 387 ? -11.332 -4.363 57.715 1.00 78.81 387 VAL A CA 1
ATOM 2898 C C . VAL A 1 387 ? -11.439 -3.757 59.108 1.00 78.81 387 VAL A C 1
ATOM 2900 O O . VAL A 1 387 ? -11.842 -2.597 59.224 1.00 78.81 387 VAL A O 1
ATOM 2903 N N . GLN A 1 388 ? -11.179 -4.585 60.123 1.00 67.56 388 GLN A N 1
ATOM 2904 C CA . GLN A 1 388 ? -11.241 -4.222 61.543 1.00 67.56 388 GLN A CA 1
ATOM 2905 C C . GLN A 1 388 ? -9.956 -3.562 62.021 1.00 67.56 388 GLN A C 1
ATOM 2907 O O . GLN A 1 388 ? -8.871 -4.010 61.577 1.00 67.56 388 GLN A O 1
#

Secondary structure (DSSP, 8-state):
-----------------TT-EEEEEEES-EEETTEE--TT-EESSEEEEE-TT-EEEEEETTS-EEEE-TT-EEEEPSTT--EEEEEESEEEEEEEEEEEEEEE--SSS--EEEEEEEEEEEEEE-GGGT--SPSEEEEEEEEEEEEEEETTEEEEESSEEEEE--TTSPPEEESS----GGGHHHHHHHHHHHHHHHHHHHHHHHHHHTT-HHHHHHHHHHHHHH-TT-THHHHHHHHHHHHHT-HHHHHHHHHHHHHH-HHHHHHTTHHHHHHHHHHHHHHHHHHHHHHTHHHHTTSPPEEEEEEEPPPEE-S-GGGHHHHHHHHHHHHHHHTTSTT-EEPPHHHHHHHHHHTT--HHHHTSHHHHHHHHHHTTEEEEE--EE---